Protein AF-A0A838N064-F1 (afdb_monomer_lite)

Sequence (521 aa):
MKDGLSLWMDATRQFQAWAAHDRTLIAQEPFDVFY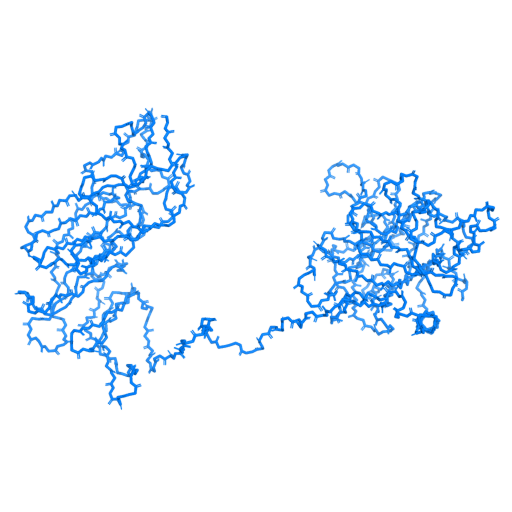DASGNHRDLTQPVKEFQPQIIGSEKIAAVRLDGEDDFLRWSGDDVSLKEATVFIVASTRSNKGGFRAFIAASENGKSDYTSGFTIDLGPPASDGGFGLMQLNVEGKGFGGAGNLLKGLFPLEEINRFTASIASGKGNVRAYANGEPTGQRDRAGGGAFKINNFTIGARLVSTDDAPPHVRGFLHADVAEIIVYDRVLTDDERKAVDSYLAKKYEAGADALNRSVARGTPLVPVKNPPAVQMFMPGFVTRTLPVDLTNINNLRYRPDGKLMALAYDGNVYLLSDTDGDGLEDKVETFWKNEEQIVAPIGMALTPPGYSRGDGLFIACKGKLSLIVDTDNDDVADKEIVVAEGWPPSISPVDALGVAVAEDQSVYFGLVCANFLSAYLPDKDGNAQYSLTSERGTIVKVSPDFSKREIVCTGIRVPVGLAFNKQGDLFCTDQEGATWLPNGNPYDELLHITPGRHYGFPPRHPKLLPDVVDEPSTFDY

Radius of gyration: 35.71 Å; chains: 1; bounding box: 76×45×93 Å

pLDDT: mean 92.66, std 9.21, range [45.16, 98.88]

Structure (mmCIF, N/CA/C/O backbone):
data_AF-A0A838N064-F1
#
_entry.id   AF-A0A838N064-F1
#
loop_
_atom_site.group_PDB
_atom_site.id
_atom_site.type_symbol
_atom_site.label_atom_id
_atom_site.label_alt_id
_atom_site.label_comp_id
_atom_site.label_asym_id
_atom_site.label_entity_id
_atom_site.label_seq_id
_atom_site.pdbx_PDB_ins_code
_atom_site.Cartn_x
_atom_site.Cartn_y
_atom_site.Cartn_z
_atom_site.occupancy
_atom_site.B_iso_or_equiv
_atom_site.auth_seq_id
_atom_site.auth_comp_id
_atom_site.auth_asym_id
_atom_site.auth_atom_id
_atom_site.pdbx_PDB_model_num
ATOM 1 N N . MET A 1 1 ? 15.354 4.456 -45.655 1.00 79.50 1 MET A N 1
ATOM 2 C CA . MET A 1 1 ? 15.749 5.875 -45.796 1.00 79.50 1 MET A CA 1
ATOM 3 C C . MET A 1 1 ? 17.000 6.087 -44.948 1.00 79.50 1 MET A C 1
ATOM 5 O O . MET A 1 1 ? 17.006 5.609 -43.821 1.00 79.50 1 MET A O 1
ATOM 9 N N . LYS A 1 2 ? 18.076 6.647 -45.525 1.00 88.62 2 LYS A N 1
ATOM 10 C CA . LYS A 1 2 ? 19.414 6.725 -44.891 1.00 88.62 2 LYS A CA 1
ATOM 11 C C . LYS A 1 2 ? 19.795 8.122 -44.390 1.00 88.62 2 LYS A C 1
ATOM 13 O O . LYS A 1 2 ? 20.730 8.245 -43.613 1.00 88.62 2 LYS A O 1
ATOM 18 N N . ASP A 1 3 ? 19.110 9.152 -44.873 1.00 94.56 3 ASP A N 1
ATOM 19 C CA . ASP A 1 3 ? 19.387 10.529 -44.481 1.00 94.56 3 ASP A CA 1
ATOM 20 C C . ASP A 1 3 ? 19.148 10.724 -42.976 1.00 94.56 3 ASP A C 1
ATOM 22 O O . ASP A 1 3 ? 18.108 10.317 -42.459 1.00 94.56 3 ASP A O 1
ATOM 26 N N . GLY A 1 4 ? 20.137 11.289 -42.285 1.00 94.94 4 GLY A N 1
ATOM 27 C CA . GLY A 1 4 ? 20.144 11.458 -40.832 1.00 94.94 4 GLY A CA 1
ATOM 28 C C . GLY A 1 4 ? 20.249 10.167 -40.010 1.00 94.94 4 GLY A C 1
ATOM 29 O O . GLY A 1 4 ? 20.037 10.200 -38.802 1.00 94.94 4 GLY A O 1
ATOM 30 N N . LEU A 1 5 ? 20.525 9.004 -40.616 1.00 97.31 5 LEU A N 1
ATOM 31 C CA . LEU A 1 5 ? 20.634 7.745 -39.872 1.00 97.31 5 LEU A CA 1
ATOM 32 C C . LEU A 1 5 ? 21.907 7.732 -39.010 1.00 97.31 5 LEU A C 1
ATOM 34 O O . LEU A 1 5 ? 23.025 7.755 -39.521 1.00 97.31 5 LEU A O 1
ATOM 38 N N . SER A 1 6 ? 21.720 7.652 -37.696 1.00 95.81 6 SER A N 1
ATOM 39 C CA . SER A 1 6 ? 22.784 7.705 -36.696 1.00 95.81 6 SER A CA 1
ATOM 40 C C . SER A 1 6 ? 23.122 6.315 -36.146 1.00 95.81 6 SER A C 1
ATOM 42 O O . SER A 1 6 ? 24.283 5.923 -36.120 1.00 95.81 6 SER A O 1
ATOM 44 N N . LEU A 1 7 ? 22.134 5.518 -35.753 1.00 97.56 7 LEU A N 1
ATOM 45 C CA . LEU A 1 7 ? 22.368 4.175 -35.212 1.00 97.56 7 LEU A CA 1
ATOM 46 C C . LEU A 1 7 ? 21.371 3.203 -35.822 1.00 97.56 7 LEU A C 1
ATOM 48 O O . LEU A 1 7 ? 20.193 3.545 -35.941 1.00 97.56 7 LEU A O 1
ATOM 52 N N . TRP A 1 8 ? 21.815 2.000 -36.179 1.00 98.44 8 TRP A N 1
ATOM 53 C CA . TRP A 1 8 ? 20.905 0.951 -36.621 1.00 98.44 8 TRP A CA 1
ATOM 54 C C . TRP A 1 8 ? 21.338 -0.414 -36.097 1.00 98.44 8 TRP A C 1
ATOM 56 O O . TRP A 1 8 ? 22.222 -1.066 -36.645 1.00 98.44 8 TRP A O 1
ATOM 66 N N . MET A 1 9 ? 20.663 -0.850 -35.041 1.00 98.56 9 MET A N 1
ATOM 67 C CA . MET A 1 9 ? 20.838 -2.156 -34.421 1.00 98.56 9 MET A CA 1
ATOM 68 C C . MET A 1 9 ? 19.727 -3.079 -34.892 1.00 98.56 9 MET A C 1
ATOM 70 O O . MET A 1 9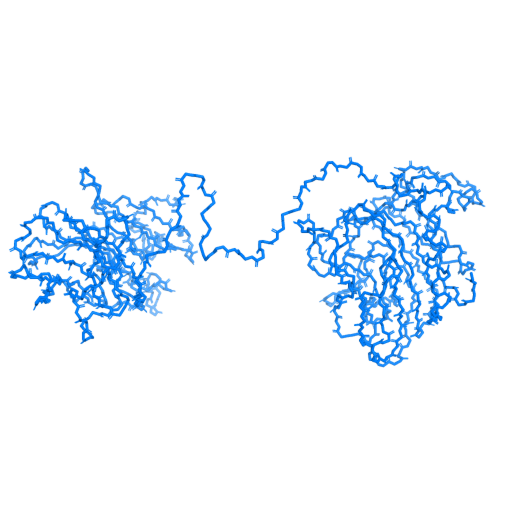 ? 18.576 -2.890 -34.521 1.00 98.56 9 MET A O 1
ATOM 74 N N . ASP A 1 10 ? 20.060 -4.062 -35.720 1.00 97.62 10 ASP A N 1
ATOM 75 C CA . ASP A 1 10 ? 19.111 -5.028 -36.278 1.00 97.62 10 ASP A CA 1
ATOM 76 C C . ASP A 1 10 ? 19.606 -6.444 -35.982 1.00 97.62 10 ASP A C 1
ATOM 78 O O . ASP A 1 10 ? 20.621 -6.883 -36.537 1.00 97.62 10 ASP A O 1
ATOM 82 N N . ALA A 1 11 ? 18.893 -7.158 -35.109 1.00 96.62 11 ALA A N 1
ATOM 83 C CA . ALA A 1 11 ? 19.284 -8.496 -34.675 1.00 96.62 11 ALA A CA 1
ATOM 84 C C . ALA A 1 11 ? 19.321 -9.499 -35.843 1.00 96.62 11 ALA A C 1
ATOM 86 O O . ALA A 1 11 ? 20.178 -10.378 -35.880 1.00 96.62 11 ALA A O 1
ATOM 87 N N . THR A 1 12 ? 18.457 -9.339 -36.854 1.00 95.06 12 THR A N 1
ATOM 88 C CA . THR A 1 12 ? 18.422 -10.250 -38.018 1.00 95.06 12 THR A CA 1
ATOM 89 C C . THR A 1 12 ? 19.673 -10.140 -38.888 1.00 95.06 12 THR A C 1
ATOM 91 O O . THR A 1 12 ? 20.084 -11.116 -39.514 1.00 95.06 12 THR A O 1
ATOM 94 N N . ARG A 1 13 ? 20.337 -8.977 -38.880 1.00 96.06 13 ARG A N 1
ATOM 95 C CA . ARG A 1 13 ? 21.576 -8.739 -39.635 1.00 96.06 13 ARG A CA 1
ATOM 96 C C . ARG A 1 13 ? 22.820 -9.295 -38.952 1.00 96.06 13 ARG A C 1
ATOM 98 O O . ARG A 1 13 ? 23.853 -9.406 -39.608 1.00 96.06 13 ARG A O 1
ATOM 105 N N . GLN A 1 14 ? 22.740 -9.647 -37.669 1.00 97.25 14 GLN A N 1
ATOM 106 C CA . GLN A 1 14 ? 23.924 -10.026 -36.900 1.00 97.25 14 GLN A CA 1
ATOM 107 C C . GLN A 1 14 ? 24.548 -11.334 -37.370 1.00 97.25 14 GLN A C 1
ATOM 109 O O . GLN A 1 14 ? 25.766 -11.436 -37.378 1.00 97.25 14 GLN A O 1
ATOM 114 N N . PHE A 1 15 ? 23.754 -12.287 -37.860 1.00 95.31 15 PHE A N 1
ATOM 115 C CA . PHE A 1 15 ? 24.279 -13.533 -38.426 1.00 95.31 15 PHE A CA 1
ATOM 116 C C . PHE A 1 15 ? 25.230 -13.273 -39.605 1.00 95.31 15 PHE A C 1
ATOM 118 O O . PHE A 1 15 ? 26.350 -13.783 -39.625 1.00 95.31 15 PHE A O 1
ATOM 125 N N . GLN A 1 16 ? 24.829 -12.406 -40.542 1.00 96.06 16 GLN A N 1
ATOM 126 C CA . GLN A 1 16 ? 25.678 -12.010 -41.669 1.00 96.06 16 GLN A CA 1
ATOM 127 C C . GLN A 1 16 ? 26.842 -11.113 -41.230 1.00 96.06 16 GLN A C 1
ATOM 129 O O . GLN A 1 16 ? 27.949 -11.264 -41.742 1.00 96.06 16 GLN A O 1
ATOM 134 N N . ALA A 1 17 ? 26.617 -10.197 -40.282 1.00 97.06 17 ALA A N 1
ATOM 135 C CA . ALA A 1 17 ? 27.664 -9.308 -39.778 1.00 97.06 17 ALA A CA 1
ATOM 136 C C . ALA A 1 17 ? 28.779 -10.080 -39.054 1.00 97.06 17 ALA A C 1
ATOM 138 O O . ALA A 1 17 ? 29.953 -9.809 -39.287 1.00 97.06 17 ALA A O 1
ATOM 139 N N . TRP A 1 18 ? 28.431 -11.076 -38.238 1.00 97.50 18 TRP A N 1
ATOM 140 C CA . TRP A 1 18 ? 29.392 -11.961 -37.581 1.00 97.50 18 TRP A CA 1
ATOM 141 C C . TRP A 1 18 ? 30.155 -12.814 -38.593 1.00 97.50 18 TRP A C 1
ATOM 143 O O . TRP A 1 18 ? 31.382 -12.872 -38.525 1.00 97.50 18 TRP A O 1
ATOM 153 N N . ALA A 1 19 ? 29.459 -13.391 -39.579 1.00 96.81 19 ALA A N 1
ATOM 154 C CA . ALA A 1 19 ? 30.102 -14.156 -40.647 1.00 96.81 19 ALA A CA 1
ATOM 155 C C . ALA A 1 19 ? 31.105 -13.307 -41.448 1.00 96.81 19 ALA A C 1
ATOM 157 O O . ALA A 1 19 ? 32.183 -13.787 -41.785 1.00 96.81 19 ALA A O 1
ATOM 158 N N . ALA A 1 20 ? 30.794 -12.030 -41.699 1.00 97.06 20 ALA A N 1
ATOM 159 C CA . ALA A 1 20 ? 31.700 -11.091 -42.365 1.00 97.06 20 ALA A CA 1
ATOM 160 C C . ALA A 1 20 ? 32.957 -10.740 -41.542 1.00 97.06 20 ALA A C 1
ATOM 162 O O . ALA A 1 20 ? 33.904 -10.190 -42.098 1.00 97.06 20 ALA A O 1
ATOM 163 N N . HIS A 1 21 ? 32.969 -11.062 -40.247 1.00 96.69 21 HIS A N 1
ATOM 164 C CA . HIS A 1 21 ? 34.118 -10.924 -39.348 1.00 96.69 21 HIS A CA 1
ATOM 165 C C . HIS A 1 21 ? 34.755 -12.280 -39.002 1.00 96.69 21 HIS A C 1
ATOM 167 O O . HIS A 1 21 ? 35.447 -12.385 -37.991 1.00 96.69 21 HIS A O 1
ATOM 173 N N . ASP A 1 22 ? 34.501 -13.322 -39.802 1.00 97.00 22 ASP A N 1
ATOM 174 C CA . ASP A 1 22 ? 34.992 -14.689 -39.582 1.00 97.00 22 ASP A CA 1
ATOM 175 C C . ASP A 1 22 ? 34.541 -15.296 -38.236 1.00 97.00 22 ASP A C 1
ATOM 177 O O . ASP A 1 22 ? 35.213 -16.147 -37.647 1.00 97.00 22 ASP A O 1
ATOM 181 N N . ARG A 1 23 ? 33.372 -14.871 -37.735 1.00 95.75 23 ARG A N 1
ATOM 182 C CA . ARG A 1 23 ? 32.749 -15.374 -36.501 1.00 95.75 23 ARG A CA 1
ATOM 183 C C . ARG A 1 23 ? 31.441 -16.095 -36.812 1.00 95.75 23 ARG A C 1
ATOM 185 O O . ARG A 1 23 ? 30.746 -15.780 -37.771 1.00 95.75 23 ARG A O 1
ATOM 192 N N . THR A 1 24 ? 31.073 -17.051 -35.963 1.00 93.88 24 THR A N 1
ATOM 193 C CA . THR A 1 24 ? 29.759 -17.708 -36.020 1.00 93.88 24 THR A CA 1
ATOM 194 C C . THR A 1 24 ? 28.910 -17.229 -34.858 1.00 93.88 24 THR A C 1
ATOM 196 O O . THR A 1 24 ? 29.363 -17.258 -33.717 1.00 93.88 24 THR A O 1
ATOM 199 N N . LEU A 1 25 ? 27.689 -16.796 -35.156 1.00 93.38 25 LEU A N 1
ATOM 200 C CA . LEU A 1 25 ? 26.717 -16.382 -34.157 1.00 93.38 25 LEU A CA 1
ATOM 201 C C . LEU A 1 25 ? 25.717 -17.516 -33.917 1.00 93.38 25 LEU A C 1
ATOM 203 O O . LEU A 1 25 ? 25.042 -17.955 -34.851 1.00 93.38 25 LEU A O 1
ATOM 207 N N . ILE A 1 26 ? 25.645 -18.003 -32.680 1.00 90.44 26 ILE A N 1
ATOM 208 C CA . ILE A 1 26 ? 24.834 -19.163 -32.303 1.00 90.44 26 ILE A CA 1
ATOM 209 C C . ILE A 1 26 ? 23.643 -18.681 -31.471 1.00 90.44 26 ILE A C 1
ATOM 211 O O . ILE A 1 26 ? 23.799 -17.954 -30.494 1.00 90.44 26 ILE A O 1
ATOM 215 N N . ALA A 1 27 ? 22.432 -19.068 -31.874 1.00 88.75 27 ALA A N 1
ATOM 216 C CA . ALA A 1 27 ? 21.225 -18.707 -31.141 1.00 88.75 27 ALA A CA 1
ATOM 217 C C . ALA A 1 27 ? 21.210 -19.344 -29.740 1.00 88.75 27 ALA A C 1
ATOM 219 O O . ALA A 1 27 ? 21.551 -20.513 -29.584 1.00 88.75 27 ALA A O 1
ATOM 220 N N . GLN A 1 28 ? 20.723 -18.587 -28.757 1.00 87.88 28 GLN A N 1
ATOM 221 C CA . GLN A 1 28 ? 20.689 -18.888 -27.321 1.00 87.88 28 GLN A CA 1
ATOM 222 C C . GLN A 1 28 ? 22.062 -18.936 -26.638 1.00 87.88 28 GLN A C 1
ATOM 224 O O . GLN A 1 28 ? 22.138 -19.280 -25.461 1.00 87.88 28 GLN A O 1
ATOM 229 N N . GLU A 1 29 ? 23.133 -18.553 -27.335 1.00 90.88 29 GLU A N 1
ATOM 230 C CA . GLU A 1 29 ? 24.442 -18.347 -26.723 1.00 90.88 29 GLU A CA 1
ATOM 231 C C . GLU A 1 29 ? 24.710 -16.849 -26.488 1.00 90.88 29 GLU A C 1
ATOM 233 O O . GLU A 1 29 ? 24.183 -16.006 -27.229 1.00 90.88 29 GLU A O 1
ATOM 238 N N . PRO A 1 30 ? 25.502 -16.500 -25.454 1.00 94.75 30 PRO A N 1
ATOM 239 C CA . PRO A 1 30 ? 25.946 -15.129 -25.233 1.00 94.75 30 PRO A CA 1
ATOM 240 C C . PRO A 1 30 ? 26.762 -14.599 -26.413 1.00 94.75 30 PRO A C 1
ATOM 242 O O . PRO A 1 30 ? 27.526 -15.344 -27.035 1.00 94.75 30 PRO A O 1
ATOM 245 N N . PHE A 1 31 ? 26.638 -13.305 -26.699 1.00 97.25 31 PHE A N 1
ATOM 246 C CA . PHE A 1 31 ? 27.439 -12.640 -27.723 1.00 97.25 31 PHE A CA 1
ATOM 247 C C . PHE A 1 31 ? 27.950 -11.279 -27.237 1.00 97.25 31 PHE A C 1
ATOM 249 O O . PHE A 1 31 ? 27.314 -10.589 -26.445 1.00 97.25 31 PHE A O 1
ATOM 256 N N . ASP A 1 32 ? 29.129 -10.890 -27.713 1.00 97.31 32 ASP A N 1
ATOM 257 C CA . ASP A 1 32 ? 29.908 -9.769 -27.175 1.00 97.31 32 ASP A CA 1
ATOM 258 C C . ASP A 1 32 ? 29.882 -8.506 -28.047 1.00 97.31 32 ASP A C 1
ATOM 260 O O . ASP A 1 32 ? 30.360 -7.465 -27.601 1.00 97.31 32 ASP A O 1
ATOM 264 N N . VAL A 1 33 ? 29.362 -8.583 -29.280 1.00 98.31 33 VAL A N 1
ATOM 265 C CA . VAL A 1 33 ? 29.336 -7.472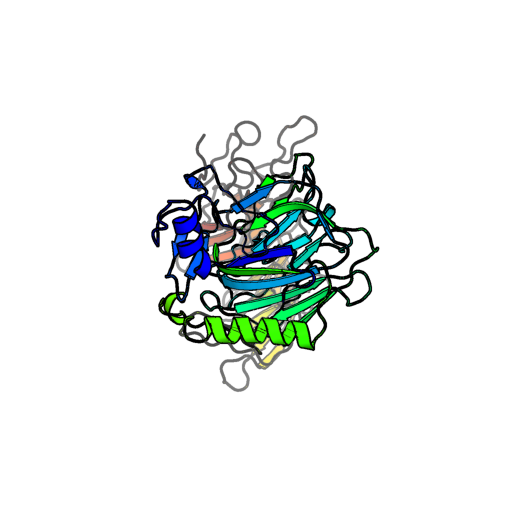 -30.245 1.00 98.31 33 VAL A CA 1
ATOM 266 C C . VAL A 1 33 ? 28.029 -7.439 -31.038 1.00 98.31 33 VAL A C 1
ATOM 268 O O . VAL A 1 33 ? 27.702 -8.380 -31.766 1.00 98.31 33 VAL A O 1
ATOM 271 N N . PHE A 1 34 ? 27.322 -6.312 -30.955 1.00 98.31 34 PHE A N 1
ATOM 272 C CA . PHE A 1 34 ? 26.180 -5.957 -31.796 1.00 98.31 34 PHE A CA 1
ATOM 273 C C . PHE A 1 34 ? 26.632 -4.929 -32.838 1.00 98.31 34 PHE A C 1
ATOM 275 O O . PHE A 1 34 ? 26.813 -3.749 -32.532 1.00 98.31 34 PHE A O 1
ATOM 282 N N . TYR A 1 35 ? 26.832 -5.394 -34.070 1.00 98.50 35 TYR A N 1
ATOM 283 C CA . TYR A 1 35 ? 27.343 -4.583 -35.170 1.00 98.50 35 TYR A CA 1
ATOM 284 C C . TYR A 1 35 ? 26.309 -3.585 -35.697 1.00 98.50 35 TYR A C 1
ATOM 286 O O . TYR A 1 35 ? 25.148 -3.940 -35.942 1.00 98.50 35 TYR A O 1
ATOM 294 N N . ASP A 1 36 ? 26.765 -2.359 -35.944 1.00 98.00 36 ASP A N 1
ATOM 295 C CA . ASP A 1 36 ? 25.982 -1.238 -36.450 1.00 98.00 36 ASP A CA 1
ATOM 296 C C . ASP A 1 36 ? 25.741 -1.318 -37.958 1.00 98.00 36 ASP A C 1
ATOM 298 O O . ASP A 1 36 ? 26.658 -1.245 -38.778 1.00 98.00 36 ASP A O 1
ATOM 302 N N . ALA A 1 37 ? 24.471 -1.371 -38.349 1.00 97.44 37 ALA A N 1
ATOM 303 C CA . ALA A 1 37 ? 24.055 -1.366 -39.746 1.00 97.44 37 ALA A CA 1
ATOM 304 C C . ALA A 1 37 ? 23.927 0.050 -40.342 1.00 97.44 37 ALA A C 1
ATOM 306 O O . ALA A 1 37 ? 23.613 0.180 -41.532 1.00 97.44 37 ALA A O 1
ATOM 307 N N . SER A 1 38 ? 24.142 1.114 -39.556 1.00 96.31 38 SER A N 1
ATOM 308 C CA . SER A 1 38 ? 23.992 2.497 -40.030 1.00 96.31 38 SER A CA 1
ATOM 309 C C . SER A 1 38 ? 25.108 2.932 -40.983 1.00 96.31 38 SER A C 1
ATOM 311 O O . SER A 1 38 ? 24.888 3.797 -41.832 1.00 96.31 38 SER A O 1
ATOM 313 N N . GLY A 1 39 ? 26.285 2.306 -40.873 1.00 93.62 39 GLY A N 1
ATOM 314 C CA . GLY A 1 39 ? 27.515 2.719 -41.552 1.00 93.62 39 GLY A CA 1
ATOM 315 C C . GLY A 1 39 ? 28.366 3.713 -40.754 1.00 93.62 39 GLY A C 1
ATOM 316 O O . GLY A 1 39 ? 29.418 4.115 -41.237 1.00 93.62 39 GLY A O 1
ATOM 317 N N . ASN A 1 40 ? 27.950 4.090 -39.539 1.00 94.56 40 ASN A N 1
ATOM 318 C CA . ASN A 1 40 ? 28.730 4.952 -38.645 1.00 94.56 40 ASN A CA 1
ATOM 319 C C . ASN A 1 40 ? 29.694 4.174 -37.731 1.00 94.56 40 ASN A C 1
ATOM 321 O O . ASN A 1 40 ? 30.361 4.793 -36.905 1.00 94.56 40 ASN A O 1
ATOM 325 N N . HIS A 1 41 ? 29.767 2.844 -37.872 1.00 93.81 41 HIS A N 1
ATOM 326 C CA . HIS A 1 41 ? 30.658 1.962 -37.107 1.00 93.81 41 HIS A CA 1
ATOM 327 C C . HIS A 1 41 ? 30.513 2.116 -35.585 1.00 93.81 41 HIS A C 1
ATOM 329 O O . HIS A 1 41 ? 31.492 2.092 -34.837 1.00 93.81 41 HIS A O 1
ATOM 335 N N . ARG A 1 42 ? 29.274 2.300 -35.114 1.00 95.88 42 ARG A N 1
ATOM 336 C CA . ARG A 1 42 ? 28.959 2.386 -33.685 1.00 95.88 42 ARG A CA 1
ATOM 337 C C . ARG A 1 42 ? 28.612 1.013 -33.128 1.00 95.88 42 ARG A C 1
ATOM 339 O O . ARG A 1 42 ? 27.505 0.817 -32.643 1.00 95.88 42 ARG A O 1
ATOM 346 N N . ASP A 1 43 ? 29.534 0.065 -33.252 1.00 97.88 43 ASP A N 1
ATOM 347 C CA . ASP A 1 43 ? 29.331 -1.312 -32.794 1.00 97.88 43 ASP A CA 1
ATOM 348 C C . ASP A 1 43 ? 29.269 -1.344 -31.259 1.00 97.88 43 ASP A C 1
ATOM 350 O O . ASP A 1 43 ? 30.185 -0.870 -30.579 1.00 97.88 43 ASP A O 1
ATOM 354 N N . LEU A 1 44 ? 28.179 -1.866 -30.693 1.00 98.50 44 LEU A N 1
ATOM 355 C CA . LEU A 1 44 ? 28.034 -1.973 -29.241 1.00 98.50 44 LEU A CA 1
ATOM 356 C C . LEU A 1 44 ? 28.705 -3.262 -28.763 1.00 98.50 44 LEU A C 1
ATOM 358 O O . LEU A 1 44 ? 28.489 -4.317 -29.355 1.00 98.50 44 LEU A O 1
ATOM 362 N N . THR A 1 45 ? 29.467 -3.199 -27.673 1.00 98.44 45 THR A N 1
ATOM 363 C CA . THR A 1 45 ? 30.183 -4.356 -27.125 1.00 98.44 45 THR A CA 1
ATOM 364 C C . THR A 1 45 ? 29.845 -4.638 -25.662 1.00 98.44 45 THR A C 1
ATOM 366 O O . THR A 1 45 ? 29.345 -3.769 -24.941 1.00 98.44 45 THR A O 1
ATOM 369 N N . GLN A 1 46 ? 30.115 -5.871 -25.233 1.00 98.00 46 GLN A N 1
ATOM 370 C CA . GLN A 1 46 ? 30.074 -6.309 -23.841 1.00 98.00 46 GLN A CA 1
ATOM 371 C C . GLN A 1 46 ? 31.207 -7.315 -23.577 1.00 98.00 46 GLN A C 1
ATOM 373 O O . GLN A 1 46 ? 31.079 -8.502 -23.888 1.00 98.00 46 GLN A O 1
ATOM 378 N N . PRO A 1 47 ? 32.348 -6.865 -23.031 1.00 97.06 47 PRO A N 1
ATOM 379 C CA . PRO A 1 47 ? 33.505 -7.734 -22.833 1.00 97.06 47 PRO A CA 1
ATOM 380 C C . PRO A 1 47 ? 33.359 -8.690 -21.640 1.00 97.06 47 PRO A C 1
ATOM 382 O O . PRO A 1 47 ? 34.113 -9.658 -21.553 1.00 97.06 47 PRO A O 1
ATOM 385 N N . VAL A 1 48 ? 32.433 -8.427 -20.711 1.00 97.81 48 VAL A N 1
ATOM 386 C CA . VAL A 1 48 ? 32.212 -9.267 -19.527 1.00 97.81 48 VAL A CA 1
ATOM 387 C C . VAL A 1 48 ? 31.190 -10.341 -19.870 1.00 97.81 48 VAL A C 1
ATOM 389 O O . VAL A 1 48 ? 30.036 -10.021 -20.132 1.00 97.81 48 VAL A O 1
ATOM 392 N N . LYS A 1 49 ? 31.616 -11.608 -19.877 1.00 96.44 49 LYS A N 1
ATOM 393 C CA . LYS A 1 49 ? 30.796 -12.743 -20.325 1.00 96.44 49 LYS A CA 1
ATOM 394 C C . LYS A 1 49 ? 29.495 -12.879 -19.537 1.00 96.44 49 LYS A C 1
ATOM 396 O O . LYS A 1 49 ? 28.482 -13.255 -20.111 1.00 96.44 49 LYS A O 1
ATOM 401 N N . GLU A 1 50 ? 29.541 -12.593 -18.244 1.00 96.44 50 GLU A N 1
ATOM 402 C CA . GLU A 1 50 ? 28.398 -12.673 -17.339 1.00 96.44 50 GLU A CA 1
ATOM 403 C C . GLU A 1 50 ? 27.303 -11.664 -17.698 1.00 96.44 50 GLU A C 1
ATOM 405 O O . GLU A 1 50 ? 26.151 -11.958 -17.445 1.00 96.44 50 GLU A O 1
ATOM 410 N N . PHE A 1 51 ? 27.656 -10.538 -18.331 1.00 98.12 51 PHE A N 1
ATOM 411 C CA . PHE A 1 51 ? 26.730 -9.451 -18.689 1.00 98.12 51 PHE A CA 1
ATOM 412 C C . PHE A 1 51 ? 26.325 -9.483 -20.173 1.00 98.12 51 PHE A C 1
ATOM 414 O O . PHE A 1 51 ? 25.753 -8.515 -20.693 1.00 98.12 51 PHE A O 1
ATOM 421 N N . GLN A 1 52 ? 26.765 -10.514 -20.908 1.00 98.44 52 GLN A N 1
ATOM 422 C CA . GLN A 1 52 ? 26.521 -10.638 -22.340 1.00 98.44 52 GLN A CA 1
ATOM 423 C C . GLN A 1 52 ? 25.102 -11.139 -22.592 1.00 98.44 52 GLN A C 1
ATOM 425 O O . GLN A 1 52 ? 24.799 -12.287 -22.250 1.00 98.44 52 GLN A O 1
ATOM 430 N N . PRO A 1 53 ? 24.285 -10.368 -23.329 1.00 98.12 53 PRO A N 1
ATOM 431 C CA . PRO A 1 53 ? 22.979 -10.850 -23.720 1.00 98.12 53 PRO A CA 1
ATOM 432 C C . PRO A 1 53 ? 23.097 -12.011 -24.703 1.00 98.12 53 PRO A C 1
ATOM 434 O O . PRO A 1 53 ? 24.127 -12.244 -25.344 1.00 98.12 53 PRO A O 1
ATOM 437 N N . GLN A 1 54 ? 21.984 -12.708 -24.889 1.00 96.19 54 GLN A N 1
ATOM 438 C CA . GLN A 1 54 ? 21.879 -13.789 -25.863 1.00 96.19 54 GLN A CA 1
ATOM 439 C C . GLN A 1 54 ? 21.205 -13.300 -27.134 1.00 96.19 54 GLN A C 1
ATOM 441 O O . GLN A 1 54 ? 20.272 -12.498 -27.086 1.00 96.19 54 GLN A O 1
ATOM 446 N N . ILE A 1 55 ? 21.594 -13.838 -28.287 1.00 94.19 55 ILE A N 1
ATOM 447 C CA . ILE A 1 55 ? 20.769 -13.687 -29.486 1.00 94.19 55 ILE A CA 1
ATOM 448 C C . ILE A 1 55 ? 19.784 -14.846 -29.594 1.00 94.19 55 ILE A C 1
ATOM 450 O O . ILE A 1 55 ? 20.138 -15.999 -29.383 1.00 94.19 55 ILE A O 1
ATOM 454 N N . ILE A 1 56 ? 18.535 -14.569 -29.944 1.00 91.62 56 ILE A N 1
ATOM 455 C CA . ILE A 1 56 ? 17.505 -15.586 -30.184 1.00 91.62 56 ILE A CA 1
ATOM 456 C C . ILE A 1 56 ? 16.963 -15.470 -31.606 1.00 91.62 56 ILE A C 1
ATOM 458 O O . ILE A 1 56 ? 17.032 -14.409 -32.223 1.00 91.62 56 ILE A O 1
ATOM 462 N N . GLY A 1 57 ? 16.373 -16.553 -32.111 1.00 88.88 57 GLY A N 1
ATOM 463 C CA . GLY A 1 57 ? 15.780 -16.589 -33.447 1.00 88.88 57 GLY A CA 1
ATOM 464 C C . GLY A 1 57 ? 16.780 -16.972 -34.542 1.00 88.88 57 GLY A C 1
ATOM 465 O O . GLY A 1 57 ? 17.597 -17.869 -34.359 1.00 88.88 57 GLY A O 1
ATOM 466 N N . SER A 1 58 ? 16.655 -16.350 -35.715 1.00 88.25 58 SER A N 1
ATOM 467 C CA . SER A 1 58 ? 17.382 -16.681 -36.949 1.00 88.25 58 SER A CA 1
ATOM 468 C C . SER A 1 58 ? 17.556 -15.456 -37.856 1.00 88.25 58 SER A C 1
ATOM 470 O O . SER A 1 58 ? 17.000 -14.393 -37.592 1.00 88.25 58 SER A O 1
ATOM 472 N N . GLU A 1 59 ? 18.231 -15.622 -38.996 1.00 88.62 59 GLU A N 1
ATOM 473 C CA . GLU A 1 59 ? 18.417 -14.564 -40.008 1.00 88.62 59 GLU A CA 1
ATOM 474 C C . GLU A 1 59 ? 17.108 -13.944 -40.533 1.00 88.62 59 GLU A C 1
ATOM 476 O O . GLU A 1 59 ? 17.121 -12.855 -41.100 1.00 88.62 59 GLU A O 1
ATOM 481 N N . LYS A 1 60 ? 15.967 -14.627 -40.371 1.00 87.38 60 LYS A N 1
ATOM 482 C CA . LYS A 1 60 ? 14.653 -14.105 -40.780 1.00 87.38 60 LYS A CA 1
ATOM 483 C C . LYS A 1 60 ? 14.023 -13.219 -39.711 1.00 87.38 60 LYS A C 1
ATOM 485 O O . LYS A 1 60 ? 13.466 -12.177 -40.037 1.00 87.38 60 LYS A O 1
ATOM 490 N N . ILE A 1 61 ? 14.073 -13.668 -38.458 1.00 89.88 61 ILE A N 1
ATOM 491 C CA . ILE A 1 61 ? 13.486 -13.020 -37.281 1.00 89.88 61 ILE A CA 1
ATOM 492 C C . ILE A 1 61 ? 14.382 -13.349 -36.097 1.00 89.88 61 ILE A C 1
ATOM 494 O O . ILE A 1 61 ? 14.551 -14.524 -35.770 1.00 89.88 61 ILE A O 1
ATOM 498 N N . ALA A 1 62 ? 14.926 -12.319 -35.460 1.00 92.88 62 ALA A N 1
ATOM 499 C CA . ALA A 1 62 ? 15.814 -12.441 -34.319 1.00 92.88 62 ALA A CA 1
ATOM 500 C C . ALA A 1 62 ? 15.630 -11.274 -33.355 1.00 92.88 62 ALA A C 1
ATOM 502 O O . ALA A 1 62 ? 15.090 -10.228 -33.727 1.00 92.88 62 ALA A O 1
ATOM 503 N N . ALA A 1 63 ? 16.106 -11.471 -32.130 1.00 94.88 63 ALA A N 1
ATOM 504 C CA . ALA A 1 63 ? 16.166 -10.448 -31.101 1.00 94.88 63 ALA A CA 1
ATOM 505 C C . ALA A 1 63 ? 17.357 -10.673 -30.168 1.00 94.88 63 ALA A C 1
ATOM 507 O O . ALA A 1 63 ? 17.859 -11.789 -30.039 1.00 94.88 63 ALA A O 1
ATOM 508 N N . VAL A 1 64 ? 17.784 -9.604 -29.509 1.00 96.88 64 VAL A N 1
ATOM 509 C CA . VAL A 1 64 ? 18.713 -9.629 -28.383 1.00 96.88 64 VAL A CA 1
ATOM 510 C C . VAL A 1 64 ? 17.896 -9.816 -27.113 1.00 96.88 64 VAL A C 1
ATOM 512 O O . VAL A 1 64 ? 17.085 -8.956 -26.769 1.00 96.88 64 VAL A O 1
ATOM 515 N N . ARG A 1 65 ? 18.073 -10.952 -26.447 1.00 96.25 65 ARG A N 1
ATOM 516 C CA . ARG A 1 65 ? 17.453 -11.268 -25.165 1.00 96.25 65 ARG A CA 1
ATOM 517 C C . ARG A 1 65 ? 18.312 -10.718 -24.038 1.00 96.25 65 ARG A C 1
ATOM 519 O O . ARG A 1 65 ? 19.471 -11.098 -23.922 1.00 96.25 65 ARG A O 1
ATOM 526 N N . LEU A 1 66 ? 17.690 -9.862 -23.239 1.00 97.75 66 LEU A N 1
ATOM 527 C CA . LEU A 1 66 ? 18.231 -9.269 -22.024 1.00 97.75 66 LEU A CA 1
ATOM 528 C C . LEU A 1 66 ? 17.464 -9.848 -20.828 1.00 97.75 66 LEU A C 1
ATOM 530 O O . LEU A 1 66 ? 16.226 -9.888 -20.854 1.00 97.75 66 LEU A O 1
ATOM 534 N N . ASP A 1 67 ? 18.174 -10.296 -19.802 1.00 95.00 67 ASP A N 1
ATOM 535 C CA . ASP A 1 67 ? 17.613 -10.980 -18.631 1.00 95.00 67 ASP A CA 1
ATOM 536 C C . ASP A 1 67 ? 16.998 -10.047 -17.568 1.00 95.00 67 ASP A C 1
ATOM 538 O O . ASP A 1 67 ? 16.152 -10.454 -16.766 1.00 95.00 67 ASP A O 1
ATOM 542 N N . GLY A 1 68 ? 17.355 -8.764 -17.608 1.00 95.81 68 GLY A N 1
ATOM 543 C CA . GLY A 1 68 ? 16.919 -7.751 -16.657 1.00 95.81 68 GLY A CA 1
ATOM 544 C C . GLY A 1 68 ? 17.630 -7.780 -15.307 1.00 95.81 68 GLY A C 1
ATOM 545 O O . GLY A 1 68 ? 17.098 -7.177 -14.358 1.00 95.81 68 GLY A O 1
ATOM 546 N N . GLU A 1 69 ? 18.779 -8.440 -15.217 1.00 96.19 69 GLU A N 1
ATOM 547 C CA . GLU A 1 69 ? 19.642 -8.477 -14.038 1.00 96.19 69 GLU A CA 1
ATOM 548 C C . GLU A 1 69 ? 20.939 -7.717 -14.282 1.00 96.19 69 GLU A C 1
ATOM 550 O O . GLU A 1 69 ? 21.222 -6.793 -13.516 1.00 96.19 69 GLU A O 1
ATOM 555 N N . ASP A 1 70 ? 21.666 -8.035 -15.352 1.00 97.25 70 ASP A N 1
ATOM 556 C CA . ASP A 1 70 ? 22.948 -7.400 -15.672 1.00 97.25 70 ASP A CA 1
ATOM 557 C C . ASP A 1 70 ? 23.272 -7.313 -17.176 1.00 97.25 70 ASP A C 1
ATOM 559 O O . ASP A 1 70 ? 24.261 -6.672 -17.539 1.00 97.25 70 ASP A O 1
ATOM 563 N N . ASP A 1 71 ? 22.413 -7.845 -18.053 1.00 98.44 71 ASP A N 1
ATOM 564 C CA . ASP A 1 71 ? 22.619 -7.812 -19.500 1.00 98.44 71 ASP A CA 1
ATOM 565 C C . ASP A 1 71 ? 22.559 -6.391 -20.093 1.00 98.44 71 ASP A C 1
ATOM 567 O O . ASP A 1 71 ? 21.560 -5.670 -19.969 1.00 98.44 71 ASP A O 1
ATOM 571 N N . PHE A 1 72 ? 23.604 -5.994 -20.826 1.00 98.62 72 PHE A N 1
ATOM 572 C CA . PHE A 1 72 ? 23.605 -4.787 -21.665 1.00 98.62 72 PHE A CA 1
ATOM 573 C C . PHE A 1 72 ? 24.707 -4.822 -22.726 1.00 98.62 72 PHE A C 1
ATOM 575 O O . PHE A 1 72 ? 25.702 -5.532 -22.604 1.00 98.62 72 PHE A O 1
ATOM 582 N N . LEU A 1 73 ? 24.569 -3.974 -23.746 1.00 98.69 73 LEU A N 1
ATOM 583 C CA . LEU A 1 73 ? 25.590 -3.729 -24.769 1.00 98.69 73 LEU A CA 1
ATOM 584 C C . LEU A 1 73 ? 25.858 -2.228 -24.863 1.00 98.69 73 LEU A C 1
ATOM 586 O O . LEU A 1 73 ? 24.917 -1.427 -24.823 1.00 98.69 73 LEU A O 1
ATOM 590 N N . ARG A 1 74 ? 27.126 -1.827 -25.004 1.00 97.75 74 ARG A N 1
ATOM 591 C CA . ARG A 1 74 ? 27.505 -0.410 -25.045 1.00 97.75 74 ARG A CA 1
ATOM 592 C C . ARG A 1 74 ? 28.546 -0.107 -26.111 1.00 97.75 74 ARG A C 1
ATOM 594 O O . ARG A 1 74 ? 29.584 -0.748 -26.195 1.00 97.75 74 ARG A O 1
ATOM 601 N N . TRP A 1 75 ? 28.300 0.946 -26.875 1.00 97.56 75 TRP A N 1
ATOM 602 C CA . TRP A 1 75 ? 29.312 1.605 -27.691 1.00 97.56 75 TRP A CA 1
ATOM 603 C C . TRP A 1 75 ? 29.874 2.791 -26.915 1.00 97.56 75 TRP A C 1
ATOM 605 O O . TRP A 1 75 ? 29.122 3.476 -26.218 1.00 97.56 75 TRP A O 1
ATOM 615 N N . SER A 1 76 ? 31.179 3.026 -27.034 1.00 95.25 76 SER A N 1
ATOM 616 C CA . SER A 1 76 ? 31.845 4.232 -26.535 1.00 95.25 76 SER A CA 1
ATOM 617 C C . SER A 1 76 ? 32.789 4.767 -27.613 1.00 95.25 76 SER A C 1
ATOM 619 O O . SER A 1 76 ? 33.586 3.997 -28.147 1.00 95.25 76 SER A O 1
ATOM 621 N N . GLY A 1 77 ? 32.730 6.060 -27.930 1.00 92.56 77 GLY A N 1
ATOM 622 C CA . GLY A 1 77 ? 33.579 6.649 -28.969 1.00 92.56 77 GLY A CA 1
ATOM 623 C C . GLY A 1 77 ? 33.521 8.175 -29.048 1.00 92.56 77 GLY A C 1
ATOM 624 O O . GLY A 1 77 ? 33.274 8.855 -28.046 1.00 92.56 77 GLY A O 1
ATOM 625 N N . ASP A 1 78 ? 33.788 8.696 -30.248 1.00 87.19 78 ASP A N 1
ATOM 626 C CA . ASP A 1 78 ? 33.900 10.132 -30.530 1.00 87.19 78 ASP A CA 1
ATOM 627 C C . ASP A 1 78 ? 32.615 10.921 -30.221 1.00 87.19 78 ASP A C 1
ATOM 629 O O . ASP A 1 78 ? 31.511 10.373 -30.182 1.00 87.19 78 ASP A O 1
ATOM 633 N N . ASP A 1 79 ? 32.766 12.235 -30.024 1.00 86.56 79 ASP A N 1
ATOM 634 C CA . ASP A 1 79 ? 31.676 13.160 -29.699 1.00 86.56 79 ASP A CA 1
ATOM 635 C C . ASP A 1 79 ? 30.621 13.222 -30.821 1.00 86.56 79 ASP A C 1
ATOM 637 O O . ASP A 1 79 ? 30.807 13.867 -31.856 1.00 86.56 79 ASP A O 1
ATOM 641 N N . VAL A 1 80 ? 29.455 12.622 -30.576 1.00 91.12 80 VAL A N 1
ATOM 642 C CA . VAL A 1 80 ? 28.240 12.803 -31.378 1.00 91.12 80 VAL A CA 1
ATOM 643 C C . VAL A 1 80 ? 27.385 13.898 -30.744 1.00 91.12 80 VAL A C 1
ATOM 645 O O . VAL A 1 80 ? 27.143 13.910 -29.536 1.00 91.12 80 VAL A O 1
ATOM 648 N N . SER A 1 81 ? 26.902 14.832 -31.562 1.00 92.44 81 SER A N 1
ATOM 649 C CA . SER A 1 81 ? 26.079 15.955 -31.109 1.00 92.44 81 SER A CA 1
ATOM 650 C C . SER A 1 81 ? 24.734 15.944 -31.820 1.00 92.44 81 SER A C 1
ATOM 652 O O . SER A 1 81 ? 24.666 16.203 -33.020 1.00 92.44 81 SER A O 1
ATOM 654 N N . LEU A 1 82 ? 23.661 15.653 -31.081 1.00 93.62 82 LEU A N 1
ATOM 655 C CA . LEU A 1 82 ? 22.299 15.588 -31.617 1.00 93.62 82 LEU A CA 1
ATOM 656 C C . LEU A 1 82 ? 21.456 16.718 -31.029 1.00 93.62 82 LEU A C 1
ATOM 658 O O . LEU A 1 82 ? 21.275 16.802 -29.816 1.00 93.62 82 LEU A O 1
ATOM 662 N N . LYS A 1 83 ? 20.910 17.606 -31.860 1.00 93.62 83 LYS A N 1
ATOM 663 C CA . LYS A 1 83 ? 19.925 18.596 -31.376 1.00 93.62 83 LYS A CA 1
ATOM 664 C C . LYS A 1 83 ? 18.543 17.972 -31.222 1.00 93.62 83 LYS A C 1
ATOM 666 O O . LYS A 1 83 ? 17.806 18.305 -30.289 1.00 93.62 83 LYS A O 1
ATOM 671 N N . GLU A 1 84 ? 18.241 17.053 -32.123 1.00 96.06 84 GLU A N 1
ATOM 672 C CA . GLU A 1 84 ? 16.972 16.366 -32.264 1.00 96.06 84 GLU A CA 1
ATOM 673 C C . GLU A 1 84 ? 17.230 14.887 -32.540 1.00 96.06 84 GLU A C 1
ATOM 675 O O . GLU A 1 84 ? 18.349 14.505 -32.884 1.00 96.06 84 GLU A O 1
ATOM 680 N N . ALA A 1 85 ? 16.210 14.052 -32.368 1.00 97.69 85 ALA A N 1
ATOM 681 C CA . ALA A 1 85 ? 16.294 12.651 -32.744 1.00 97.69 85 ALA A CA 1
ATOM 682 C C . ALA A 1 85 ? 14.924 12.061 -33.081 1.00 97.69 85 ALA A C 1
ATOM 684 O O . ALA A 1 85 ? 13.898 12.514 -32.570 1.00 97.69 85 ALA A O 1
ATOM 685 N N . THR A 1 86 ? 14.918 10.999 -33.881 1.00 98.75 86 THR A N 1
ATOM 686 C CA . THR A 1 86 ? 13.784 10.069 -33.966 1.00 98.75 86 THR A CA 1
ATOM 687 C C . THR A 1 86 ? 14.285 8.667 -33.677 1.00 98.75 86 THR A C 1
ATOM 689 O O . THR A 1 86 ? 15.168 8.179 -34.378 1.00 98.75 86 THR A O 1
ATOM 692 N N . VAL A 1 87 ? 13.734 8.024 -32.653 1.00 98.88 87 VAL A N 1
ATOM 693 C CA . VAL A 1 87 ? 14.145 6.689 -32.211 1.00 98.88 87 VAL A CA 1
ATOM 694 C C . VAL A 1 87 ? 13.002 5.711 -32.429 1.00 98.88 87 VAL A C 1
ATOM 696 O O . VAL A 1 87 ? 11.896 5.968 -31.960 1.00 98.88 87 VAL A O 1
ATOM 699 N N . PHE A 1 88 ? 13.269 4.599 -33.106 1.00 98.88 88 PHE A N 1
ATOM 700 C CA . PHE A 1 88 ? 12.365 3.460 -33.250 1.00 98.88 88 PHE A CA 1
ATOM 701 C C . PHE A 1 88 ? 12.908 2.285 -32.451 1.00 98.88 88 PHE A C 1
ATOM 703 O O . PHE A 1 88 ? 14.108 2.025 -32.496 1.00 98.88 88 PHE A O 1
ATOM 710 N N . ILE A 1 89 ? 12.028 1.580 -31.748 1.00 98.75 89 ILE A N 1
ATOM 711 C CA . ILE A 1 89 ? 12.340 0.392 -30.954 1.00 98.75 89 ILE A CA 1
ATOM 712 C C . ILE A 1 89 ? 11.303 -0.674 -31.293 1.00 98.75 89 ILE A C 1
ATOM 714 O O . ILE A 1 89 ? 10.104 -0.417 -31.205 1.00 98.75 89 ILE A O 1
ATOM 718 N N . VAL A 1 90 ? 11.757 -1.872 -31.644 1.00 97.25 90 VAL A N 1
ATOM 719 C CA . VAL A 1 90 ? 10.927 -3.074 -31.749 1.00 97.25 90 VAL A CA 1
ATOM 720 C C . VAL A 1 90 ? 11.356 -4.025 -30.647 1.00 97.25 90 VAL A C 1
ATOM 722 O O . VAL A 1 90 ? 12.495 -4.494 -30.652 1.00 97.25 90 VAL A O 1
ATOM 725 N N . ALA A 1 91 ? 10.470 -4.295 -29.693 1.00 95.00 91 ALA A N 1
ATOM 726 C CA . ALA A 1 91 ? 10.797 -5.142 -28.555 1.00 95.00 91 ALA A CA 1
ATOM 727 C C . ALA A 1 91 ? 9.579 -5.892 -28.013 1.00 95.00 91 ALA A C 1
ATOM 729 O O . ALA A 1 91 ? 8.453 -5.398 -28.066 1.00 95.00 91 ALA A O 1
ATOM 730 N N . SER A 1 92 ? 9.833 -7.067 -27.445 1.00 91.94 92 SER A N 1
ATOM 731 C CA . SER A 1 92 ? 8.895 -7.804 -26.601 1.00 91.94 92 SER A CA 1
ATOM 732 C C . SER A 1 92 ? 9.383 -7.721 -25.159 1.00 91.94 92 SER A C 1
ATOM 734 O O . SER A 1 92 ? 10.366 -8.365 -24.784 1.00 91.94 92 SER A O 1
ATOM 736 N N . THR A 1 93 ? 8.757 -6.866 -24.347 1.00 91.94 93 THR A N 1
ATOM 737 C CA . THR A 1 93 ? 9.139 -6.737 -22.936 1.00 91.94 93 THR A CA 1
ATOM 738 C C . THR A 1 93 ? 8.608 -7.914 -22.144 1.00 91.94 93 THR A C 1
ATOM 740 O O . THR A 1 93 ? 7.418 -8.205 -22.188 1.00 91.94 93 THR A O 1
ATOM 743 N N . ARG A 1 94 ? 9.483 -8.570 -21.386 1.00 88.62 94 ARG A N 1
ATOM 744 C CA . ARG A 1 94 ? 9.152 -9.751 -20.584 1.00 88.62 94 ARG A CA 1
ATOM 745 C C . ARG A 1 94 ? 8.721 -9.369 -19.184 1.00 88.62 94 ARG A C 1
ATOM 747 O O . ARG A 1 94 ? 7.808 -9.976 -18.636 1.00 88.62 94 ARG A O 1
ATOM 754 N N . SER A 1 95 ? 9.378 -8.359 -18.620 1.00 90.31 95 SER A N 1
ATOM 755 C CA . SER A 1 95 ? 9.039 -7.841 -17.307 1.00 90.31 95 SER A CA 1
ATOM 756 C C . SER A 1 95 ? 9.561 -6.406 -17.108 1.00 90.31 95 SER A C 1
ATOM 758 O O . SER A 1 95 ? 10.522 -5.960 -17.735 1.00 90.31 95 SER A O 1
ATOM 760 N N . ASN A 1 96 ? 8.899 -5.659 -16.237 1.00 91.81 96 ASN A N 1
ATOM 761 C CA . ASN A 1 96 ? 9.282 -4.386 -15.678 1.00 91.81 96 ASN A CA 1
ATOM 762 C C . ASN A 1 96 ? 9.093 -4.374 -14.144 1.00 91.81 96 ASN A C 1
ATOM 764 O O . ASN A 1 96 ? 8.013 -4.062 -13.633 1.00 91.81 96 ASN A O 1
ATOM 768 N N . LYS A 1 97 ? 10.179 -4.605 -13.394 1.00 91.31 97 LYS A N 1
ATOM 769 C CA . LYS A 1 97 ? 10.216 -4.449 -11.922 1.00 91.31 97 LYS A CA 1
ATOM 770 C C . LYS A 1 97 ? 10.333 -2.982 -11.469 1.00 91.31 97 LYS A C 1
ATOM 772 O O . LYS A 1 97 ? 10.594 -2.725 -10.298 1.00 91.31 97 LYS A O 1
ATOM 777 N N . GLY A 1 98 ? 10.169 -2.022 -12.381 1.00 92.25 98 GLY A N 1
ATOM 778 C CA . GLY A 1 98 ? 10.383 -0.601 -12.127 1.00 92.25 98 GLY A CA 1
ATOM 779 C C . GLY A 1 98 ? 11.866 -0.239 -12.122 1.00 92.25 98 GLY A C 1
ATOM 780 O O . GLY A 1 98 ? 12.717 -1.021 -12.551 1.00 92.25 98 GLY A O 1
ATOM 781 N N . GLY A 1 99 ? 12.183 0.959 -11.631 1.00 93.75 99 GLY A N 1
ATOM 782 C CA . GLY A 1 99 ? 13.562 1.434 -11.516 1.00 93.75 99 GLY A CA 1
ATOM 783 C C . GLY A 1 99 ? 14.199 1.878 -12.838 1.00 93.75 99 GLY A C 1
ATOM 784 O O . GLY A 1 99 ? 15.422 1.828 -12.951 1.00 93.75 99 GLY A O 1
ATOM 785 N N . PHE A 1 100 ? 13.395 2.346 -13.801 1.00 96.31 100 PHE A N 1
ATOM 786 C CA . PHE A 1 100 ? 13.839 2.923 -15.079 1.00 96.31 100 PHE A CA 1
ATOM 787 C C . PHE A 1 100 ? 14.542 1.931 -16.015 1.00 96.31 100 PHE A C 1
ATOM 789 O O . PHE A 1 100 ? 15.609 2.215 -16.557 1.00 96.31 100 PHE A O 1
ATOM 796 N N . ARG A 1 101 ? 13.938 0.756 -16.224 1.00 97.00 101 ARG A N 1
ATOM 797 C CA . ARG A 1 101 ? 14.474 -0.279 -17.123 1.00 97.00 101 ARG A CA 1
ATOM 798 C C . ARG A 1 101 ? 14.489 0.192 -18.576 1.00 97.00 101 ARG A C 1
ATOM 800 O O . ARG A 1 101 ? 13.425 0.510 -19.100 1.00 97.00 101 ARG A O 1
ATOM 807 N N . ALA A 1 102 ? 15.656 0.269 -19.215 1.00 98.19 102 ALA A N 1
ATOM 808 C CA . ALA A 1 102 ? 15.809 1.041 -20.453 1.00 98.19 102 ALA A CA 1
ATOM 809 C C . ALA A 1 102 ? 16.019 0.210 -21.718 1.00 98.19 102 ALA A C 1
ATOM 811 O O . ALA A 1 102 ? 16.846 -0.694 -21.758 1.00 98.19 102 ALA A O 1
ATOM 812 N N . PHE A 1 103 ? 15.328 0.597 -22.793 1.00 98.69 103 PHE A N 1
ATOM 813 C CA . PHE A 1 103 ? 15.613 0.087 -24.136 1.00 98.69 103 PHE A CA 1
ATOM 814 C C . PHE A 1 103 ? 16.917 0.661 -24.668 1.00 98.69 103 PHE A C 1
ATOM 816 O O . PHE A 1 103 ? 17.758 -0.078 -25.175 1.00 98.69 103 PHE A O 1
ATOM 823 N N . ILE A 1 104 ? 17.077 1.979 -24.546 1.00 98.69 104 ILE A N 1
ATOM 824 C CA . ILE A 1 104 ? 18.255 2.700 -25.009 1.00 98.69 104 ILE A CA 1
ATOM 825 C C . ILE A 1 104 ? 18.521 3.920 -24.132 1.00 98.69 104 ILE A C 1
ATOM 827 O O . ILE A 1 104 ? 17.603 4.670 -23.792 1.00 98.69 104 ILE A O 1
ATOM 831 N N . ALA A 1 105 ? 19.795 4.145 -23.837 1.00 98.44 105 ALA A N 1
ATOM 832 C CA . ALA A 1 105 ? 20.312 5.359 -23.231 1.00 98.44 105 ALA A CA 1
ATOM 833 C C . ALA A 1 105 ? 21.491 5.898 -24.049 1.00 98.44 105 ALA A C 1
ATOM 835 O O . ALA A 1 105 ? 22.311 5.137 -24.569 1.00 98.44 105 ALA A O 1
ATOM 836 N N . ALA A 1 106 ? 21.581 7.220 -24.152 1.00 97.81 106 ALA A N 1
ATOM 837 C CA . ALA A 1 106 ? 22.672 7.926 -24.802 1.00 97.81 106 ALA A CA 1
ATOM 838 C C . ALA A 1 106 ? 23.235 9.006 -23.873 1.00 97.81 106 ALA A C 1
ATOM 840 O O . ALA A 1 106 ? 22.468 9.776 -23.292 1.00 97.81 106 ALA A O 1
ATOM 841 N N . SER A 1 107 ? 24.558 9.080 -23.727 1.00 96.56 107 SER A N 1
ATOM 842 C CA . SER A 1 107 ? 25.191 9.973 -22.743 1.00 96.56 107 SER A CA 1
ATOM 843 C C . SER A 1 107 ? 26.597 10.437 -23.123 1.00 96.56 107 SER A C 1
ATOM 845 O O . SER A 1 107 ? 27.320 9.775 -23.872 1.00 96.56 107 SER A O 1
ATOM 847 N N . GLU A 1 108 ? 27.001 11.577 -22.566 1.00 96.12 108 GLU A N 1
ATOM 848 C CA . GLU A 1 108 ? 28.380 12.080 -22.578 1.00 96.12 108 GLU A CA 1
ATOM 849 C C . GLU A 1 108 ? 29.222 11.306 -21.554 1.00 96.12 108 GLU A C 1
ATOM 851 O O . GLU A 1 108 ? 28.719 10.872 -20.513 1.00 96.12 108 GLU A O 1
ATOM 856 N N . ASN A 1 109 ? 30.518 11.146 -21.820 1.00 93.50 109 ASN A N 1
ATOM 857 C CA . ASN A 1 109 ? 31.422 10.495 -20.872 1.00 93.50 109 ASN A CA 1
ATOM 858 C C . ASN A 1 109 ? 31.380 11.167 -19.489 1.00 93.50 109 ASN A C 1
ATOM 860 O O . ASN A 1 109 ? 31.476 12.387 -19.361 1.00 93.50 109 ASN A O 1
ATOM 864 N N . GLY A 1 110 ? 31.229 10.349 -18.444 1.00 92.50 110 GLY A N 1
ATOM 865 C CA . GLY A 1 110 ? 31.172 10.810 -17.055 1.00 92.50 110 GLY A CA 1
ATOM 866 C C . GLY A 1 110 ? 29.881 11.536 -16.658 1.00 92.50 110 GLY A C 1
ATOM 867 O O . GLY A 1 110 ? 29.828 12.073 -15.553 1.00 92.50 110 GLY A O 1
ATOM 868 N N . LYS A 1 111 ? 28.842 11.568 -17.506 1.00 94.81 111 LYS A N 1
ATOM 869 C CA . LYS A 1 111 ? 27.558 12.218 -17.191 1.00 94.81 111 LYS A CA 1
ATOM 870 C C . LYS A 1 111 ? 26.374 11.276 -17.362 1.00 94.81 111 LYS A C 1
ATOM 872 O O . LYS A 1 111 ? 26.382 10.389 -18.210 1.00 94.81 111 LYS A O 1
ATOM 877 N N . SER A 1 112 ? 25.345 11.494 -16.544 1.00 95.81 112 SER A N 1
ATOM 878 C CA . SER A 1 112 ? 24.094 10.750 -16.646 1.00 95.81 112 SER A CA 1
ATOM 879 C C . SER A 1 112 ? 23.441 10.987 -18.009 1.00 95.81 112 SER A C 1
ATOM 881 O O . SER A 1 112 ? 23.476 12.098 -18.558 1.00 95.81 112 SER A O 1
ATOM 883 N N . ASP A 1 113 ? 22.813 9.949 -18.544 1.00 96.44 113 ASP A N 1
ATOM 884 C CA . ASP A 1 113 ? 22.020 10.007 -19.775 1.00 96.44 113 ASP A CA 1
ATOM 885 C C . ASP A 1 113 ? 20.984 11.144 -19.747 1.00 96.44 113 ASP A C 1
ATOM 887 O O . ASP A 1 113 ? 20.947 11.968 -20.658 1.00 96.44 113 ASP A O 1
ATOM 891 N N . TYR A 1 114 ? 20.238 11.296 -18.655 1.00 94.19 114 TYR A N 1
ATOM 892 C CA . TYR A 1 114 ? 19.164 12.278 -18.533 1.00 94.19 114 TYR A CA 1
ATOM 893 C C . TYR A 1 114 ? 19.654 13.730 -18.398 1.00 94.19 114 TYR A C 1
ATOM 895 O O . TYR A 1 114 ? 18.858 14.657 -18.514 1.00 94.19 114 TYR A O 1
ATOM 903 N N . THR A 1 115 ? 20.951 13.968 -18.177 1.00 93.88 115 THR A N 1
ATOM 904 C CA . THR A 1 115 ? 21.515 15.328 -18.066 1.00 93.88 115 THR A CA 1
ATOM 905 C C . THR A 1 115 ? 22.354 15.733 -19.275 1.00 93.88 115 THR A C 1
ATOM 907 O O . THR A 1 115 ? 22.481 16.927 -19.562 1.00 93.88 115 THR A O 1
ATOM 910 N N . SER A 1 116 ? 22.909 14.767 -20.009 1.00 94.75 116 SER A N 1
ATOM 911 C CA . SER A 1 116 ? 23.824 15.007 -21.134 1.00 94.75 116 SER A CA 1
ATOM 912 C C . SER A 1 116 ? 23.260 14.592 -22.493 1.00 94.75 116 SER A C 1
ATOM 914 O O . SER A 1 116 ? 23.470 15.316 -23.473 1.00 94.75 116 SER A O 1
ATOM 916 N N . GLY A 1 117 ? 22.494 13.500 -22.533 1.00 96.00 117 GLY A N 1
ATOM 917 C CA . GLY A 1 117 ? 21.875 12.929 -23.722 1.00 96.00 117 GLY A CA 1
ATOM 918 C C . GLY A 1 117 ? 20.388 12.638 -23.511 1.00 96.00 117 GLY A C 1
ATOM 919 O O . GLY A 1 117 ? 19.642 13.549 -23.135 1.00 96.00 117 GLY A O 1
ATOM 920 N N . PHE A 1 118 ? 19.950 11.411 -23.799 1.00 97.06 118 PHE A N 1
ATOM 921 C CA . PHE A 1 118 ? 18.548 10.988 -23.690 1.00 97.06 118 PHE A CA 1
ATOM 922 C C . PHE A 1 118 ? 18.407 9.512 -23.298 1.00 97.06 118 PHE A C 1
ATOM 924 O O . PHE A 1 118 ? 19.346 8.730 -23.418 1.00 97.06 118 PHE A O 1
ATOM 931 N N . THR A 1 119 ? 17.210 9.126 -22.866 1.00 98.31 119 THR A N 1
ATOM 932 C CA . THR A 1 119 ? 16.826 7.749 -22.526 1.00 98.31 119 THR A CA 1
ATOM 933 C C . THR A 1 119 ? 15.392 7.467 -22.964 1.00 98.31 119 THR A C 1
ATOM 935 O O . THR A 1 119 ? 14.541 8.366 -22.956 1.00 98.31 119 THR A O 1
ATOM 938 N N . ILE A 1 120 ? 15.129 6.212 -23.324 1.00 98.69 120 ILE A N 1
ATOM 939 C CA . ILE A 1 120 ? 13.782 5.666 -23.489 1.00 98.69 120 ILE A CA 1
ATOM 940 C C . ILE A 1 120 ? 13.678 4.403 -22.632 1.00 98.69 120 ILE A C 1
ATOM 942 O O . ILE A 1 120 ? 14.325 3.390 -22.913 1.00 98.69 120 ILE A O 1
ATOM 946 N N . ASP A 1 121 ? 12.869 4.476 -21.578 1.00 98.31 121 ASP A N 1
ATOM 947 C CA . ASP A 1 121 ? 12.783 3.447 -20.541 1.00 98.31 121 ASP A CA 1
ATOM 948 C C . ASP A 1 121 ? 11.354 3.220 -20.034 1.00 98.31 121 ASP A C 1
ATOM 950 O O . ASP A 1 121 ? 10.405 3.875 -20.461 1.00 98.31 121 ASP A O 1
ATOM 954 N N . LEU A 1 122 ? 11.192 2.242 -19.148 1.00 96.81 122 LEU A N 1
ATOM 955 C CA . LEU A 1 122 ? 9.901 1.789 -18.630 1.00 96.81 122 LEU A CA 1
ATOM 956 C C . LEU A 1 122 ? 9.476 2.490 -17.327 1.00 96.81 122 LEU A C 1
ATOM 958 O O . LEU A 1 122 ? 8.534 2.049 -16.668 1.00 96.81 122 LEU A O 1
ATOM 962 N N . GLY A 1 123 ? 10.152 3.583 -16.964 1.00 95.06 123 GLY A N 1
ATOM 963 C CA . GLY A 1 123 ? 9.796 4.456 -15.853 1.00 95.06 123 GLY A CA 1
ATOM 964 C C . GLY A 1 123 ? 10.044 3.884 -14.448 1.00 95.06 123 GLY A C 1
ATOM 965 O O . GLY A 1 123 ? 10.592 2.789 -14.283 1.00 95.06 123 GLY A O 1
ATOM 966 N N . PRO A 1 124 ? 9.695 4.656 -13.400 1.00 93.19 124 PRO A N 1
ATOM 967 C CA . PRO A 1 124 ? 9.978 4.287 -12.016 1.00 93.19 124 PRO A CA 1
ATOM 968 C C . PRO A 1 124 ? 9.149 3.117 -11.451 1.00 93.19 124 PRO A C 1
ATOM 970 O O . PRO A 1 124 ? 9.754 2.265 -10.797 1.00 93.19 124 PRO A O 1
ATOM 973 N N . PRO A 1 125 ? 7.812 3.040 -11.622 1.00 90.56 125 PRO A N 1
ATOM 974 C CA . PRO A 1 125 ? 7.014 2.001 -10.984 1.00 90.56 125 PRO A CA 1
ATOM 975 C C . PRO A 1 125 ? 7.126 0.659 -11.707 1.00 90.56 125 PRO A C 1
ATOM 977 O O . PRO A 1 125 ? 7.248 0.587 -12.930 1.00 90.56 125 PRO A O 1
ATOM 980 N N . ALA A 1 126 ? 7.022 -0.417 -10.929 1.00 89.25 126 ALA A N 1
ATOM 981 C CA . ALA A 1 126 ? 6.886 -1.763 -11.461 1.00 89.25 126 ALA A CA 1
ATOM 982 C C . ALA A 1 126 ? 5.544 -1.960 -12.184 1.00 89.25 126 ALA A C 1
ATOM 984 O O . ALA A 1 126 ? 4.532 -1.362 -11.820 1.00 89.25 126 ALA A O 1
ATOM 985 N N . SER A 1 127 ? 5.539 -2.848 -13.178 1.00 83.25 127 SER A N 1
ATOM 986 C CA . SER A 1 127 ? 4.334 -3.362 -13.856 1.00 83.25 127 SER A CA 1
ATOM 987 C C . SER A 1 127 ? 4.286 -4.900 -13.939 1.00 83.25 127 SER A C 1
ATOM 989 O O . SER A 1 127 ? 3.352 -5.451 -14.507 1.00 83.25 127 SER A O 1
ATOM 991 N N . ASP A 1 128 ? 5.209 -5.610 -13.276 1.00 69.06 128 ASP A N 1
ATOM 992 C CA . ASP A 1 128 ? 5.306 -7.087 -13.283 1.00 69.06 128 ASP A CA 1
ATOM 993 C C . ASP A 1 128 ? 4.174 -7.862 -12.603 1.00 69.06 128 ASP A C 1
ATOM 995 O O . ASP A 1 128 ? 4.094 -9.081 -12.728 1.00 69.06 128 ASP A O 1
ATOM 999 N N . GLY A 1 129 ? 3.269 -7.163 -11.921 1.00 58.53 129 GLY A N 1
ATOM 1000 C CA . GLY A 1 129 ? 2.043 -7.730 -11.352 1.00 58.53 129 GLY A CA 1
ATOM 1001 C C . GLY A 1 129 ? 0.767 -7.056 -11.855 1.00 58.53 129 GLY A C 1
ATOM 1002 O O . GLY A 1 129 ? -0.312 -7.348 -11.347 1.00 58.53 129 GLY A O 1
ATOM 1003 N N . GLY A 1 130 ? 0.871 -6.132 -12.815 1.00 52.38 130 GLY A N 1
ATOM 1004 C CA . GLY A 1 130 ? -0.248 -5.315 -13.268 1.00 52.38 130 GLY A CA 1
ATOM 1005 C C . GLY A 1 130 ? -0.322 -5.285 -14.779 1.00 52.38 130 GLY A C 1
ATOM 1006 O O . GLY A 1 130 ? 0.516 -4.655 -15.394 1.00 52.38 130 GLY A O 1
ATOM 1007 N N . PHE A 1 131 ? -1.360 -5.907 -15.343 1.00 57.88 131 PHE A N 1
ATOM 1008 C CA . PHE A 1 131 ? -1.972 -5.626 -16.649 1.00 57.88 131 PHE A CA 1
ATOM 1009 C C . PHE A 1 131 ? -1.102 -5.685 -17.941 1.00 57.88 131 PHE A C 1
ATOM 1011 O O . PHE A 1 131 ? -1.662 -5.949 -19.001 1.00 57.88 131 PHE A O 1
ATOM 1018 N N . GLY A 1 132 ? 0.212 -5.437 -17.918 1.00 76.44 132 GLY A N 1
ATOM 1019 C CA . GLY A 1 132 ? 1.062 -5.141 -19.079 1.00 76.44 132 GLY A CA 1
ATOM 1020 C C . GLY A 1 132 ? 1.946 -3.896 -18.867 1.00 76.44 132 GLY A C 1
ATOM 1021 O O . GLY A 1 132 ? 1.904 -3.244 -17.828 1.00 76.44 132 GLY A O 1
ATOM 1022 N N . LEU A 1 133 ? 2.730 -3.522 -19.877 1.00 86.88 133 LEU A N 1
ATOM 1023 C CA . LEU A 1 133 ? 3.431 -2.242 -19.949 1.00 86.88 133 LEU A CA 1
ATOM 1024 C C . LEU A 1 133 ? 2.443 -1.073 -19.853 1.00 86.88 133 LEU A C 1
ATOM 1026 O O . LEU A 1 133 ? 1.550 -0.915 -20.689 1.00 86.88 133 LEU A O 1
ATOM 1030 N N . MET A 1 134 ? 2.649 -0.221 -18.851 1.00 87.81 134 MET A N 1
ATOM 1031 C CA . MET A 1 134 ? 1.855 0.994 -18.628 1.00 87.81 134 MET A CA 1
ATOM 1032 C C . MET A 1 134 ? 2.664 2.279 -18.808 1.00 87.81 134 MET A C 1
ATOM 1034 O O . MET A 1 134 ? 2.099 3.371 -18.722 1.00 87.81 134 MET A O 1
ATOM 1038 N N . GLN A 1 135 ? 3.981 2.165 -19.022 1.00 92.00 135 GLN A N 1
ATOM 1039 C CA . GLN A 1 135 ? 4.865 3.315 -19.128 1.00 92.00 135 GLN A CA 1
ATOM 1040 C C . GLN A 1 135 ? 5.856 3.221 -20.283 1.00 92.00 135 GLN A C 1
ATOM 1042 O O . GLN A 1 135 ? 6.458 2.180 -20.526 1.00 92.00 135 GLN A O 1
ATOM 1047 N N . LEU A 1 136 ? 6.044 4.363 -20.939 1.00 96.94 136 LEU A N 1
ATOM 1048 C CA . LEU A 1 136 ? 7.158 4.647 -21.834 1.00 96.94 136 LEU A CA 1
ATOM 1049 C C . LEU A 1 136 ? 7.679 6.034 -21.458 1.00 96.94 136 LEU A C 1
ATOM 1051 O O . LEU A 1 136 ? 7.100 7.055 -21.835 1.00 96.94 136 LEU A O 1
ATOM 1055 N N . ASN A 1 137 ? 8.729 6.068 -20.650 1.00 98.19 137 ASN A N 1
ATOM 1056 C CA . ASN A 1 137 ? 9.412 7.292 -20.272 1.00 98.19 137 ASN A CA 1
ATOM 1057 C C . ASN A 1 137 ? 10.333 7.730 -21.409 1.00 98.19 137 ASN A C 1
ATOM 1059 O O . ASN A 1 137 ? 11.154 6.949 -21.887 1.00 98.19 137 ASN A O 1
ATOM 1063 N N . VAL A 1 138 ? 10.216 8.994 -21.808 1.00 98.00 138 VAL A N 1
ATOM 1064 C CA . VAL A 1 138 ? 11.190 9.655 -22.682 1.00 98.00 138 VAL A CA 1
ATOM 1065 C C . VAL A 1 138 ? 11.746 10.845 -21.919 1.00 98.00 138 VAL A C 1
ATOM 1067 O O . VAL A 1 138 ? 11.003 11.762 -21.542 1.00 98.00 138 VAL A O 1
ATOM 1070 N N . GLU A 1 139 ? 13.049 10.815 -21.672 1.00 95.62 139 GLU A N 1
ATOM 1071 C CA . GLU A 1 139 ? 13.750 11.774 -20.823 1.00 95.62 139 GLU A CA 1
ATOM 1072 C C . GLU A 1 139 ? 15.133 12.102 -21.400 1.00 95.62 139 GLU A C 1
ATOM 1074 O O . GLU A 1 139 ? 15.627 11.433 -22.308 1.00 95.62 139 GLU A O 1
ATOM 1079 N N . GLY A 1 140 ? 15.756 13.171 -20.916 1.00 95.25 140 GLY A N 1
ATOM 1080 C CA . GLY A 1 140 ? 17.030 13.645 -21.427 1.00 95.25 140 GLY A CA 1
ATOM 1081 C C . GLY A 1 140 ? 17.371 15.050 -20.961 1.00 95.25 140 GLY A C 1
ATOM 1082 O O . GLY A 1 140 ? 16.648 15.691 -20.191 1.00 95.25 140 GLY A O 1
ATOM 1083 N N . LYS A 1 141 ? 18.452 15.582 -21.524 1.00 95.44 141 LYS A N 1
ATOM 1084 C CA . LYS A 1 141 ? 18.856 16.971 -21.325 1.00 95.44 141 LYS A CA 1
ATOM 1085 C C . LYS A 1 141 ? 17.754 17.937 -21.776 1.00 95.44 141 LYS A C 1
ATOM 1087 O O . LYS A 1 141 ? 17.346 17.944 -22.944 1.00 95.44 141 LYS A O 1
ATOM 1092 N N . GLY A 1 142 ? 17.320 18.791 -20.851 1.00 94.25 142 GLY A N 1
ATOM 1093 C CA . GLY A 1 142 ? 16.254 19.776 -21.068 1.00 94.25 142 GLY A CA 1
ATOM 1094 C C . GLY A 1 142 ? 14.846 19.275 -20.726 1.00 94.25 142 GLY A C 1
ATOM 1095 O O . GLY A 1 142 ? 13.877 19.989 -20.969 1.00 94.25 142 GLY A O 1
ATOM 1096 N N . PHE A 1 143 ? 14.700 18.071 -20.174 1.00 94.44 143 PHE A N 1
ATOM 1097 C CA . PHE A 1 143 ? 13.414 17.535 -19.725 1.00 94.44 143 PHE A CA 1
ATOM 1098 C C . PHE A 1 143 ? 13.178 17.858 -18.240 1.00 94.44 143 PHE A C 1
ATOM 1100 O O . PHE A 1 143 ? 14.119 18.068 -17.480 1.00 94.44 143 PHE A O 1
ATOM 1107 N N . GLY A 1 144 ? 11.910 17.897 -17.822 1.00 90.19 144 GLY A N 1
ATOM 1108 C CA . GLY A 1 144 ? 11.501 18.170 -16.437 1.00 90.19 144 GLY A CA 1
ATOM 1109 C C . GLY A 1 144 ? 11.279 16.908 -15.599 1.00 90.19 144 GLY A C 1
ATOM 1110 O O . GLY A 1 144 ? 10.200 16.761 -15.036 1.00 90.19 144 GLY A O 1
ATOM 1111 N N . GLY A 1 145 ? 12.241 15.980 -15.573 1.00 92.00 145 GLY A N 1
ATOM 1112 C CA . GLY A 1 145 ? 12.130 14.697 -14.860 1.00 92.00 145 GLY A CA 1
ATOM 1113 C C . GLY A 1 145 ? 11.399 13.598 -15.645 1.00 92.00 145 GLY A C 1
ATOM 1114 O O . GLY A 1 145 ? 11.051 13.777 -16.818 1.00 92.00 145 GLY A O 1
ATOM 1115 N N . ALA A 1 146 ? 11.128 12.464 -14.995 1.00 93.88 146 ALA A N 1
ATOM 1116 C CA . ALA A 1 146 ? 10.433 11.329 -15.600 1.00 93.88 146 ALA A CA 1
ATOM 1117 C C . ALA A 1 146 ? 9.031 11.718 -16.105 1.00 93.88 146 ALA A C 1
ATOM 1119 O O . ALA A 1 146 ? 8.302 12.465 -15.452 1.00 93.88 146 ALA A O 1
ATOM 1120 N N . GLY A 1 147 ? 8.634 11.218 -17.273 1.00 95.56 147 GLY A N 1
ATOM 1121 C CA . GLY A 1 147 ? 7.342 11.523 -17.882 1.00 95.56 147 GLY A CA 1
ATOM 1122 C C . GLY A 1 147 ? 6.849 10.382 -18.754 1.00 95.56 147 GLY A C 1
ATOM 1123 O O . GLY A 1 147 ? 7.423 10.107 -19.806 1.00 95.56 147 GLY A O 1
ATOM 1124 N N . ASN A 1 148 ? 5.756 9.752 -18.322 1.00 96.38 148 ASN A N 1
ATOM 1125 C CA . ASN A 1 148 ? 5.119 8.673 -19.061 1.00 96.38 148 ASN A CA 1
ATOM 1126 C C . ASN A 1 148 ? 4.414 9.208 -20.316 1.00 96.38 148 ASN A C 1
ATOM 1128 O O . ASN A 1 148 ? 3.481 10.007 -20.215 1.00 96.38 148 ASN A O 1
ATOM 1132 N N . LEU A 1 149 ? 4.835 8.734 -21.486 1.00 97.75 149 LEU A N 1
ATOM 1133 C CA . LEU A 1 149 ? 4.209 9.047 -22.766 1.00 97.75 149 LEU A CA 1
ATOM 1134 C C . LEU A 1 149 ? 3.354 7.902 -23.321 1.00 97.75 149 LEU A C 1
ATOM 1136 O O . LEU A 1 149 ? 2.823 8.049 -24.415 1.00 97.75 149 LEU A O 1
ATOM 1140 N N . LEU A 1 150 ? 3.186 6.798 -22.592 1.00 95.31 150 LEU A N 1
ATOM 1141 C CA . LEU A 1 150 ? 2.327 5.684 -22.981 1.00 95.31 150 LEU A CA 1
ATOM 1142 C C . LEU A 1 150 ? 0.912 5.865 -22.416 1.00 95.31 150 LEU A C 1
ATOM 1144 O O . LEU A 1 150 ? 0.705 5.971 -21.208 1.00 95.31 150 LEU A O 1
ATOM 1148 N N . LYS A 1 151 ? -0.075 5.875 -23.306 1.00 92.25 151 LYS A N 1
ATOM 1149 C CA . LYS A 1 151 ? -1.504 5.760 -23.018 1.00 92.25 151 LYS A CA 1
ATOM 1150 C C . LYS A 1 151 ? -1.992 4.374 -23.389 1.00 92.25 151 LYS A C 1
ATOM 1152 O O . LYS A 1 151 ? -1.769 3.910 -24.504 1.00 92.25 151 LYS A O 1
ATOM 1157 N N . GLY A 1 152 ? -2.756 3.785 -22.481 1.00 84.56 152 GLY A N 1
ATOM 1158 C CA . GLY A 1 152 ? -3.264 2.435 -22.639 1.00 84.56 152 GLY A CA 1
ATOM 1159 C C . GLY A 1 152 ? -2.294 1.397 -22.098 1.00 84.56 152 GLY A C 1
ATOM 1160 O O . GLY A 1 152 ? -1.274 1.714 -21.487 1.00 84.56 152 GLY A O 1
ATOM 1161 N N . LEU A 1 153 ? -2.685 0.149 -22.292 1.00 86.38 153 LEU A N 1
ATOM 1162 C CA . LEU A 1 153 ? -2.039 -1.011 -21.722 1.00 86.38 153 LEU A CA 1
ATOM 1163 C C . LEU A 1 153 ? -1.484 -1.872 -22.845 1.00 86.38 153 LEU A C 1
ATOM 1165 O O . LEU A 1 153 ? -2.242 -2.278 -23.725 1.00 86.38 153 LEU A O 1
ATOM 1169 N N . PHE A 1 154 ? -0.187 -2.150 -22.800 1.00 87.44 154 PHE A N 1
ATOM 1170 C CA . PHE A 1 154 ? 0.485 -2.948 -23.818 1.00 87.44 154 PHE A CA 1
ATOM 1171 C C . PHE A 1 154 ? 0.913 -4.282 -23.209 1.00 87.44 154 PHE A C 1
ATOM 1173 O O . PHE A 1 154 ? 1.614 -4.274 -22.201 1.00 87.44 154 PHE A O 1
ATOM 1180 N N . PRO A 1 155 ? 0.489 -5.431 -23.753 1.00 81.94 155 PRO A N 1
ATOM 1181 C CA . PRO A 1 155 ? 0.818 -6.719 -23.157 1.00 81.94 155 PRO A CA 1
ATOM 1182 C C . PRO A 1 155 ? 2.330 -6.949 -23.056 1.00 81.94 155 PRO A C 1
ATOM 1184 O O . PRO A 1 155 ? 3.088 -6.612 -23.968 1.00 81.94 155 PRO A O 1
ATOM 1187 N N . LEU A 1 156 ? 2.757 -7.543 -21.938 1.00 85.56 156 LEU A N 1
ATOM 1188 C CA . LEU A 1 156 ? 4.078 -8.163 -21.849 1.00 85.56 156 LEU A CA 1
ATOM 1189 C C . LEU A 1 156 ? 4.130 -9.376 -22.785 1.00 85.56 156 LEU A C 1
ATOM 1191 O O . LEU A 1 156 ? 3.105 -9.976 -23.106 1.00 85.56 156 LEU A O 1
ATOM 1195 N N . GLU A 1 157 ? 5.339 -9.732 -23.197 1.00 83.38 157 GLU A N 1
ATOM 1196 C CA . GLU A 1 157 ? 5.654 -10.849 -24.088 1.00 83.38 157 GLU A CA 1
ATOM 1197 C C . GLU A 1 157 ? 5.028 -10.766 -25.491 1.00 83.38 157 GLU A C 1
ATOM 1199 O O . GLU A 1 157 ? 5.092 -11.738 -26.242 1.00 83.38 157 GLU A O 1
ATOM 1204 N N . GLU A 1 158 ? 4.496 -9.604 -25.880 1.00 86.62 158 GLU A N 1
ATOM 1205 C CA . GLU A 1 158 ? 4.085 -9.292 -27.250 1.00 86.62 158 GLU A CA 1
ATOM 1206 C C . GLU A 1 158 ? 5.049 -8.274 -27.874 1.00 86.62 158 GLU A C 1
ATOM 1208 O O . GLU A 1 158 ? 5.512 -7.335 -27.216 1.00 86.62 158 GLU A O 1
ATOM 1213 N N . ILE A 1 159 ? 5.357 -8.451 -29.163 1.00 89.00 159 ILE A N 1
ATOM 1214 C CA . ILE A 1 159 ? 6.163 -7.478 -29.905 1.00 89.00 159 ILE A CA 1
ATOM 1215 C C . ILE A 1 159 ? 5.394 -6.167 -30.026 1.00 89.00 159 ILE A C 1
ATOM 1217 O O . ILE A 1 159 ? 4.335 -6.100 -30.649 1.00 89.00 159 ILE A O 1
ATOM 1221 N N . ASN A 1 160 ? 5.999 -5.105 -29.510 1.00 92.06 160 ASN A N 1
ATOM 1222 C CA . ASN A 1 160 ? 5.520 -3.744 -29.642 1.00 92.06 160 ASN A CA 1
ATOM 1223 C C . ASN A 1 160 ? 6.550 -2.884 -30.374 1.00 92.06 160 ASN A C 1
ATOM 1225 O O . ASN A 1 160 ? 7.765 -3.067 -30.241 1.00 92.06 160 ASN A O 1
ATOM 1229 N N . ARG A 1 161 ? 6.049 -1.927 -31.156 1.00 95.69 161 ARG A N 1
ATOM 1230 C CA . ARG A 1 161 ? 6.852 -0.904 -31.828 1.00 95.69 161 ARG A CA 1
ATOM 1231 C C . ARG A 1 161 ? 6.671 0.415 -31.097 1.00 95.69 161 ARG A C 1
ATOM 1233 O O . ARG A 1 161 ? 5.572 0.964 -31.084 1.00 95.69 161 ARG A O 1
ATOM 1240 N N . PHE A 1 162 ? 7.738 0.943 -30.520 1.00 98.31 162 PHE A N 1
ATOM 1241 C CA . PHE A 1 162 ? 7.746 2.263 -29.903 1.00 98.31 162 PHE A CA 1
ATOM 1242 C C . PHE A 1 162 ? 8.519 3.239 -30.776 1.00 98.31 162 PHE A C 1
ATOM 1244 O O . PHE A 1 162 ? 9.542 2.902 -31.372 1.00 98.31 162 PHE A O 1
ATOM 1251 N N . THR A 1 163 ? 8.032 4.470 -30.868 1.00 98.75 163 THR A N 1
ATOM 1252 C CA . THR A 1 163 ? 8.735 5.555 -31.554 1.00 98.75 163 THR A CA 1
ATOM 1253 C C . THR A 1 163 ? 8.743 6.791 -30.680 1.00 98.75 163 THR A C 1
ATOM 1255 O O . THR A 1 163 ? 7.699 7.154 -30.147 1.00 98.75 163 THR A O 1
ATOM 1258 N N . ALA A 1 164 ? 9.882 7.471 -30.578 1.00 98.69 164 ALA A N 1
ATOM 1259 C CA . ALA A 1 164 ? 9.995 8.775 -29.938 1.00 98.69 164 ALA A CA 1
ATOM 1260 C C . ALA A 1 164 ? 10.614 9.788 -30.907 1.00 98.69 164 ALA A C 1
ATOM 1262 O O . ALA A 1 164 ? 11.759 9.633 -31.327 1.00 98.69 164 ALA A O 1
ATOM 1263 N N . SER A 1 165 ? 9.870 10.841 -31.239 1.00 98.50 165 SER A N 1
ATOM 1264 C CA . SER A 1 165 ? 10.408 12.054 -31.860 1.00 98.50 165 SER A CA 1
ATOM 1265 C C . SER A 1 165 ? 10.798 13.022 -30.750 1.00 98.50 165 SER A C 1
ATOM 1267 O O . SER A 1 165 ? 9.979 13.314 -29.880 1.00 98.50 165 SER A O 1
ATOM 1269 N N . ILE A 1 166 ? 12.037 13.505 -30.758 1.00 97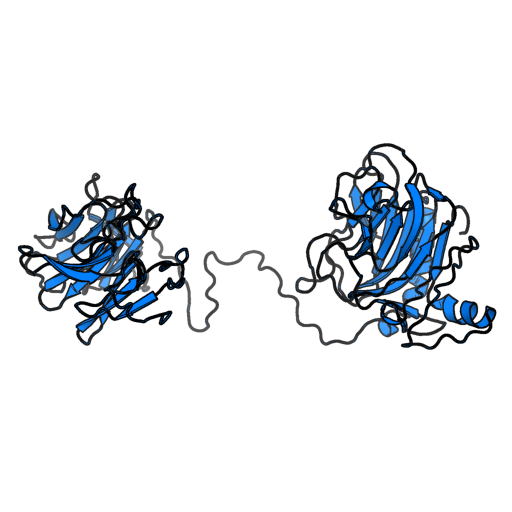.88 166 ILE A N 1
ATOM 1270 C CA . ILE A 1 166 ? 12.622 14.308 -29.685 1.00 97.88 166 ILE A CA 1
ATOM 1271 C C . ILE A 1 166 ? 13.153 15.612 -30.276 1.00 97.88 166 ILE A C 1
ATOM 1273 O O . ILE A 1 166 ? 14.208 15.631 -30.905 1.00 97.88 166 ILE A O 1
ATOM 1277 N N . ALA A 1 167 ? 12.458 16.715 -30.015 1.00 96.75 167 ALA A N 1
ATOM 1278 C CA . ALA A 1 167 ? 12.924 18.066 -30.313 1.00 96.75 167 ALA A CA 1
ATOM 1279 C C . ALA A 1 167 ? 12.606 19.023 -29.159 1.00 96.75 167 ALA A C 1
ATOM 1281 O O . ALA A 1 167 ? 11.745 18.755 -28.319 1.00 96.75 167 ALA A O 1
ATOM 1282 N N . SER A 1 168 ? 13.335 20.137 -29.086 1.00 96.00 168 SER A N 1
ATOM 1283 C CA . SER A 1 168 ? 13.070 21.180 -28.092 1.00 96.00 168 SER A CA 1
ATOM 1284 C C . SER A 1 168 ? 11.780 21.936 -28.414 1.00 96.00 168 SER A C 1
ATOM 1286 O O . SER A 1 168 ? 11.382 22.069 -29.571 1.00 96.00 168 SER A O 1
ATOM 1288 N N . GLY A 1 169 ? 11.137 22.472 -27.381 1.00 95.25 169 GLY A N 1
ATOM 1289 C CA . GLY A 1 169 ? 9.884 23.212 -27.488 1.00 95.25 169 GLY A CA 1
ATOM 1290 C C . GLY A 1 169 ? 8.699 22.487 -26.857 1.00 95.25 169 GLY A C 1
ATOM 1291 O O . GLY A 1 169 ? 8.809 21.372 -26.339 1.00 95.25 169 GLY A O 1
ATOM 1292 N N . LYS A 1 170 ? 7.555 23.172 -26.875 1.00 95.50 170 LYS A N 1
ATOM 1293 C CA . LYS A 1 170 ? 6.309 22.706 -26.267 1.00 95.50 170 LYS A CA 1
ATOM 1294 C C . LYS A 1 170 ? 5.671 21.611 -27.127 1.00 95.50 170 LYS A C 1
ATOM 1296 O O . LYS A 1 170 ? 5.417 21.845 -28.304 1.00 95.50 170 LYS A O 1
ATOM 1301 N N . GLY A 1 171 ? 5.414 20.435 -26.556 1.00 95.31 171 GLY A N 1
ATOM 1302 C CA . GLY A 1 171 ? 4.799 19.291 -27.248 1.00 95.31 171 GLY A CA 1
ATOM 1303 C C . GLY A 1 171 ? 5.624 18.697 -28.400 1.00 95.31 171 GLY A C 1
ATOM 1304 O O . GLY A 1 171 ? 5.070 18.015 -29.268 1.00 95.31 171 GLY A O 1
ATOM 1305 N N . ASN A 1 172 ? 6.930 18.970 -28.437 1.00 96.00 172 ASN A N 1
ATOM 1306 C CA . ASN A 1 172 ? 7.833 18.517 -29.500 1.00 96.00 172 ASN A CA 1
ATOM 1307 C C . ASN A 1 172 ? 8.559 17.208 -29.168 1.00 96.00 172 ASN A C 1
ATOM 1309 O O . ASN A 1 172 ? 9.213 16.636 -30.039 1.00 96.00 172 ASN A O 1
ATOM 1313 N N . VAL A 1 173 ? 8.404 16.699 -27.944 1.00 98.06 173 VAL A N 1
ATOM 1314 C CA . VAL A 1 173 ? 8.690 15.298 -27.642 1.00 98.06 173 VAL A CA 1
ATOM 1315 C C . VAL A 1 173 ? 7.393 14.523 -27.810 1.00 98.06 173 VAL A C 1
ATOM 1317 O O . VAL A 1 173 ? 6.443 14.780 -27.073 1.00 98.06 173 VAL A O 1
ATOM 1320 N N . ARG A 1 174 ? 7.333 13.603 -28.772 1.00 98.44 174 ARG A N 1
ATOM 1321 C CA . ARG A 1 174 ? 6.123 12.841 -29.122 1.00 98.44 174 ARG A CA 1
ATOM 1322 C C . ARG A 1 174 ? 6.434 11.358 -29.179 1.00 98.44 174 ARG A C 1
ATOM 1324 O O . ARG A 1 174 ? 7.409 10.968 -29.815 1.00 98.44 174 ARG A O 1
ATOM 1331 N N . ALA A 1 175 ? 5.588 10.551 -28.554 1.00 98.62 175 ALA A N 1
ATOM 1332 C CA . ALA A 1 175 ? 5.686 9.104 -28.573 1.00 98.62 175 ALA A CA 1
ATOM 1333 C C . ALA A 1 175 ? 4.546 8.476 -29.376 1.00 98.62 175 ALA A C 1
ATOM 1335 O O . ALA A 1 175 ? 3.401 8.941 -29.338 1.00 98.62 175 ALA A O 1
ATOM 1336 N N . TYR A 1 176 ? 4.871 7.380 -30.049 1.00 98.44 176 TYR A N 1
ATOM 1337 C CA . TYR A 1 176 ? 3.939 6.535 -30.780 1.00 98.44 176 TYR A CA 1
ATOM 1338 C C . TYR A 1 176 ? 4.128 5.085 -30.343 1.00 98.44 176 TYR A C 1
ATOM 1340 O O . TYR A 1 176 ? 5.252 4.664 -30.059 1.00 98.44 176 TYR A O 1
ATOM 1348 N N . ALA A 1 177 ? 3.035 4.333 -30.308 1.00 97.31 177 ALA A N 1
ATOM 1349 C CA . ALA A 1 177 ? 3.030 2.912 -30.004 1.00 97.31 177 ALA A CA 1
ATOM 1350 C C . ALA A 1 177 ? 2.243 2.177 -31.093 1.00 97.31 177 ALA A C 1
ATOM 1352 O O . ALA A 1 177 ? 1.101 2.528 -31.385 1.00 97.31 177 ALA A O 1
ATOM 1353 N N . ASN A 1 178 ? 2.877 1.194 -31.731 1.00 95.31 178 ASN A N 1
ATOM 1354 C CA . ASN A 1 178 ? 2.345 0.443 -32.871 1.00 95.31 178 ASN A CA 1
ATOM 1355 C C . ASN A 1 178 ? 1.830 1.348 -34.010 1.00 95.31 178 ASN A C 1
ATOM 1357 O O . ASN A 1 178 ? 0.830 1.042 -34.651 1.00 95.31 178 ASN A O 1
ATOM 1361 N N . GLY A 1 179 ? 2.532 2.462 -34.252 1.00 95.56 179 GLY A N 1
ATOM 1362 C CA . GLY A 1 179 ? 2.209 3.465 -35.275 1.00 95.56 179 GLY A CA 1
ATOM 1363 C C . GLY A 1 179 ? 1.301 4.606 -34.797 1.00 95.56 179 GLY A C 1
ATOM 1364 O O . GLY A 1 179 ? 1.347 5.702 -35.370 1.00 95.56 179 GLY A O 1
ATOM 1365 N N . GLU A 1 180 ? 0.559 4.397 -33.706 1.00 97.12 180 GLU A N 1
ATOM 1366 C CA . GLU A 1 180 ? -0.453 5.328 -33.198 1.00 97.12 180 GLU A CA 1
ATOM 1367 C C . GLU A 1 180 ? 0.115 6.337 -32.186 1.00 97.12 180 GLU A C 1
ATOM 1369 O O . GLU A 1 180 ? 0.933 5.965 -31.340 1.00 97.12 180 GLU A O 1
ATOM 1374 N N . PRO A 1 181 ? -0.304 7.619 -32.214 1.00 97.81 181 PRO A N 1
ATOM 1375 C CA . PRO A 1 181 ? 0.131 8.613 -31.233 1.00 97.81 181 PRO A CA 1
ATOM 1376 C C . PRO A 1 181 ? -0.328 8.244 -29.820 1.00 97.81 181 PRO A C 1
ATOM 1378 O O . PRO A 1 181 ? -1.508 7.977 -29.595 1.00 97.81 181 PRO A O 1
ATOM 1381 N N . THR A 1 182 ? 0.579 8.295 -28.844 1.00 97.62 182 THR A N 1
ATOM 1382 C CA . THR A 1 182 ? 0.270 7.876 -27.468 1.00 97.62 182 THR A CA 1
ATOM 1383 C C . THR A 1 182 ? 0.466 9.000 -26.444 1.00 97.62 182 THR A C 1
ATOM 1385 O O . THR A 1 182 ? -0.424 9.264 -25.635 1.00 97.62 182 THR A O 1
ATOM 1388 N N . GLY A 1 183 ? 1.517 9.812 -26.558 1.00 97.75 183 GLY A N 1
ATOM 1389 C CA . GLY A 1 183 ? 1.771 10.890 -25.603 1.00 97.75 183 GLY A CA 1
ATOM 1390 C C . GLY A 1 183 ? 2.764 11.918 -26.112 1.00 97.75 183 GLY A C 1
ATOM 1391 O O . GLY A 1 183 ? 3.472 11.696 -27.091 1.00 97.75 183 GLY A O 1
ATOM 1392 N N . GLN A 1 184 ? 2.802 13.070 -25.448 1.00 97.88 184 GLN A N 1
ATOM 1393 C CA . GLN A 1 184 ? 3.755 14.129 -25.753 1.00 97.88 184 GLN A CA 1
ATOM 1394 C C . GLN A 1 184 ? 4.140 14.908 -24.498 1.00 97.88 184 GLN A C 1
ATOM 1396 O O . GLN A 1 184 ? 3.367 14.962 -23.540 1.00 97.88 184 GLN A O 1
ATOM 1401 N N . ARG A 1 185 ? 5.310 15.544 -24.524 1.00 97.50 185 ARG A N 1
ATOM 1402 C CA . ARG A 1 185 ? 5.782 16.436 -23.461 1.00 97.50 185 ARG A CA 1
ATOM 1403 C C . ARG A 1 185 ? 6.668 17.553 -23.999 1.00 97.50 185 ARG A C 1
ATOM 1405 O O . ARG A 1 185 ? 7.081 17.555 -25.160 1.00 97.50 185 ARG A O 1
ATOM 1412 N N . ASP A 1 186 ? 6.955 18.495 -23.115 1.00 96.75 186 ASP A N 1
ATOM 1413 C CA . ASP A 1 186 ? 7.825 19.629 -23.389 1.00 96.75 186 ASP A CA 1
ATOM 1414 C C . ASP A 1 186 ? 9.289 19.267 -23.122 1.00 96.75 186 ASP A C 1
ATOM 1416 O O . ASP A 1 186 ? 9.599 18.487 -22.215 1.00 96.75 186 ASP A O 1
ATOM 1420 N N . ARG A 1 187 ? 10.189 19.896 -23.880 1.00 95.44 187 ARG A N 1
ATOM 1421 C CA . ARG A 1 187 ? 11.634 19.901 -23.623 1.00 95.44 187 ARG A CA 1
ATOM 1422 C C . ARG A 1 187 ? 12.148 21.337 -23.691 1.00 95.44 187 ARG A C 1
ATOM 1424 O O . ARG A 1 187 ? 12.092 21.978 -24.742 1.00 95.44 187 ARG A O 1
ATOM 1431 N N . ALA A 1 188 ? 12.640 21.851 -22.573 1.00 90.88 188 ALA A N 1
ATOM 1432 C CA . ALA A 1 188 ? 13.201 23.191 -22.457 1.00 90.88 188 ALA A CA 1
ATOM 1433 C C . ALA A 1 188 ? 14.587 23.282 -23.120 1.00 90.88 188 ALA A C 1
ATOM 1435 O O . ALA A 1 188 ? 15.396 22.374 -22.969 1.00 90.88 188 ALA A O 1
ATOM 1436 N N . GLY A 1 189 ? 14.873 24.405 -23.797 1.00 72.75 189 GLY A N 1
ATOM 1437 C CA . GLY A 1 189 ? 16.211 24.789 -24.281 1.00 72.75 189 GLY A CA 1
ATOM 1438 C C . GLY A 1 189 ? 16.839 23.880 -25.360 1.00 72.75 189 GLY A C 1
ATOM 1439 O O . GLY A 1 189 ? 16.982 22.676 -25.195 1.00 72.75 189 GLY A O 1
ATOM 1440 N N . GLY A 1 190 ? 17.277 24.467 -26.480 1.00 60.97 190 GLY A N 1
ATOM 1441 C CA . GLY A 1 190 ? 17.858 23.788 -27.660 1.00 60.97 190 GLY A CA 1
ATOM 1442 C C . GLY A 1 190 ? 19.310 23.310 -27.531 1.00 60.97 190 GLY A C 1
ATOM 1443 O O . GLY A 1 190 ? 20.059 23.351 -28.508 1.00 60.97 190 GLY A O 1
ATOM 1444 N N . GLY A 1 191 ? 19.749 22.918 -26.333 1.00 80.00 191 GLY A N 1
ATOM 1445 C CA . GLY A 1 191 ? 21.098 22.392 -26.140 1.00 80.00 191 GLY A CA 1
ATOM 1446 C C . GLY A 1 191 ? 21.235 21.012 -26.779 1.00 80.00 191 GLY A C 1
ATOM 1447 O O . GLY A 1 191 ? 20.423 20.132 -26.506 1.00 80.00 191 GLY A O 1
ATOM 1448 N N . ALA A 1 192 ? 22.272 20.805 -27.590 1.00 92.31 192 ALA A N 1
ATOM 1449 C CA . ALA A 1 192 ? 22.537 19.488 -28.153 1.00 92.31 192 ALA A CA 1
ATOM 1450 C C . ALA A 1 192 ? 22.780 18.449 -27.044 1.00 92.31 192 ALA A C 1
ATOM 1452 O O . ALA A 1 192 ? 23.391 18.751 -26.003 1.00 92.31 192 ALA A O 1
ATOM 1453 N N . PHE A 1 193 ? 22.281 17.243 -27.292 1.00 95.25 193 PHE A N 1
ATOM 1454 C CA . PHE A 1 193 ? 22.697 16.020 -26.637 1.00 95.25 193 PHE A CA 1
ATOM 1455 C C . PHE A 1 193 ? 24.144 15.755 -27.023 1.00 95.25 193 PHE A C 1
ATOM 1457 O O . PHE A 1 193 ? 24.449 15.640 -28.209 1.00 95.25 193 PHE A O 1
ATOM 1464 N N . LYS A 1 194 ? 25.025 15.695 -26.028 1.00 95.50 194 LYS A N 1
ATOM 1465 C CA . LYS A 1 194 ? 26.398 15.239 -26.224 1.00 95.50 194 LYS A CA 1
ATOM 1466 C C . LYS A 1 194 ? 26.426 13.752 -25.934 1.00 95.50 194 LYS A C 1
ATOM 1468 O O . LYS A 1 194 ? 25.957 13.335 -24.878 1.00 95.50 194 LYS A O 1
ATOM 1473 N N . ILE A 1 195 ? 26.912 12.970 -26.883 1.00 96.31 195 ILE A N 1
ATOM 1474 C CA . ILE A 1 195 ? 26.825 11.518 -26.847 1.00 96.31 195 ILE A CA 1
ATOM 1475 C C . ILE A 1 195 ? 28.195 10.955 -27.198 1.00 96.31 195 ILE A C 1
ATOM 1477 O O . ILE A 1 195 ? 28.664 11.100 -28.320 1.00 96.31 195 ILE A O 1
ATOM 1481 N N . ASN A 1 196 ? 28.800 10.282 -26.230 1.00 96.19 196 ASN A N 1
ATOM 1482 C CA . ASN A 1 196 ? 29.933 9.386 -26.438 1.00 96.19 196 ASN A CA 1
ATOM 1483 C C . ASN A 1 196 ? 29.519 7.931 -26.289 1.00 96.19 196 ASN A C 1
ATOM 1485 O O . ASN A 1 196 ? 30.289 7.052 -26.645 1.00 96.19 196 ASN A O 1
ATOM 1489 N N . ASN A 1 197 ? 28.338 7.684 -25.719 1.00 96.56 197 ASN A N 1
ATOM 1490 C CA . ASN A 1 197 ? 27.886 6.363 -25.335 1.00 96.56 197 ASN A CA 1
ATOM 1491 C C . ASN A 1 197 ? 26.491 6.107 -25.873 1.00 96.56 197 ASN A C 1
ATOM 1493 O O . ASN A 1 197 ? 25.595 6.909 -25.628 1.00 96.56 197 ASN A O 1
ATOM 1497 N N . PHE A 1 198 ? 26.306 4.961 -26.519 1.00 97.69 198 PHE A N 1
ATOM 1498 C CA . PHE A 1 198 ? 24.995 4.349 -26.717 1.00 97.69 198 PHE A CA 1
ATOM 1499 C C . PHE A 1 198 ? 24.964 3.058 -25.912 1.00 97.69 198 PHE A C 1
ATOM 1501 O O . PHE A 1 198 ? 25.855 2.229 -26.062 1.00 97.69 198 PHE A O 1
ATOM 1508 N N . THR A 1 199 ? 23.961 2.902 -25.055 1.00 98.38 199 THR A N 1
ATOM 1509 C CA . THR A 1 199 ? 23.742 1.703 -24.238 1.00 98.38 199 THR A CA 1
ATOM 1510 C C . THR A 1 199 ? 22.375 1.134 -24.578 1.00 98.38 199 THR A C 1
ATOM 1512 O O . THR A 1 199 ? 21.393 1.874 -24.550 1.00 98.38 199 THR A O 1
ATOM 1515 N N . ILE A 1 200 ? 22.307 -0.154 -24.906 1.00 98.44 200 ILE A N 1
ATOM 1516 C CA . ILE A 1 200 ? 21.053 -0.896 -25.075 1.00 98.44 200 ILE A CA 1
ATOM 1517 C C . ILE A 1 200 ? 20.878 -1.829 -23.885 1.00 98.44 200 ILE A C 1
ATOM 1519 O O . ILE A 1 200 ? 21.835 -2.468 -23.451 1.00 98.44 200 ILE A O 1
ATOM 1523 N N . GLY A 1 201 ? 19.647 -1.903 -23.383 1.00 98.25 201 GLY A N 1
ATOM 1524 C CA . GLY A 1 201 ? 19.271 -2.788 -22.283 1.00 98.25 201 GLY A CA 1
ATOM 1525 C C . GLY A 1 201 ? 19.490 -2.214 -20.886 1.00 98.25 201 GLY A C 1
ATOM 1526 O O . GLY A 1 201 ? 19.113 -2.858 -19.917 1.00 98.25 201 GLY A O 1
ATOM 1527 N N . ALA A 1 202 ? 20.047 -1.008 -20.754 1.00 98.31 202 ALA A N 1
ATOM 1528 C CA . ALA A 1 202 ? 20.245 -0.357 -19.463 1.00 98.31 202 ALA A CA 1
ATOM 1529 C C . ALA A 1 202 ? 20.395 1.170 -19.584 1.00 98.31 202 ALA A C 1
ATOM 1531 O O . ALA A 1 202 ? 20.570 1.723 -20.673 1.00 98.31 202 ALA A O 1
ATOM 1532 N N . ARG A 1 203 ? 20.323 1.852 -18.437 1.00 97.50 203 ARG A N 1
ATOM 1533 C CA . ARG A 1 203 ? 20.630 3.279 -18.252 1.00 97.50 203 ARG A CA 1
ATOM 1534 C C . ARG A 1 203 ? 22.105 3.466 -17.911 1.00 97.50 203 ARG A C 1
ATOM 1536 O O . ARG A 1 203 ? 22.705 2.581 -17.305 1.00 97.50 203 ARG A O 1
ATOM 1543 N N . LEU A 1 204 ? 22.648 4.653 -18.184 1.00 95.50 204 LEU A N 1
ATOM 1544 C CA . LEU A 1 204 ? 23.908 5.118 -17.594 1.00 95.50 204 LEU A CA 1
ATOM 1545 C C . LEU A 1 204 ? 23.615 6.337 -16.726 1.00 95.50 204 LEU A C 1
ATOM 1547 O O . LEU A 1 204 ? 23.453 7.452 -17.229 1.00 95.50 204 LEU A O 1
ATOM 1551 N N . VAL A 1 205 ? 23.521 6.128 -15.416 1.00 94.81 205 VAL A N 1
ATOM 1552 C CA . VAL A 1 205 ? 22.959 7.134 -14.516 1.00 94.81 205 VAL A CA 1
ATOM 1553 C C . VAL A 1 205 ? 23.608 7.100 -13.136 1.00 94.81 205 VAL A C 1
ATOM 1555 O O . VAL A 1 205 ? 23.972 6.042 -12.631 1.00 94.81 205 VAL A O 1
ATOM 1558 N N . SER A 1 206 ? 23.742 8.274 -12.526 1.00 91.25 206 SER A N 1
ATOM 1559 C CA . SER A 1 206 ? 23.987 8.435 -11.093 1.00 91.25 206 SER A CA 1
ATOM 1560 C C . SER A 1 206 ? 22.879 9.280 -10.465 1.00 91.25 206 SER A C 1
ATOM 1562 O O . SER A 1 206 ? 22.368 10.206 -11.102 1.00 91.25 206 SER A O 1
ATOM 1564 N N . THR A 1 207 ? 22.498 8.927 -9.238 1.00 81.19 207 THR A N 1
ATOM 1565 C CA . THR A 1 207 ? 21.527 9.652 -8.399 1.00 81.19 207 THR A CA 1
ATOM 1566 C C . THR A 1 207 ? 22.168 10.226 -7.132 1.00 81.19 207 THR A C 1
ATOM 1568 O O . THR A 1 207 ? 21.462 10.779 -6.294 1.00 81.19 207 THR A O 1
ATOM 1571 N N . ASP A 1 208 ? 23.483 10.083 -6.992 1.00 84.06 208 ASP A N 1
ATOM 1572 C CA . ASP A 1 208 ? 24.303 10.561 -5.882 1.00 84.06 208 ASP A CA 1
ATOM 1573 C C . ASP A 1 208 ? 25.594 11.208 -6.428 1.00 84.06 208 ASP A C 1
ATOM 1575 O O . ASP A 1 208 ? 25.710 11.476 -7.627 1.00 84.06 208 ASP A O 1
ATOM 1579 N N . ASP A 1 209 ? 26.563 11.486 -5.554 1.00 84.31 209 ASP A N 1
ATOM 1580 C CA . ASP A 1 209 ? 27.839 12.105 -5.937 1.00 84.31 209 ASP A CA 1
ATOM 1581 C C . ASP A 1 209 ? 28.800 11.138 -6.664 1.00 84.31 209 ASP A C 1
ATOM 1583 O O . ASP A 1 209 ? 29.907 11.534 -7.046 1.00 84.31 209 ASP A O 1
ATOM 1587 N N . ALA A 1 210 ? 28.421 9.870 -6.875 1.00 89.00 210 ALA A N 1
ATOM 1588 C CA . ALA A 1 210 ? 29.246 8.913 -7.599 1.00 89.00 210 ALA A CA 1
ATOM 1589 C C . ALA A 1 210 ? 29.177 9.132 -9.123 1.00 89.00 210 ALA A C 1
ATOM 1591 O O . ALA A 1 210 ? 28.181 9.637 -9.655 1.00 89.00 210 ALA A O 1
ATOM 1592 N N . PRO A 1 211 ? 30.209 8.705 -9.875 1.00 91.81 211 PRO A N 1
ATOM 1593 C CA . PRO A 1 211 ? 30.142 8.669 -11.328 1.00 91.81 211 PRO A CA 1
ATOM 1594 C C . PRO A 1 211 ? 28.959 7.820 -11.842 1.00 91.81 211 PRO A C 1
ATOM 1596 O O . PRO A 1 211 ? 28.644 6.779 -11.255 1.00 91.81 211 PRO A O 1
ATOM 1599 N N . PRO A 1 212 ? 28.326 8.212 -12.966 1.00 94.31 212 PRO A N 1
ATOM 1600 C CA . PRO A 1 212 ? 27.273 7.427 -13.605 1.00 94.31 212 PRO A CA 1
ATOM 1601 C C . PRO A 1 212 ? 27.718 5.997 -13.904 1.00 94.31 212 PRO A C 1
ATOM 1603 O O . PRO A 1 212 ? 28.769 5.777 -14.509 1.00 94.31 212 PRO A O 1
ATOM 1606 N N . HIS A 1 213 ? 26.886 5.036 -13.517 1.00 94.50 213 HIS A N 1
ATOM 1607 C CA . HIS A 1 213 ? 27.115 3.610 -13.724 1.00 94.50 213 HIS A CA 1
ATOM 1608 C C . HIS A 1 213 ? 25.892 2.963 -14.376 1.00 94.50 213 HIS A C 1
ATOM 1610 O O . HIS A 1 213 ? 24.823 3.571 -14.489 1.00 94.50 213 HIS A O 1
ATOM 1616 N N . VAL A 1 214 ? 26.082 1.745 -14.879 1.00 95.69 214 VAL A N 1
ATOM 1617 C CA . VAL A 1 214 ? 25.028 1.011 -15.577 1.00 95.69 214 VAL A CA 1
ATOM 1618 C C . VAL A 1 214 ? 24.031 0.463 -14.558 1.00 95.69 214 VAL A C 1
ATOM 1620 O O . VAL A 1 214 ? 24.432 -0.150 -13.572 1.00 95.69 214 VAL A O 1
ATOM 1623 N N . ARG A 1 215 ? 22.740 0.723 -14.770 1.00 95.50 215 ARG A N 1
ATOM 1624 C CA . ARG A 1 215 ? 21.631 0.210 -13.945 1.00 95.50 215 ARG A CA 1
ATOM 1625 C C . ARG A 1 215 ? 20.322 0.263 -14.722 1.00 95.50 215 ARG A C 1
ATOM 1627 O O . ARG A 1 215 ? 20.272 0.805 -15.820 1.00 95.50 215 ARG A O 1
ATOM 1634 N N . GLY A 1 216 ? 19.239 -0.256 -14.143 1.00 96.00 216 GLY A N 1
ATOM 1635 C CA . GLY A 1 216 ? 17.949 -0.306 -14.838 1.00 96.00 216 GLY A CA 1
ATOM 1636 C C . GLY A 1 216 ? 17.997 -1.294 -16.003 1.00 96.00 216 GLY A C 1
ATOM 1637 O O . GLY A 1 216 ? 17.663 -0.941 -17.132 1.00 96.00 216 GLY A O 1
ATOM 1638 N N . PHE A 1 217 ? 18.450 -2.516 -15.721 1.00 98.31 217 PHE A N 1
ATOM 1639 C CA . PHE A 1 217 ? 18.580 -3.587 -16.703 1.00 98.31 217 PHE A CA 1
ATOM 1640 C C . PHE A 1 217 ? 17.207 -4.011 -17.225 1.00 98.31 217 PHE A C 1
ATOM 1642 O O . PHE A 1 217 ? 16.260 -4.227 -16.464 1.00 98.31 217 PHE A O 1
ATOM 1649 N N . LEU A 1 218 ? 17.057 -4.082 -18.536 1.00 98.25 218 LEU A N 1
ATOM 1650 C CA . LEU A 1 218 ? 15.805 -4.385 -19.206 1.00 98.25 218 LEU A CA 1
ATOM 1651 C C . LEU A 1 218 ? 15.608 -5.895 -19.299 1.00 98.25 218 LEU A C 1
ATOM 1653 O O . LEU A 1 218 ? 16.493 -6.595 -19.757 1.00 98.25 218 LEU A O 1
ATOM 1657 N N . HIS A 1 219 ? 14.424 -6.388 -18.934 1.00 95.44 219 HIS A N 1
ATOM 1658 C CA . HIS A 1 219 ? 14.041 -7.773 -19.201 1.00 95.44 219 HIS A CA 1
ATOM 1659 C C . HIS A 1 219 ? 13.173 -7.810 -20.465 1.00 95.44 219 HIS A C 1
ATOM 1661 O O . HIS A 1 219 ? 11.958 -7.579 -20.407 1.00 95.44 219 HIS A O 1
ATOM 1667 N N . ALA A 1 220 ? 13.787 -8.016 -21.630 1.00 94.69 220 ALA A N 1
ATOM 1668 C CA . ALA A 1 220 ? 13.099 -7.959 -22.921 1.00 94.69 220 ALA A CA 1
ATOM 1669 C C . ALA A 1 220 ? 13.860 -8.688 -24.033 1.00 94.69 220 ALA A C 1
ATOM 1671 O O . ALA A 1 220 ? 15.073 -8.856 -23.969 1.00 94.69 220 ALA A O 1
ATOM 1672 N N . ASP A 1 221 ? 13.137 -9.018 -25.101 1.00 94.75 221 ASP A N 1
ATOM 1673 C CA . ASP A 1 221 ? 13.715 -9.393 -26.389 1.00 94.75 221 ASP A CA 1
ATOM 1674 C C . ASP A 1 221 ? 13.663 -8.163 -27.320 1.00 94.75 221 ASP A C 1
ATOM 1676 O O . ASP A 1 221 ? 12.588 -7.770 -27.782 1.00 94.75 221 ASP A O 1
ATOM 1680 N N . VAL A 1 222 ? 14.806 -7.522 -27.580 1.00 97.25 222 VAL A N 1
ATOM 1681 C CA . VAL A 1 222 ? 14.932 -6.324 -28.433 1.00 97.25 222 VAL A CA 1
ATOM 1682 C C . VAL A 1 222 ? 15.322 -6.732 -29.852 1.00 97.25 222 VAL A C 1
ATOM 1684 O O . VAL A 1 222 ? 16.422 -7.224 -30.091 1.00 97.25 222 VAL A O 1
ATOM 1687 N N . ALA A 1 223 ? 14.423 -6.530 -30.811 1.00 96.19 223 ALA A N 1
ATOM 1688 C CA . ALA A 1 223 ? 14.602 -6.982 -32.188 1.00 96.19 223 ALA A CA 1
ATOM 1689 C C . ALA A 1 223 ? 15.315 -5.956 -33.080 1.00 96.19 223 ALA A C 1
ATOM 1691 O O . ALA A 1 223 ? 16.185 -6.325 -33.874 1.00 96.19 223 ALA A O 1
ATOM 1692 N N . GLU A 1 224 ? 14.955 -4.675 -32.959 1.00 97.75 224 GLU A N 1
ATOM 1693 C CA . GLU A 1 224 ? 15.527 -3.613 -33.793 1.00 97.75 224 GLU A CA 1
ATOM 1694 C C . GLU A 1 224 ? 15.461 -2.248 -33.096 1.00 97.75 224 GLU A C 1
ATOM 1696 O O . GLU A 1 224 ? 14.429 -1.890 -32.526 1.00 97.75 224 GLU A O 1
ATOM 1701 N N . ILE A 1 225 ? 16.549 -1.474 -33.157 1.00 98.81 225 ILE A N 1
ATOM 1702 C CA . ILE A 1 225 ? 16.598 -0.067 -32.739 1.00 98.81 225 ILE A CA 1
ATOM 1703 C C . ILE A 1 225 ? 17.181 0.783 -33.869 1.00 98.81 225 ILE A C 1
ATOM 1705 O O . ILE A 1 225 ? 18.259 0.491 -34.388 1.00 98.81 225 ILE A O 1
ATOM 1709 N N . ILE A 1 226 ? 16.483 1.860 -34.232 1.00 98.75 226 ILE A N 1
ATOM 1710 C CA . ILE A 1 226 ? 16.896 2.803 -35.279 1.00 98.75 226 ILE A CA 1
ATOM 1711 C C . ILE A 1 226 ? 16.890 4.214 -34.699 1.00 98.75 226 ILE A C 1
ATOM 1713 O O . ILE A 1 226 ? 15.867 4.655 -34.183 1.00 98.75 226 ILE A O 1
ATOM 1717 N N . VAL A 1 227 ? 18.003 4.936 -34.803 1.00 98.56 227 VAL A N 1
ATOM 1718 C CA . VAL A 1 227 ? 18.132 6.326 -34.344 1.00 98.56 227 VAL A CA 1
ATOM 1719 C C . VAL A 1 227 ? 18.458 7.219 -35.530 1.00 98.56 227 VAL A C 1
ATOM 1721 O O . VAL A 1 227 ? 19.476 7.024 -36.190 1.00 98.56 227 VAL A O 1
ATOM 1724 N N . TYR A 1 228 ? 17.629 8.232 -35.754 1.00 98.56 228 TYR A N 1
ATOM 1725 C CA . TYR A 1 228 ? 17.898 9.349 -36.655 1.00 98.56 228 TYR A CA 1
ATOM 1726 C C . TYR A 1 228 ? 18.331 10.583 -35.856 1.00 98.56 228 TYR A C 1
ATOM 1728 O O . TYR A 1 228 ? 17.802 10.810 -34.770 1.00 98.56 228 TYR A O 1
ATOM 1736 N N . ASP A 1 229 ? 19.246 11.392 -36.389 1.00 96.81 229 ASP A N 1
ATOM 1737 C CA . ASP A 1 229 ? 19.764 12.645 -35.802 1.00 96.81 229 ASP A CA 1
ATOM 1738 C C . ASP A 1 229 ? 18.875 13.881 -36.042 1.00 96.81 229 ASP A C 1
ATOM 1740 O O . ASP A 1 229 ? 19.252 15.019 -35.743 1.00 96.81 229 ASP A O 1
ATOM 1744 N N . ARG A 1 230 ? 17.673 13.644 -36.569 1.00 97.06 230 ARG A N 1
ATOM 1745 C CA . ARG A 1 230 ? 16.657 14.646 -36.883 1.00 97.06 230 ARG A CA 1
ATOM 1746 C C . ARG A 1 230 ? 15.262 14.153 -36.529 1.00 97.06 230 ARG A C 1
ATOM 1748 O O . ARG A 1 230 ? 15.017 12.946 -36.406 1.00 97.06 230 ARG A O 1
ATOM 1755 N N . VAL A 1 231 ? 14.313 15.079 -36.424 1.00 97.75 231 VAL A N 1
ATOM 1756 C CA . VAL A 1 231 ? 12.893 14.715 -36.446 1.00 97.75 231 VAL A CA 1
ATOM 1757 C C . VAL A 1 231 ? 12.505 14.302 -37.867 1.00 97.75 231 VAL A C 1
ATOM 1759 O O . VAL A 1 231 ? 12.667 15.066 -38.819 1.00 97.75 231 VAL A O 1
ATOM 1762 N N . LEU A 1 232 ? 12.008 13.076 -38.020 1.00 98.44 232 LEU A N 1
ATOM 1763 C CA . LEU A 1 232 ? 11.422 12.624 -39.278 1.00 98.44 232 LEU A CA 1
ATOM 1764 C C . LEU A 1 232 ? 10.081 13.318 -39.524 1.00 98.44 232 LEU A C 1
ATOM 1766 O O . LEU A 1 232 ? 9.311 13.552 -38.589 1.00 98.44 232 LEU A O 1
ATOM 1770 N N . THR A 1 233 ? 9.772 13.591 -40.791 1.00 97.62 233 THR A N 1
ATOM 1771 C CA . THR A 1 233 ? 8.409 13.980 -41.182 1.00 97.62 233 THR A CA 1
ATOM 1772 C C . THR A 1 233 ? 7.424 12.842 -40.893 1.00 97.62 233 THR A C 1
ATOM 1774 O O . THR A 1 233 ? 7.818 11.685 -40.737 1.00 97.62 233 THR A O 1
ATOM 1777 N N . ASP A 1 234 ? 6.124 13.139 -40.835 1.00 97.25 234 ASP A N 1
ATOM 1778 C CA . ASP A 1 234 ? 5.118 12.102 -40.575 1.00 97.25 234 ASP A CA 1
ATOM 1779 C C . ASP A 1 234 ? 5.116 10.990 -41.633 1.00 97.25 234 ASP A C 1
ATOM 1781 O O . ASP A 1 234 ? 4.960 9.822 -41.277 1.00 97.25 234 ASP A O 1
ATOM 1785 N N . ASP A 1 235 ? 5.337 11.326 -42.905 1.00 97.81 235 ASP A N 1
ATOM 1786 C CA . ASP A 1 235 ? 5.400 10.343 -43.992 1.00 97.81 235 ASP A CA 1
ATOM 1787 C C . ASP A 1 235 ? 6.639 9.452 -43.868 1.00 97.81 235 ASP A C 1
ATOM 1789 O O . ASP A 1 235 ? 6.551 8.230 -43.990 1.00 97.81 235 ASP A O 1
ATOM 1793 N N . GLU A 1 236 ? 7.789 10.043 -43.545 1.00 98.31 236 GLU A N 1
ATOM 1794 C CA . GLU A 1 236 ? 9.021 9.304 -43.273 1.00 98.31 236 GLU A CA 1
ATOM 1795 C C . GLU A 1 236 ? 8.878 8.379 -42.062 1.00 98.31 236 GLU A C 1
ATOM 1797 O O . GLU A 1 236 ? 9.242 7.204 -42.136 1.00 98.31 236 GLU A O 1
ATOM 1802 N N . ARG A 1 237 ? 8.309 8.881 -40.958 1.00 98.06 237 ARG A N 1
ATOM 1803 C CA . ARG A 1 237 ? 8.068 8.097 -39.743 1.00 98.06 237 ARG A CA 1
ATOM 1804 C C . ARG A 1 237 ? 7.134 6.924 -40.023 1.00 98.06 237 ARG A C 1
ATOM 1806 O O . ARG A 1 237 ? 7.441 5.802 -39.627 1.00 98.06 237 ARG A O 1
ATOM 1813 N N . LYS A 1 238 ? 6.021 7.165 -40.722 1.00 97.94 238 LYS A N 1
ATOM 1814 C CA . LYS A 1 238 ? 5.069 6.116 -41.119 1.00 97.94 238 LYS A CA 1
ATOM 1815 C C . LYS A 1 238 ? 5.701 5.095 -42.058 1.00 97.94 238 LYS A C 1
ATOM 1817 O O . LYS A 1 238 ? 5.394 3.912 -41.943 1.00 97.94 238 LYS A O 1
ATOM 1822 N N . ALA A 1 239 ? 6.590 5.516 -42.958 1.00 98.06 239 ALA A N 1
ATOM 1823 C CA . ALA A 1 239 ? 7.305 4.600 -43.842 1.00 98.06 239 ALA A CA 1
ATOM 1824 C C . ALA A 1 239 ? 8.247 3.666 -43.063 1.00 98.06 239 ALA A C 1
ATOM 1826 O O . ALA A 1 239 ? 8.288 2.469 -43.353 1.00 98.06 239 ALA A O 1
ATOM 1827 N N . VAL A 1 240 ? 8.966 4.181 -42.056 1.00 98.19 240 VAL A N 1
ATOM 1828 C CA . VAL A 1 240 ? 9.810 3.354 -41.175 1.00 98.19 240 VAL A CA 1
ATOM 1829 C C . VAL A 1 240 ? 8.954 2.424 -40.311 1.00 98.19 240 VAL A C 1
ATOM 1831 O O . VAL A 1 240 ? 9.238 1.230 -40.269 1.00 98.19 240 VAL A O 1
ATOM 1834 N N . ASP A 1 241 ? 7.873 2.917 -39.695 1.00 96.94 241 ASP A N 1
ATOM 1835 C CA . ASP A 1 241 ? 6.964 2.062 -38.912 1.00 96.94 241 ASP A CA 1
ATOM 1836 C C . ASP A 1 241 ? 6.322 0.969 -39.777 1.00 96.94 241 ASP A C 1
ATOM 1838 O O . ASP A 1 241 ? 6.283 -0.181 -39.363 1.00 96.94 241 ASP A O 1
ATOM 1842 N N . SER A 1 242 ? 5.920 1.278 -41.015 1.00 96.25 242 SER A N 1
ATOM 1843 C CA . SER A 1 242 ? 5.371 0.287 -41.956 1.00 96.25 242 SER A CA 1
ATOM 1844 C C . SER A 1 242 ? 6.400 -0.775 -42.347 1.00 96.25 242 SER A C 1
ATOM 1846 O O . SER A 1 242 ? 6.057 -1.949 -42.490 1.00 96.25 242 SER A O 1
ATOM 1848 N N . TYR A 1 243 ? 7.668 -0.385 -42.514 1.00 95.50 243 TYR A N 1
ATOM 1849 C CA . TYR A 1 243 ? 8.766 -1.327 -42.734 1.00 95.50 243 TYR A CA 1
ATOM 1850 C C . TYR A 1 243 ? 8.933 -2.268 -41.533 1.00 95.50 243 TYR A C 1
ATOM 1852 O O . TYR A 1 243 ? 8.959 -3.485 -41.724 1.00 95.50 243 TYR A O 1
ATOM 1860 N N . LEU A 1 244 ? 8.981 -1.725 -40.312 1.00 95.94 244 LEU A N 1
ATOM 1861 C CA . LEU A 1 244 ? 9.118 -2.513 -39.084 1.00 95.94 244 LEU A CA 1
ATOM 1862 C C . LEU A 1 244 ? 7.895 -3.410 -38.859 1.00 95.94 244 LEU A C 1
ATOM 1864 O O . LEU A 1 244 ? 8.044 -4.588 -38.546 1.00 95.94 244 LEU A O 1
ATOM 1868 N N . ALA A 1 245 ? 6.688 -2.889 -39.080 1.00 94.31 245 ALA A N 1
ATOM 1869 C CA . ALA A 1 245 ? 5.447 -3.646 -39.005 1.00 94.31 245 ALA A CA 1
ATOM 1870 C C . ALA A 1 245 ? 5.504 -4.855 -39.937 1.00 94.31 245 ALA A C 1
ATOM 1872 O O . ALA A 1 245 ? 5.426 -5.982 -39.464 1.00 94.31 245 ALA A O 1
ATOM 1873 N N . LYS A 1 246 ? 5.761 -4.634 -41.231 1.00 93.25 246 LYS A N 1
ATOM 1874 C CA . LYS A 1 246 ? 5.845 -5.704 -42.233 1.00 93.25 246 LYS A CA 1
ATOM 1875 C C . LYS A 1 246 ? 6.947 -6.719 -41.929 1.00 93.25 246 LYS A C 1
ATOM 1877 O O . LYS A 1 246 ? 6.766 -7.909 -42.173 1.00 93.25 246 LYS A O 1
ATOM 1882 N N . LYS A 1 247 ? 8.101 -6.265 -41.430 1.00 92.38 247 LYS A N 1
ATOM 1883 C CA . LYS A 1 247 ? 9.229 -7.146 -41.104 1.00 92.38 247 LYS A CA 1
ATOM 1884 C C . LYS A 1 247 ? 8.886 -8.107 -39.964 1.00 92.38 247 LYS A C 1
ATOM 1886 O O . LYS A 1 247 ? 9.252 -9.275 -40.044 1.00 92.38 247 LYS A O 1
ATOM 1891 N N . TYR A 1 248 ? 8.166 -7.639 -38.945 1.00 90.25 248 TYR A N 1
ATOM 1892 C CA . TYR A 1 248 ? 7.878 -8.424 -37.739 1.00 90.25 248 TYR A CA 1
ATOM 1893 C C . TYR A 1 248 ? 6.450 -9.003 -37.672 1.00 90.25 248 TYR A C 1
ATOM 1895 O O . TYR A 1 248 ? 6.168 -9.796 -36.778 1.00 90.25 248 TYR A O 1
ATOM 1903 N N . GLU A 1 249 ? 5.578 -8.696 -38.641 1.00 81.19 249 GLU A N 1
ATOM 1904 C CA . GLU A 1 249 ? 4.189 -9.188 -38.747 1.00 81.19 249 GLU A CA 1
ATOM 1905 C C . GLU A 1 249 ? 4.088 -10.724 -38.783 1.00 81.19 249 GLU A C 1
ATOM 1907 O O . GLU A 1 249 ? 3.271 -11.302 -38.076 1.00 81.19 249 GLU A O 1
ATOM 1912 N N . ALA A 1 250 ? 4.947 -11.399 -39.555 1.00 64.12 250 ALA A N 1
ATOM 1913 C CA . ALA A 1 250 ? 4.918 -12.860 -39.733 1.00 64.12 250 ALA A CA 1
ATOM 1914 C C . ALA A 1 250 ? 5.814 -13.637 -38.744 1.00 64.12 250 ALA A C 1
ATOM 1916 O O . ALA A 1 250 ? 5.924 -14.859 -38.835 1.00 64.12 250 ALA A O 1
ATOM 1917 N N . GLY A 1 251 ? 6.507 -12.929 -37.847 1.00 60.97 251 GLY A N 1
ATOM 1918 C CA . GLY A 1 251 ? 7.562 -13.475 -36.990 1.00 60.97 251 GLY A CA 1
ATOM 1919 C C . GLY A 1 251 ? 7.324 -13.339 -35.494 1.00 60.97 251 GLY A C 1
ATOM 1920 O O . GLY A 1 251 ? 8.102 -13.888 -34.715 1.00 60.97 251 GLY A O 1
ATOM 1921 N N . ALA A 1 252 ? 6.275 -12.617 -35.092 1.00 63.53 252 ALA A N 1
ATOM 1922 C CA . ALA A 1 252 ? 5.985 -12.340 -33.690 1.00 63.53 252 ALA A CA 1
ATOM 1923 C C . ALA A 1 252 ? 5.862 -13.624 -32.861 1.00 63.53 252 ALA A C 1
ATOM 1925 O O . ALA A 1 252 ? 6.469 -13.722 -31.800 1.00 63.53 252 ALA A O 1
ATOM 1926 N N . ASP A 1 253 ? 5.208 -14.654 -33.399 1.00 65.25 253 ASP A N 1
ATOM 1927 C CA . ASP A 1 253 ? 5.024 -15.940 -32.716 1.00 65.25 253 ASP A CA 1
ATOM 1928 C C . ASP A 1 253 ? 6.338 -16.666 -32.398 1.00 65.25 253 ASP A C 1
ATOM 1930 O O . ASP A 1 253 ? 6.405 -17.407 -31.422 1.00 65.25 253 ASP A O 1
ATOM 1934 N N . ALA A 1 254 ? 7.401 -16.440 -33.180 1.00 64.00 254 ALA A N 1
ATOM 1935 C CA . ALA A 1 254 ? 8.712 -17.045 -32.936 1.00 64.00 254 ALA A CA 1
ATOM 1936 C C . ALA A 1 254 ? 9.474 -16.385 -31.771 1.00 64.00 254 ALA A C 1
ATOM 1938 O O . ALA A 1 254 ? 10.409 -16.981 -31.235 1.00 64.00 254 ALA A O 1
ATOM 1939 N N . LEU A 1 255 ? 9.095 -15.159 -31.395 1.00 68.44 255 LEU A N 1
ATOM 1940 C CA . LEU A 1 255 ? 9.681 -14.402 -30.283 1.00 68.44 255 LEU A CA 1
ATOM 1941 C C . LEU A 1 255 ? 8.743 -14.340 -29.060 1.00 68.44 255 LEU A C 1
ATOM 1943 O O . LEU A 1 255 ? 9.206 -14.144 -27.935 1.00 68.44 255 LEU A O 1
ATOM 1947 N N . ASN A 1 256 ? 7.443 -14.565 -29.256 1.00 65.44 256 ASN A N 1
ATOM 1948 C CA . ASN A 1 256 ? 6.446 -14.633 -28.192 1.00 65.44 256 ASN A CA 1
ATOM 1949 C C . ASN A 1 256 ? 6.617 -15.927 -27.372 1.00 65.44 256 ASN A C 1
ATOM 1951 O O . ASN A 1 256 ? 6.766 -17.022 -27.916 1.00 65.44 256 ASN A O 1
ATOM 1955 N N . ARG A 1 257 ? 6.556 -15.838 -26.037 1.00 62.66 257 ARG A N 1
ATOM 1956 C CA . ARG A 1 257 ? 6.445 -17.033 -25.188 1.00 62.66 257 ARG A CA 1
ATOM 1957 C C . ARG A 1 257 ? 4.980 -17.476 -25.121 1.00 62.66 257 ARG A C 1
ATOM 1959 O O . ARG A 1 257 ? 4.089 -16.693 -24.820 1.00 62.66 257 ARG A O 1
ATOM 1966 N N . SER A 1 258 ? 4.738 -18.767 -25.331 1.00 51.00 258 SER A N 1
ATOM 1967 C CA . SER A 1 258 ? 3.491 -19.422 -24.927 1.00 51.00 258 SER A CA 1
ATOM 1968 C C . SER A 1 258 ? 3.584 -19.773 -23.437 1.00 51.00 258 SER A C 1
ATOM 1970 O O . SER A 1 258 ? 3.912 -20.908 -23.089 1.00 51.00 258 SER A O 1
ATOM 1972 N N . VAL A 1 259 ? 3.313 -18.823 -22.542 1.00 51.56 259 VAL A N 1
ATOM 1973 C CA . VAL A 1 259 ? 2.938 -19.168 -21.160 1.00 51.56 259 VAL A CA 1
ATOM 1974 C C . VAL A 1 259 ? 1.440 -18.940 -21.007 1.00 51.56 259 VAL A C 1
ATOM 1976 O O . VAL A 1 259 ? 0.899 -17.946 -21.491 1.00 51.56 259 VAL A O 1
ATOM 1979 N N . ALA A 1 260 ? 0.755 -19.896 -20.375 1.00 45.16 260 ALA A N 1
ATOM 1980 C CA . ALA A 1 260 ? -0.663 -19.792 -20.066 1.00 45.16 260 ALA A CA 1
ATOM 1981 C C . ALA A 1 260 ? -0.924 -18.481 -19.309 1.00 45.16 260 ALA A C 1
ATOM 1983 O O . ALA A 1 260 ? -0.444 -18.286 -18.192 1.00 45.16 260 ALA A O 1
ATOM 1984 N N . ARG A 1 261 ? -1.657 -17.568 -19.952 1.00 53.47 261 ARG A N 1
ATOM 1985 C CA . ARG A 1 261 ? -2.001 -16.267 -19.383 1.00 53.47 261 ARG A CA 1
ATOM 1986 C C . ARG A 1 261 ? -2.959 -16.495 -18.216 1.00 53.47 261 ARG A C 1
ATOM 1988 O O . ARG A 1 261 ? -4.061 -17.010 -18.410 1.00 53.47 261 ARG A O 1
ATOM 1995 N N . GLY A 1 262 ? -2.568 -16.086 -17.011 1.00 51.56 262 GLY A N 1
ATOM 1996 C CA . GLY A 1 262 ? -3.555 -15.775 -15.980 1.00 51.56 262 GLY A CA 1
ATOM 1997 C C . GLY A 1 262 ? -4.477 -14.673 -16.509 1.00 51.56 262 GLY A C 1
ATOM 1998 O O . GLY A 1 262 ? -4.026 -13.781 -17.227 1.00 51.56 262 GLY A O 1
ATOM 1999 N N . THR A 1 263 ? -5.773 -14.738 -16.206 1.00 53.16 263 THR A N 1
ATOM 2000 C CA . THR A 1 263 ? -6.679 -13.635 -16.554 1.00 53.16 263 THR A CA 1
ATOM 2001 C C . THR A 1 263 ? -6.289 -12.418 -15.708 1.00 53.16 263 THR A C 1
ATOM 2003 O O . THR A 1 263 ? -6.264 -12.545 -14.483 1.00 53.16 263 THR A O 1
ATOM 2006 N N . PRO A 1 264 ? -5.964 -11.258 -16.309 1.00 49.47 264 PRO A N 1
ATOM 2007 C CA . PRO A 1 264 ? -5.614 -10.062 -15.549 1.00 49.47 264 PRO A CA 1
ATOM 2008 C C . PRO A 1 264 ? -6.747 -9.669 -14.594 1.00 49.47 264 PRO A C 1
ATOM 2010 O O . PRO A 1 264 ? -7.910 -9.613 -14.999 1.00 49.47 264 PRO A O 1
ATOM 2013 N N . LEU A 1 265 ? -6.418 -9.378 -13.334 1.00 54.38 265 LEU A N 1
ATOM 2014 C CA . LEU A 1 265 ? -7.387 -8.905 -12.342 1.00 54.38 265 LEU A CA 1
ATOM 2015 C C . LEU A 1 265 ? -7.845 -7.488 -12.691 1.00 54.38 265 LEU A C 1
ATOM 2017 O O . LEU A 1 265 ? -7.134 -6.546 -12.391 1.00 54.38 265 LEU A O 1
ATOM 2021 N N . VAL A 1 266 ? -9.009 -7.300 -13.311 1.00 58.62 266 VAL A N 1
ATOM 2022 C CA . VAL A 1 266 ? -9.509 -5.963 -13.689 1.00 58.62 266 VAL A CA 1
ATOM 2023 C C . VAL A 1 266 ? -10.028 -5.202 -12.458 1.00 58.62 266 VAL A C 1
ATOM 2025 O O . VAL A 1 266 ? -10.779 -5.791 -11.678 1.00 58.62 266 VAL A O 1
ATOM 2028 N N . PRO A 1 267 ? -9.709 -3.900 -12.276 1.00 64.56 267 PRO A N 1
ATOM 2029 C CA . PRO A 1 267 ? -10.318 -3.105 -11.217 1.00 64.56 267 PRO A CA 1
ATOM 2030 C C . PRO A 1 267 ? -11.834 -3.067 -11.417 1.00 64.56 267 PRO A C 1
ATOM 2032 O O . PRO A 1 267 ? -12.323 -2.754 -12.508 1.00 64.56 267 PRO A O 1
ATOM 2035 N N . VAL A 1 268 ? -12.588 -3.390 -10.369 1.00 75.62 268 VAL A N 1
ATOM 2036 C CA . VAL A 1 268 ? -14.051 -3.317 -10.405 1.00 75.62 268 VAL A CA 1
ATOM 2037 C C . VAL A 1 268 ? -14.437 -1.846 -10.563 1.00 75.62 268 VAL A C 1
ATOM 2039 O O . VAL A 1 268 ? -14.091 -1.027 -9.720 1.00 75.62 268 VAL A O 1
ATOM 2042 N N . LYS A 1 269 ? -15.125 -1.492 -11.659 1.00 76.00 269 LYS A N 1
ATOM 2043 C CA . LYS A 1 269 ? -15.466 -0.089 -11.973 1.00 76.00 269 LYS A CA 1
ATOM 2044 C C . LYS A 1 269 ? -16.367 0.562 -10.921 1.00 76.00 269 LYS A C 1
ATOM 2046 O O . LYS A 1 269 ? -16.245 1.757 -10.701 1.00 76.00 269 LYS A O 1
ATOM 2051 N N . ASN A 1 270 ? -17.240 -0.227 -10.294 1.00 79.38 270 ASN A N 1
ATOM 2052 C CA . ASN A 1 270 ? -18.177 0.198 -9.256 1.00 79.38 270 ASN A CA 1
ATOM 2053 C C . ASN A 1 270 ? -18.197 -0.870 -8.150 1.00 79.38 270 ASN A C 1
ATOM 2055 O O . ASN A 1 270 ? -19.083 -1.729 -8.160 1.00 79.38 270 ASN A O 1
ATOM 2059 N N . PRO A 1 271 ? -17.188 -0.916 -7.265 1.00 79.31 271 PRO A N 1
ATOM 2060 C CA . PRO A 1 271 ? -17.214 -1.860 -6.159 1.00 79.31 271 PRO A CA 1
ATOM 2061 C C . PRO A 1 271 ? -18.338 -1.472 -5.181 1.00 79.31 271 PRO A C 1
ATOM 2063 O O . PRO A 1 271 ? -18.674 -0.287 -5.078 1.00 79.31 271 PRO A O 1
ATOM 2066 N N . PRO A 1 272 ? -18.938 -2.434 -4.460 1.00 79.69 272 PRO A N 1
ATOM 2067 C CA . PRO A 1 272 ? -19.839 -2.103 -3.362 1.00 79.69 272 PRO A CA 1
ATOM 2068 C C . PRO A 1 272 ? -19.079 -1.343 -2.264 1.00 79.69 272 PRO A C 1
ATOM 2070 O O . PRO A 1 272 ? -17.863 -1.488 -2.135 1.00 79.69 272 PRO A O 1
ATOM 2073 N N . ALA A 1 273 ? -19.796 -0.572 -1.440 1.00 81.44 273 ALA A N 1
ATOM 2074 C CA . ALA A 1 273 ? -19.198 0.156 -0.315 1.00 81.44 273 ALA A CA 1
ATOM 2075 C C . ALA A 1 273 ? -18.441 -0.774 0.656 1.00 81.44 273 ALA A C 1
ATOM 2077 O O . ALA A 1 273 ? -17.432 -0.380 1.233 1.00 81.44 273 ALA A O 1
ATOM 2078 N N . VAL A 1 274 ? -18.901 -2.025 0.786 1.00 85.06 274 VAL A N 1
ATOM 2079 C CA . VAL A 1 274 ? -18.226 -3.102 1.518 1.00 85.06 274 VAL A CA 1
ATOM 2080 C C . VAL A 1 274 ? -18.266 -4.375 0.675 1.00 85.06 274 VAL A C 1
ATOM 2082 O O . VAL A 1 274 ? -19.341 -4.824 0.276 1.00 85.06 274 VAL A O 1
ATOM 2085 N N . GLN A 1 275 ? -17.102 -4.981 0.436 1.00 86.31 275 GLN A N 1
ATOM 2086 C CA . GLN A 1 275 ? -16.965 -6.261 -0.261 1.00 86.31 275 GLN A CA 1
ATOM 2087 C C . GLN A 1 275 ? -16.478 -7.332 0.719 1.00 86.31 275 GLN A C 1
ATOM 2089 O O . GLN A 1 275 ? -15.323 -7.309 1.138 1.00 86.31 275 GLN A O 1
ATOM 2094 N N . MET A 1 276 ? -17.332 -8.304 1.047 1.00 87.75 276 MET A N 1
ATOM 2095 C CA . MET A 1 276 ? -16.896 -9.489 1.786 1.00 87.75 276 MET A CA 1
ATOM 2096 C C . MET A 1 276 ? -16.232 -10.476 0.823 1.00 87.75 276 MET A C 1
ATOM 2098 O O . MET A 1 276 ? -16.826 -10.861 -0.187 1.00 87.75 276 MET A O 1
ATOM 2102 N N . PHE A 1 277 ? -14.990 -10.862 1.114 1.00 87.69 277 PHE A N 1
ATOM 2103 C CA . PHE A 1 277 ? -14.232 -11.810 0.286 1.00 87.69 277 PHE A CA 1
ATOM 2104 C C . PHE A 1 277 ? -14.425 -13.268 0.710 1.00 87.69 277 PHE A C 1
ATOM 2106 O O . PHE A 1 277 ? -14.107 -14.175 -0.056 1.00 87.69 277 PHE A O 1
ATOM 2113 N N . MET A 1 278 ? -14.947 -13.506 1.914 1.00 89.38 278 MET A N 1
ATOM 2114 C CA . MET A 1 278 ? -15.182 -14.853 2.425 1.00 89.38 278 MET A CA 1
ATOM 2115 C C . MET A 1 278 ? -16.535 -15.389 1.929 1.00 89.38 278 MET A C 1
ATOM 2117 O O . MET A 1 278 ? -17.564 -14.760 2.192 1.00 89.38 278 MET A O 1
ATOM 2121 N N . PRO A 1 279 ? -16.572 -16.544 1.236 1.00 87.75 279 PRO A N 1
ATOM 2122 C CA . PRO A 1 279 ? -17.827 -17.179 0.843 1.00 87.75 279 PRO A CA 1
ATOM 2123 C C . PRO A 1 279 ? -18.717 -17.503 2.053 1.00 87.75 279 PRO A C 1
ATOM 2125 O O . PRO A 1 279 ? -18.214 -17.834 3.124 1.00 87.75 279 PRO A O 1
ATOM 2128 N N . GLY A 1 280 ? -20.039 -17.451 1.866 1.00 92.56 280 GLY A N 1
ATOM 2129 C CA . GLY A 1 280 ? -21.030 -17.762 2.910 1.00 92.56 280 GLY A CA 1
ATOM 2130 C C . GLY A 1 280 ? -21.528 -16.557 3.715 1.00 92.56 280 GLY A C 1
ATOM 2131 O O . GLY A 1 280 ? -22.431 -16.713 4.530 1.00 92.56 280 GLY A O 1
ATOM 2132 N N . PHE A 1 281 ? -20.998 -15.361 3.454 1.00 91.50 281 PHE A N 1
ATOM 2133 C CA . PHE A 1 281 ? -21.425 -14.114 4.084 1.00 91.50 281 PHE A CA 1
ATOM 2134 C C . PHE A 1 281 ? -22.106 -13.189 3.074 1.00 91.50 281 PHE A C 1
ATOM 2136 O O . PHE A 1 281 ? -21.738 -13.150 1.899 1.00 91.50 281 PHE A O 1
ATOM 2143 N N . VAL A 1 282 ? -23.076 -12.411 3.549 1.00 87.06 282 VAL A N 1
ATOM 2144 C CA . VAL A 1 282 ? -23.730 -11.338 2.792 1.00 87.06 282 VAL A CA 1
ATOM 2145 C C . VAL A 1 282 ? -23.632 -10.063 3.617 1.00 87.06 282 VAL A C 1
ATOM 2147 O O . VAL A 1 282 ? -23.836 -10.095 4.827 1.00 87.06 282 VAL A O 1
ATOM 2150 N N . THR A 1 283 ? -23.319 -8.946 2.967 1.00 90.00 283 THR A N 1
ATOM 2151 C CA . THR A 1 283 ? -23.320 -7.621 3.588 1.00 90.00 283 THR A CA 1
ATOM 2152 C C . THR A 1 283 ? -24.597 -6.883 3.205 1.00 90.00 283 THR A C 1
ATOM 2154 O O . THR A 1 283 ? -25.014 -6.898 2.046 1.00 90.00 283 THR A O 1
ATOM 2157 N N . ARG A 1 284 ? -25.239 -6.256 4.190 1.00 90.12 284 ARG A N 1
ATOM 2158 C CA . ARG A 1 284 ? -26.413 -5.398 4.007 1.00 90.12 284 ARG A CA 1
ATOM 2159 C C . ARG A 1 284 ? -26.214 -4.137 4.833 1.00 90.12 284 ARG A C 1
ATOM 2161 O O . ARG A 1 284 ? -25.673 -4.202 5.933 1.00 90.12 284 ARG A O 1
ATOM 2168 N N . THR A 1 285 ? -26.610 -3.002 4.279 1.00 91.00 285 THR A N 1
ATOM 2169 C CA . THR A 1 285 ? -26.619 -1.729 4.998 1.00 91.00 285 THR A CA 1
ATOM 2170 C C . THR A 1 285 ? -27.927 -1.636 5.772 1.00 91.00 285 THR A C 1
ATOM 2172 O O . THR A 1 285 ? -28.980 -1.846 5.173 1.00 91.00 285 THR A O 1
ATOM 2175 N N . LEU A 1 286 ? -27.862 -1.335 7.072 1.00 94.38 286 LEU A N 1
ATOM 2176 C CA . LEU A 1 286 ? -29.063 -1.019 7.845 1.00 94.38 286 LEU A CA 1
ATOM 2177 C C . LEU A 1 286 ? -29.706 0.257 7.275 1.00 94.38 286 LEU A C 1
ATOM 2179 O O . LEU A 1 286 ? -28.971 1.202 6.976 1.00 94.38 286 LEU A O 1
ATOM 2183 N N . PRO A 1 287 ? -31.037 0.321 7.111 1.00 95.25 287 PRO A N 1
ATOM 2184 C CA . PRO A 1 287 ? -31.733 1.474 6.538 1.00 95.25 287 PRO A CA 1
ATOM 2185 C C . PRO A 1 287 ? -31.868 2.653 7.524 1.00 95.25 287 PRO A C 1
ATOM 2187 O O . PRO A 1 287 ? -32.889 3.335 7.556 1.00 95.25 287 PRO A O 1
ATOM 2190 N N . VAL A 1 288 ? -30.826 2.922 8.313 1.00 95.44 288 VAL A N 1
ATOM 2191 C CA . VAL A 1 288 ? -30.773 3.990 9.319 1.00 95.44 288 VAL A CA 1
ATOM 2192 C C . VAL A 1 288 ? -29.568 4.896 9.080 1.00 95.44 288 VAL A C 1
ATOM 2194 O O . VAL A 1 288 ? -28.531 4.453 8.587 1.00 95.44 288 VAL A O 1
ATOM 2197 N N . ASP A 1 289 ? -29.703 6.168 9.445 1.00 93.81 289 ASP A N 1
ATOM 2198 C CA . ASP A 1 289 ? -28.626 7.157 9.383 1.00 93.81 289 ASP A CA 1
ATOM 2199 C C . ASP A 1 289 ? -28.293 7.619 10.804 1.00 93.81 289 ASP A C 1
ATOM 2201 O O . ASP A 1 289 ? -29.134 8.188 11.504 1.00 93.81 289 ASP A O 1
ATOM 2205 N N . LEU A 1 290 ? -27.081 7.305 11.252 1.00 93.69 290 LEU A N 1
ATOM 2206 C CA . LEU A 1 290 ? -26.606 7.546 12.608 1.00 93.69 290 LEU A CA 1
ATOM 2207 C C . LEU A 1 290 ? -25.289 8.317 12.574 1.00 93.69 290 LEU A C 1
ATOM 2209 O O . LEU A 1 290 ? -24.520 8.255 11.616 1.00 93.69 290 LEU A O 1
ATOM 2213 N N . THR A 1 291 ? -25.005 9.011 13.674 1.00 88.75 291 THR A N 1
ATOM 2214 C CA . THR A 1 291 ? -23.674 9.573 13.926 1.00 88.75 291 THR A CA 1
ATOM 2215 C C . THR A 1 291 ? -22.619 8.458 14.015 1.00 88.75 291 THR A C 1
ATOM 2217 O O . THR A 1 291 ? -22.931 7.270 13.966 1.00 88.75 291 THR A O 1
ATOM 2220 N N . ASN A 1 292 ? -21.348 8.823 14.166 1.00 93.06 292 ASN A N 1
ATOM 2221 C CA . ASN A 1 292 ? -20.239 7.873 14.204 1.00 93.06 292 ASN A CA 1
ATOM 2222 C C . ASN A 1 292 ? -20.375 6.873 15.380 1.00 93.06 292 ASN A C 1
ATOM 2224 O O . ASN A 1 292 ? -20.065 7.209 16.528 1.00 93.06 292 ASN A O 1
ATOM 2228 N N . ILE A 1 293 ? -20.858 5.657 15.085 1.00 96.38 293 ILE A N 1
ATOM 2229 C CA . ILE A 1 293 ? -21.092 4.573 16.050 1.00 96.38 293 ILE A CA 1
ATOM 2230 C C . ILE A 1 293 ? -19.786 3.851 16.367 1.00 96.38 293 ILE A C 1
ATOM 2232 O O . ILE A 1 293 ? -19.021 3.494 15.474 1.00 96.38 293 ILE A O 1
ATOM 2236 N N . ASN A 1 294 ? -19.566 3.599 17.655 1.00 93.94 294 ASN A N 1
ATOM 2237 C CA . ASN A 1 294 ? -18.382 2.931 18.178 1.00 93.94 294 ASN A CA 1
ATOM 2238 C C . ASN A 1 294 ? -18.682 1.512 18.708 1.00 93.94 294 ASN A C 1
ATOM 2240 O O . ASN A 1 294 ? -17.921 0.587 18.441 1.00 93.94 294 ASN A O 1
ATOM 2244 N N . ASN A 1 295 ? -19.795 1.302 19.429 1.00 96.44 295 ASN A N 1
ATOM 2245 C CA . ASN A 1 295 ? -20.172 -0.024 19.952 1.00 96.44 295 ASN A CA 1
ATOM 2246 C C . ASN A 1 295 ? -21.595 -0.427 19.571 1.00 96.44 295 ASN A C 1
ATOM 2248 O O . ASN A 1 295 ? -22.482 0.415 19.483 1.00 96.44 295 ASN A O 1
ATOM 2252 N N . LEU A 1 296 ? -21.798 -1.743 19.454 1.00 97.00 296 LEU A N 1
ATOM 2253 C CA . LEU A 1 296 ? -23.078 -2.397 19.190 1.00 97.00 296 LEU A CA 1
ATOM 2254 C C . LEU A 1 296 ? -23.243 -3.624 20.099 1.00 97.00 296 LEU A C 1
ATOM 2256 O O . LEU A 1 296 ? -22.328 -4.454 20.187 1.00 97.00 296 LEU A O 1
ATOM 2260 N N . ARG A 1 297 ? -24.392 -3.766 20.768 1.00 96.56 297 ARG A N 1
ATOM 2261 C CA . ARG A 1 297 ? -24.771 -4.977 21.523 1.00 96.56 297 ARG A CA 1
ATOM 2262 C C . ARG A 1 297 ? -26.273 -5.211 21.449 1.00 96.56 297 ARG A C 1
ATOM 2264 O O . ARG A 1 297 ? -27.047 -4.285 21.654 1.00 96.56 297 ARG A O 1
ATOM 2271 N N . TYR A 1 298 ? -26.674 -6.459 21.234 1.00 96.62 298 TYR A N 1
ATOM 2272 C CA . TYR A 1 298 ? -28.070 -6.853 21.385 1.00 96.62 298 TYR A CA 1
ATOM 2273 C C . TYR A 1 298 ? -28.439 -6.969 22.860 1.00 96.62 298 TYR A C 1
ATOM 2275 O O . TYR A 1 298 ? -27.739 -7.636 23.630 1.00 96.62 298 TYR A O 1
ATOM 2283 N N . ARG A 1 299 ? -29.556 -6.347 23.235 1.00 94.88 299 ARG A N 1
ATOM 2284 C CA . ARG A 1 299 ? -30.258 -6.631 24.485 1.00 94.88 299 ARG A CA 1
ATOM 2285 C C . ARG A 1 299 ? -30.912 -8.021 24.420 1.00 94.88 299 ARG A C 1
ATOM 2287 O O . ARG A 1 299 ? -31.132 -8.555 23.331 1.00 94.88 299 ARG A O 1
ATOM 2294 N N . PRO A 1 300 ? -31.250 -8.620 25.576 1.00 92.75 300 PRO A N 1
ATOM 2295 C CA . PRO A 1 300 ? -31.927 -9.919 25.633 1.00 92.75 300 PRO A CA 1
ATOM 2296 C C . PRO A 1 300 ? -33.278 -9.978 24.901 1.00 92.75 300 PRO A C 1
ATOM 2298 O O . PRO A 1 300 ? -33.709 -11.062 24.518 1.00 92.75 300 PRO A O 1
ATOM 2301 N N . ASP A 1 301 ? -33.941 -8.835 24.722 1.00 92.81 301 ASP A N 1
ATOM 2302 C CA . ASP A 1 301 ? -35.219 -8.693 24.015 1.00 92.81 301 ASP A CA 1
ATOM 2303 C C . ASP A 1 301 ? -35.073 -8.604 22.483 1.00 92.81 301 ASP A C 1
ATOM 2305 O O . ASP A 1 301 ? -36.076 -8.593 21.773 1.00 92.81 301 ASP A O 1
ATOM 2309 N N . GLY A 1 302 ? -33.839 -8.570 21.968 1.00 94.00 302 GLY A N 1
ATOM 2310 C CA . GLY A 1 302 ? -33.537 -8.471 20.542 1.00 94.00 302 GLY A CA 1
ATOM 2311 C C . GLY A 1 302 ? -33.327 -7.048 20.027 1.00 94.00 302 GLY A C 1
ATOM 2312 O O . GLY A 1 302 ? -32.941 -6.898 18.870 1.00 94.00 302 GLY A O 1
ATOM 2313 N N . LYS A 1 303 ? -33.501 -6.004 20.849 1.00 95.81 303 LYS A N 1
ATOM 2314 C CA . LYS A 1 303 ? -33.178 -4.631 20.432 1.00 95.81 303 LYS A CA 1
ATOM 2315 C C . LYS A 1 303 ? -31.667 -4.422 20.362 1.00 95.81 303 LYS A C 1
ATOM 2317 O O . LYS A 1 303 ? -30.919 -4.894 21.223 1.00 95.81 303 LYS A O 1
ATOM 2322 N N . LEU A 1 304 ? -31.203 -3.683 19.359 1.00 98.06 304 LEU A N 1
ATOM 2323 C CA . LEU A 1 304 ? -29.786 -3.379 19.173 1.00 98.06 304 LEU A CA 1
ATOM 2324 C C . LEU A 1 304 ? -29.440 -2.045 19.843 1.00 98.06 304 LEU A C 1
ATOM 2326 O O . LEU A 1 304 ? -29.933 -0.993 19.453 1.00 98.06 304 LEU A O 1
ATOM 2330 N N . MET A 1 305 ? -28.575 -2.073 20.852 1.00 98.06 305 MET A N 1
ATOM 2331 C CA . MET A 1 305 ? -28.070 -0.872 21.511 1.00 98.06 305 MET A CA 1
ATOM 2332 C C . MET A 1 305 ? -26.781 -0.399 20.836 1.00 98.06 305 MET A C 1
ATOM 2334 O O . MET A 1 305 ? -25.837 -1.182 20.678 1.00 98.06 305 MET A O 1
ATOM 2338 N N . ALA A 1 306 ? -26.738 0.880 20.460 1.00 98.25 306 ALA A N 1
ATOM 2339 C CA . ALA A 1 306 ? -25.628 1.503 19.748 1.00 98.25 306 ALA A CA 1
ATOM 2340 C C . ALA A 1 306 ? -25.078 2.714 20.511 1.00 98.25 306 ALA A C 1
ATOM 2342 O O . ALA A 1 306 ? -25.812 3.659 20.786 1.00 98.25 306 ALA A O 1
ATOM 2343 N N . LEU A 1 307 ? -23.779 2.710 20.816 1.00 98.25 307 LEU A N 1
ATOM 2344 C CA . LEU A 1 307 ? -23.080 3.824 21.468 1.00 98.25 307 LEU A CA 1
ATOM 2345 C C . LEU A 1 307 ? -22.233 4.581 20.448 1.00 98.25 307 LEU A C 1
ATOM 2347 O O . LEU A 1 307 ? -21.368 3.993 19.790 1.00 98.25 307 LEU A O 1
ATOM 2351 N N . ALA A 1 308 ? -22.451 5.887 20.360 1.00 97.62 308 ALA A N 1
ATOM 2352 C CA . ALA A 1 308 ? -21.727 6.801 19.492 1.00 97.62 308 ALA A CA 1
ATOM 2353 C C . ALA A 1 308 ? -20.498 7.432 20.162 1.00 97.62 308 ALA A C 1
ATOM 2355 O O . ALA A 1 308 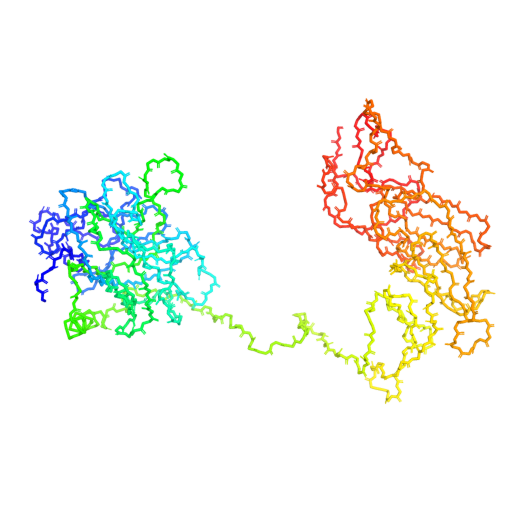? -20.431 7.573 21.383 1.00 97.62 308 ALA A O 1
ATOM 2356 N N . TYR A 1 309 ? -19.534 7.882 19.352 1.00 96.25 309 TYR A N 1
ATOM 2357 C CA . TYR A 1 309 ? -18.349 8.607 19.838 1.00 96.25 309 TYR A CA 1
ATOM 2358 C C . TYR A 1 309 ? -18.670 9.953 20.505 1.00 96.25 309 TYR A C 1
ATOM 2360 O O . TYR A 1 309 ? -17.856 10.453 21.281 1.00 96.25 309 TYR A O 1
ATOM 2368 N N . ASP A 1 310 ? -19.832 10.539 20.220 1.00 96.00 310 ASP A N 1
ATOM 2369 C CA . ASP A 1 310 ? -20.319 11.756 20.877 1.00 96.00 310 ASP A CA 1
ATOM 2370 C C . ASP A 1 310 ? -21.027 11.480 22.217 1.00 96.00 310 ASP A C 1
ATOM 2372 O O . ASP A 1 310 ? -21.511 12.413 22.854 1.00 96.00 310 ASP A O 1
ATOM 2376 N N . GLY A 1 311 ? -21.074 10.218 22.661 1.00 96.88 311 GLY A N 1
ATOM 2377 C CA . GLY A 1 311 ? -21.672 9.791 23.925 1.00 96.88 311 GLY A CA 1
ATOM 2378 C C . GLY A 1 311 ? -23.167 9.491 23.866 1.00 96.88 311 GLY A C 1
ATOM 2379 O O . GLY A 1 311 ? -23.702 9.003 24.862 1.00 96.88 311 GLY A O 1
ATOM 2380 N N . ASN A 1 312 ? -23.849 9.750 22.746 1.00 98.00 312 ASN A N 1
ATOM 2381 C CA . ASN A 1 312 ? -25.251 9.364 22.600 1.00 98.00 312 ASN A CA 1
ATOM 2382 C C . ASN A 1 312 ? -25.398 7.839 22.530 1.00 98.00 312 ASN A C 1
ATOM 2384 O O . ASN A 1 312 ? -24.548 7.138 21.968 1.00 98.00 312 ASN A O 1
ATOM 2388 N N . VAL A 1 313 ? -26.503 7.335 23.078 1.00 98.44 313 VAL A N 1
ATOM 2389 C CA . VAL A 1 313 ? -26.877 5.919 23.011 1.00 98.44 313 VAL A CA 1
ATOM 2390 C C . VAL A 1 313 ? -28.222 5.802 22.319 1.00 98.44 313 VAL A C 1
ATOM 2392 O O . VAL A 1 313 ? -29.182 6.483 22.684 1.00 98.44 313 VAL A O 1
ATOM 2395 N N . TYR A 1 314 ? -28.292 4.916 21.336 1.00 98.56 314 TYR A N 1
ATOM 2396 C CA . TYR A 1 314 ? -29.485 4.648 20.550 1.00 98.56 314 TYR A CA 1
ATOM 2397 C C . TYR A 1 314 ? -29.966 3.219 20.770 1.00 98.56 314 TYR A C 1
ATOM 2399 O O . TYR A 1 314 ? -29.168 2.308 21.005 1.00 98.56 314 TYR A O 1
ATOM 2407 N N . LEU A 1 315 ? -31.274 3.037 20.652 1.00 98.06 315 LEU A N 1
ATOM 2408 C CA . LEU A 1 315 ? -31.950 1.755 20.661 1.00 98.06 315 LEU A CA 1
ATOM 2409 C C . LEU A 1 315 ? -32.568 1.532 19.283 1.00 98.06 315 LEU A C 1
ATOM 2411 O O . LEU A 1 315 ? -33.338 2.356 18.792 1.00 98.06 315 LEU A O 1
ATOM 2415 N N . LEU A 1 316 ? -32.178 0.439 18.644 1.00 98.50 316 LEU A N 1
ATOM 2416 C CA . LEU A 1 316 ? -32.566 0.101 17.289 1.00 98.50 316 LEU A CA 1
ATOM 2417 C C . LEU A 1 316 ? -33.490 -1.118 17.297 1.00 98.50 316 LEU A C 1
ATOM 2419 O O . LEU A 1 316 ? -33.334 -2.029 18.116 1.00 98.50 316 LEU A O 1
ATOM 2423 N N . SER A 1 317 ? -34.483 -1.119 16.412 1.00 98.06 317 SER A N 1
ATOM 2424 C CA . SER A 1 317 ? -35.463 -2.203 16.274 1.00 98.06 317 SER A CA 1
ATOM 2425 C C . SER A 1 317 ? -35.776 -2.475 14.805 1.00 98.06 317 SER A C 1
ATOM 2427 O O . SER A 1 317 ? -35.831 -1.546 14.002 1.00 98.06 317 SER A O 1
ATOM 2429 N N . ASP A 1 318 ? -36.002 -3.745 14.484 1.00 97.50 318 ASP A N 1
ATOM 2430 C CA . ASP A 1 318 ? -36.567 -4.220 13.217 1.00 97.50 318 ASP A CA 1
ATOM 2431 C C . ASP A 1 318 ? -38.102 -4.171 13.325 1.00 97.50 318 ASP A C 1
ATOM 2433 O O . ASP A 1 318 ? -38.687 -4.834 14.192 1.00 97.50 318 ASP A O 1
ATOM 2437 N N . THR A 1 319 ? -38.755 -3.326 12.525 1.00 97.38 319 THR A N 1
ATOM 2438 C CA . THR A 1 319 ? -40.212 -3.127 12.584 1.00 97.38 319 THR A CA 1
ATOM 2439 C C . THR A 1 319 ? -40.971 -3.860 11.486 1.00 97.38 319 THR A C 1
ATOM 2441 O O . THR A 1 319 ? -42.190 -4.032 11.620 1.00 97.38 319 THR A O 1
ATOM 2444 N N . ASP A 1 320 ? -40.287 -4.333 10.443 1.00 96.50 320 ASP A N 1
ATOM 2445 C CA . ASP A 1 320 ? -40.892 -5.055 9.320 1.00 96.50 320 ASP A CA 1
ATOM 2446 C C . ASP A 1 320 ? -40.580 -6.566 9.292 1.00 96.50 320 ASP A C 1
ATOM 2448 O O . ASP A 1 320 ? -41.246 -7.325 8.576 1.00 96.50 320 ASP A O 1
ATOM 2452 N N . GLY A 1 321 ? -39.676 -7.024 10.159 1.00 95.31 321 GLY A N 1
ATOM 2453 C CA . GLY A 1 321 ? -39.310 -8.420 10.367 1.00 95.31 321 GLY A CA 1
ATOM 2454 C C . GLY A 1 321 ? -38.350 -8.975 9.314 1.00 95.31 321 GLY A C 1
ATOM 2455 O O . GLY A 1 321 ? -38.286 -10.203 9.156 1.00 95.31 321 GLY A O 1
ATOM 2456 N N . ASP A 1 322 ? -37.651 -8.125 8.557 1.00 94.56 322 ASP A N 1
ATOM 2457 C CA . ASP A 1 322 ? -36.701 -8.548 7.522 1.00 94.56 322 ASP A CA 1
ATOM 2458 C C . ASP A 1 322 ? -35.303 -8.924 8.066 1.00 94.56 322 ASP A C 1
ATOM 2460 O O . ASP A 1 322 ? -34.455 -9.450 7.322 1.00 94.56 322 ASP A O 1
ATOM 2464 N N . GLY A 1 323 ? -35.100 -8.737 9.373 1.00 92.38 323 GLY A N 1
ATOM 2465 C CA . GLY A 1 323 ? -33.866 -8.996 10.101 1.00 92.38 323 GLY A CA 1
ATOM 2466 C C . GLY A 1 323 ? -32.878 -7.829 10.099 1.00 92.38 323 GLY A C 1
ATOM 2467 O O . GLY A 1 323 ? -31.720 -8.049 10.464 1.00 92.38 323 GLY A O 1
ATOM 2468 N N . LEU A 1 324 ? -33.283 -6.635 9.658 1.00 95.56 324 LEU A N 1
ATOM 2469 C CA . LEU A 1 324 ? -32.497 -5.405 9.687 1.00 95.56 324 LEU A CA 1
ATOM 2470 C C . LEU A 1 324 ? -33.203 -4.363 10.549 1.00 95.56 324 LEU A C 1
ATOM 2472 O O . LEU A 1 324 ? -34.385 -4.088 10.392 1.00 95.56 324 LEU A O 1
ATOM 2476 N N . GLU A 1 325 ? -32.466 -3.722 11.446 1.00 97.94 325 GLU A N 1
ATOM 2477 C CA . GLU A 1 325 ? -33.037 -2.647 12.240 1.00 97.94 325 GLU A CA 1
ATOM 2478 C C . GLU A 1 325 ? -33.311 -1.404 11.380 1.00 97.94 325 GLU A C 1
ATOM 2480 O O . GLU A 1 325 ? -32.405 -0.861 10.741 1.00 97.94 325 GLU A O 1
ATOM 2485 N N . ASP A 1 326 ? -34.558 -0.932 11.403 1.00 97.56 326 ASP A N 1
ATOM 2486 C CA . ASP A 1 326 ? -35.058 0.183 10.586 1.00 97.56 326 ASP A CA 1
ATOM 2487 C C . ASP A 1 326 ? -35.548 1.388 11.405 1.00 97.56 326 ASP A C 1
ATOM 2489 O O . ASP A 1 326 ? -35.698 2.495 10.878 1.00 97.56 326 ASP A O 1
ATOM 2493 N N . LYS A 1 327 ? -35.741 1.203 12.714 1.00 98.12 327 LYS A N 1
ATOM 2494 C CA . LYS A 1 327 ? -36.185 2.246 13.637 1.00 98.12 327 LYS A CA 1
ATOM 2495 C C . LYS A 1 327 ? -35.077 2.580 14.622 1.00 98.12 327 LYS A C 1
ATOM 2497 O O . LYS A 1 327 ? -34.492 1.686 15.223 1.00 98.12 327 LYS A O 1
ATOM 2502 N N . VAL A 1 328 ? -34.843 3.877 14.824 1.00 98.44 328 VAL A N 1
ATOM 2503 C CA . VAL A 1 328 ? -33.900 4.419 15.811 1.00 98.44 328 VAL A CA 1
ATOM 2504 C C . VAL A 1 328 ? -34.667 5.210 16.864 1.00 98.44 328 VAL A C 1
ATOM 2506 O O . VAL A 1 328 ? -35.419 6.128 16.534 1.00 98.44 328 VAL A O 1
ATOM 2509 N N . GLU A 1 329 ? -34.424 4.901 18.130 1.00 98.19 329 GLU A N 1
ATOM 2510 C CA . GLU A 1 329 ? -34.881 5.666 19.289 1.00 98.19 329 GLU A CA 1
ATOM 2511 C C . GLU A 1 329 ? -33.674 6.089 20.132 1.00 98.19 329 GLU A C 1
ATOM 2513 O O . GLU A 1 329 ? -32.642 5.418 20.152 1.00 98.19 329 GLU A O 1
ATOM 2518 N N . THR A 1 330 ? -33.764 7.230 20.811 1.00 98.06 330 THR A N 1
ATOM 2519 C CA . THR A 1 330 ? -32.693 7.683 21.707 1.00 98.06 330 THR A CA 1
ATOM 2520 C C . THR A 1 330 ? -32.870 7.019 23.065 1.00 98.06 330 THR A C 1
ATOM 2522 O O . THR A 1 330 ? -33.861 7.285 23.735 1.00 98.06 330 THR A O 1
ATOM 2525 N N . PHE A 1 331 ? -31.893 6.215 23.484 1.00 98.50 331 PHE A N 1
ATOM 2526 C CA . PHE A 1 331 ? -31.835 5.650 24.834 1.00 98.50 331 PHE A CA 1
ATOM 2527 C C . PHE A 1 331 ? -31.210 6.643 25.820 1.00 98.50 331 PHE A C 1
ATOM 2529 O O . PHE A 1 331 ? -31.706 6.829 26.921 1.00 98.50 331 PHE A O 1
ATOM 2536 N N . TRP A 1 332 ? -30.130 7.316 25.415 1.00 98.38 332 TRP A N 1
ATOM 2537 C CA . TRP A 1 332 ? -29.467 8.346 26.214 1.00 98.38 332 TRP A CA 1
ATOM 2538 C C . TRP A 1 332 ? -28.993 9.486 25.325 1.00 98.38 332 TRP A C 1
ATOM 2540 O O . TRP A 1 332 ? -28.300 9.267 24.326 1.00 98.38 332 TRP A O 1
ATOM 2550 N N . LYS A 1 333 ? -29.335 10.712 25.718 1.00 97.62 333 LYS A N 1
ATOM 2551 C CA . LYS A 1 333 ? -28.841 11.927 25.079 1.00 97.62 333 LYS A CA 1
ATOM 2552 C C . LYS A 1 333 ? -27.696 12.500 25.904 1.00 97.62 333 LYS A C 1
ATOM 2554 O O . LYS A 1 333 ? -27.906 12.942 27.029 1.00 97.62 333 LYS A O 1
ATOM 2559 N N . ASN A 1 334 ? -26.504 12.536 25.324 1.00 97.31 334 ASN A N 1
ATOM 2560 C CA . ASN A 1 334 ? -25.342 13.110 25.982 1.00 97.31 334 ASN A CA 1
ATOM 2561 C C . ASN A 1 334 ? -25.344 14.640 25.872 1.00 97.31 334 ASN A C 1
ATOM 2563 O O . ASN A 1 334 ? -25.445 15.206 24.784 1.00 97.31 334 ASN A O 1
ATOM 2567 N N . GLU A 1 335 ? -25.174 15.302 27.008 1.00 95.44 335 GLU A N 1
ATOM 2568 C CA . GLU A 1 335 ? -24.989 16.745 27.168 1.00 95.44 335 GLU A CA 1
ATOM 2569 C C . GLU A 1 335 ? -23.602 17.004 27.779 1.00 95.44 335 GLU A C 1
ATOM 2571 O O . GLU A 1 335 ? -23.459 17.652 28.812 1.00 95.44 335 GLU A O 1
ATOM 2576 N N . GLU A 1 336 ? -22.570 16.450 27.133 1.00 92.56 336 GLU A N 1
ATOM 2577 C CA . GLU A 1 336 ? -21.145 16.569 27.495 1.00 92.56 336 GLU A CA 1
ATOM 2578 C C . GLU A 1 336 ? -20.676 15.735 28.704 1.00 92.56 336 GLU A C 1
ATOM 2580 O O . GLU A 1 336 ? -19.496 15.788 29.060 1.00 92.56 336 GLU A O 1
ATOM 2585 N N . GLN A 1 337 ? -21.532 14.905 29.312 1.00 95.38 337 GLN A N 1
ATOM 2586 C CA . GLN A 1 337 ? -21.141 14.069 30.457 1.00 95.38 337 GLN A CA 1
ATOM 2587 C C . GLN A 1 337 ? -20.222 12.907 30.060 1.00 95.38 337 GLN A C 1
ATOM 2589 O O . GLN A 1 337 ? -19.352 12.518 30.844 1.00 95.38 337 GLN A O 1
ATOM 2594 N N . ILE A 1 338 ? -20.419 12.335 28.872 1.00 96.88 338 ILE A N 1
ATOM 2595 C CA . ILE A 1 338 ? -19.664 11.199 28.338 1.00 96.88 338 ILE A CA 1
ATOM 2596 C C . ILE A 1 338 ? -18.703 11.704 27.260 1.00 96.88 338 ILE A C 1
ATOM 2598 O O . ILE A 1 338 ? -19.125 12.187 26.211 1.00 96.88 338 ILE A O 1
ATOM 2602 N N . VAL A 1 339 ? -17.398 11.586 27.513 1.00 95.88 339 VAL A N 1
ATOM 2603 C CA . VAL A 1 339 ? -16.335 12.089 26.627 1.00 95.88 339 VAL A CA 1
ATOM 2604 C C . VAL A 1 339 ? -15.428 10.944 26.201 1.00 95.88 339 VAL A C 1
ATOM 2606 O O . VAL A 1 339 ? -14.929 10.210 27.049 1.00 95.88 339 VAL A O 1
ATOM 2609 N N . ALA A 1 340 ? -15.174 10.821 24.896 1.00 95.62 340 ALA A N 1
ATOM 2610 C CA . ALA A 1 340 ? -14.370 9.745 24.308 1.00 95.62 340 ALA A CA 1
ATOM 2611 C C . ALA A 1 340 ? -14.776 8.336 24.811 1.00 95.62 340 ALA A C 1
ATOM 2613 O O . ALA A 1 340 ? -13.936 7.619 25.361 1.00 95.62 340 ALA A O 1
ATOM 2614 N N . PRO A 1 341 ? -16.060 7.945 24.675 1.00 96.44 341 PRO A N 1
ATOM 2615 C CA . PRO A 1 341 ? -16.521 6.619 25.067 1.00 96.44 341 PRO A CA 1
ATOM 2616 C C . PRO A 1 341 ? -15.929 5.548 24.150 1.00 96.44 341 PRO A C 1
ATOM 2618 O O . PRO A 1 341 ? -16.097 5.622 22.931 1.00 96.44 341 PRO A O 1
ATOM 2621 N N . ILE A 1 342 ? -15.265 4.541 24.726 1.00 95.06 342 ILE A N 1
ATOM 2622 C CA . ILE A 1 342 ? -14.652 3.452 23.951 1.00 95.06 342 ILE A CA 1
ATOM 2623 C C . ILE A 1 342 ? -15.275 2.094 24.248 1.00 95.06 342 ILE A C 1
ATOM 2625 O O . ILE A 1 342 ? -15.593 1.381 23.302 1.00 95.06 342 ILE A O 1
ATOM 2629 N N . GLY A 1 343 ? -15.453 1.727 25.517 1.00 96.06 343 GLY A N 1
ATOM 2630 C CA . GLY A 1 343 ? -16.003 0.422 25.894 1.00 96.06 343 GLY A CA 1
ATOM 2631 C C . GLY A 1 343 ? -17.475 0.488 26.286 1.00 96.06 343 GLY A C 1
ATOM 2632 O O . GLY A 1 343 ? -17.896 1.437 26.948 1.00 96.06 343 GLY A O 1
ATOM 2633 N N . MET A 1 344 ? -18.231 -0.555 25.926 1.00 97.88 344 MET A N 1
ATOM 2634 C CA . MET A 1 344 ? -19.631 -0.744 26.315 1.00 97.88 344 MET A CA 1
ATOM 2635 C C . MET A 1 344 ? -19.908 -2.177 26.786 1.00 97.88 344 MET A C 1
ATOM 2637 O O . MET A 1 344 ? -19.592 -3.138 26.079 1.00 97.88 344 MET A O 1
ATOM 2641 N N . ALA A 1 345 ? -20.585 -2.315 27.927 1.00 98.06 345 ALA A N 1
ATOM 2642 C CA . ALA A 1 345 ? -21.157 -3.578 28.392 1.00 98.06 345 ALA A CA 1
ATOM 2643 C C . ALA A 1 345 ? -22.587 -3.360 28.885 1.00 98.06 345 ALA A C 1
ATOM 2645 O O . ALA A 1 345 ? -22.827 -2.457 29.678 1.00 98.06 345 ALA A O 1
ATOM 2646 N N . LEU A 1 346 ? -23.533 -4.184 28.432 1.00 97.75 346 LEU A N 1
ATOM 2647 C CA . LEU A 1 346 ? -24.916 -4.108 28.906 1.00 97.75 346 LEU A CA 1
ATOM 2648 C C . LEU A 1 346 ? -25.014 -4.574 30.360 1.00 97.75 346 LEU A C 1
ATOM 2650 O O . LEU A 1 346 ? -24.242 -5.434 30.797 1.00 97.75 346 LEU A O 1
ATOM 2654 N N . THR A 1 347 ? -25.985 -4.042 31.097 1.00 96.75 347 THR A N 1
ATOM 2655 C CA . THR A 1 347 ? -26.371 -4.646 32.371 1.00 96.75 347 THR A CA 1
ATOM 2656 C C . THR A 1 347 ? -26.937 -6.055 32.120 1.00 96.75 347 THR A C 1
ATOM 2658 O O . THR A 1 347 ? -27.595 -6.293 31.102 1.00 96.75 347 THR A O 1
ATOM 2661 N N . PRO A 1 348 ? -26.644 -7.041 32.987 1.00 93.06 348 PRO A N 1
ATOM 2662 C CA . PRO A 1 348 ? -27.203 -8.380 32.838 1.00 93.06 348 PRO A CA 1
ATOM 2663 C C . PRO A 1 348 ? -28.723 -8.374 33.088 1.00 93.06 348 PRO A C 1
ATOM 2665 O O . PRO A 1 348 ? -29.222 -7.505 33.803 1.00 93.06 348 PRO A O 1
ATOM 2668 N N . PRO A 1 349 ? -29.476 -9.362 32.571 1.00 90.31 349 PRO A N 1
ATOM 2669 C CA . PRO A 1 349 ? -30.904 -9.480 32.856 1.00 90.31 349 PRO A CA 1
ATOM 2670 C C . PRO A 1 349 ? -31.193 -9.470 34.363 1.00 90.31 349 PRO A C 1
ATOM 2672 O O . PRO A 1 349 ? -30.592 -10.235 35.121 1.00 90.31 349 PRO A O 1
ATOM 2675 N N . GLY A 1 350 ? -32.128 -8.621 34.797 1.00 87.19 350 GLY A N 1
ATOM 2676 C CA . GLY A 1 350 ? -32.484 -8.490 36.213 1.00 87.19 350 GLY A CA 1
ATOM 2677 C C . GLY A 1 350 ? -31.417 -7.793 37.063 1.00 87.19 350 GLY A C 1
ATOM 2678 O O . GLY A 1 350 ? -31.357 -8.021 38.274 1.00 87.19 350 GLY A O 1
ATOM 2679 N N . TYR A 1 351 ? -30.559 -6.971 36.450 1.00 93.94 351 TYR A N 1
ATOM 2680 C CA . TYR A 1 351 ? -29.572 -6.182 37.175 1.00 93.94 351 TYR A CA 1
ATOM 2681 C C . TYR A 1 351 ? -30.238 -5.309 38.240 1.00 93.94 351 TYR A C 1
ATOM 2683 O O . TYR A 1 351 ? -31.247 -4.648 38.002 1.00 93.94 351 TYR A O 1
ATOM 2691 N N . SER A 1 352 ? -29.647 -5.280 39.435 1.00 88.62 352 SER A N 1
ATOM 2692 C CA . SER A 1 352 ? -30.270 -4.691 40.629 1.00 88.62 352 SER A CA 1
ATOM 2693 C C . SER A 1 352 ? -30.550 -3.185 40.537 1.00 88.62 352 SER A C 1
ATOM 2695 O O . SER A 1 352 ? -31.277 -2.647 41.373 1.00 88.62 352 SER A O 1
ATOM 2697 N N . ARG A 1 353 ? -29.961 -2.500 39.550 1.00 93.06 353 ARG A N 1
ATOM 2698 C CA . ARG A 1 353 ? -30.082 -1.052 39.350 1.00 93.06 353 ARG A CA 1
ATOM 2699 C C . ARG A 1 353 ? -30.940 -0.652 38.150 1.00 93.06 353 ARG A C 1
ATOM 2701 O O . ARG A 1 353 ? -31.150 0.544 38.002 1.00 93.06 353 ARG A O 1
ATOM 2708 N N . GLY A 1 354 ? -31.418 -1.609 37.355 1.00 93.69 354 GLY A N 1
ATOM 2709 C CA . GLY A 1 354 ? -32.175 -1.359 36.127 1.00 93.69 354 GLY A CA 1
ATOM 2710 C C . GLY A 1 354 ? -31.444 -1.787 34.854 1.00 93.69 354 GLY A C 1
ATOM 2711 O O . GLY A 1 354 ? -30.303 -2.273 34.887 1.00 93.69 354 GLY A O 1
ATOM 2712 N N . ASP A 1 355 ? -32.128 -1.602 33.732 1.00 95.44 355 ASP A N 1
ATOM 2713 C CA . ASP A 1 355 ? -31.645 -1.942 32.397 1.00 95.44 355 ASP A CA 1
ATOM 2714 C C . ASP A 1 355 ? -30.775 -0.808 31.845 1.00 95.44 355 ASP A C 1
ATOM 2716 O O . ASP A 1 355 ? -31.071 0.371 32.015 1.00 95.44 355 ASP A O 1
ATOM 2720 N N . GLY A 1 356 ? -29.665 -1.134 31.189 1.00 97.38 356 GLY A N 1
ATOM 2721 C CA . GLY A 1 356 ? -28.787 -0.107 30.644 1.00 97.38 356 GLY A CA 1
ATOM 2722 C C . GLY A 1 356 ? -27.417 -0.623 30.247 1.00 97.38 356 GLY A C 1
ATOM 2723 O O . GLY A 1 356 ? -27.260 -1.762 29.800 1.00 97.38 356 GLY A O 1
ATOM 2724 N N . LEU A 1 357 ? -26.412 0.235 30.401 1.00 98.44 357 LEU A N 1
ATOM 2725 C CA . LEU A 1 357 ? -25.052 -0.027 29.954 1.00 98.44 357 LEU A CA 1
ATOM 2726 C C . LEU A 1 357 ? -23.998 0.663 30.818 1.00 98.44 357 LEU A C 1
ATOM 2728 O O . LEU A 1 357 ? -24.132 1.813 31.236 1.00 98.44 357 LEU A O 1
ATOM 2732 N N . PHE A 1 358 ? -22.894 -0.044 31.011 1.00 98.69 358 PHE A N 1
ATOM 2733 C CA . PHE A 1 358 ? -21.633 0.511 31.457 1.00 98.69 358 PHE A CA 1
ATOM 2734 C C . PHE A 1 358 ? -20.894 1.111 30.267 1.00 98.69 358 PHE A C 1
ATOM 2736 O O . PHE A 1 358 ? -20.720 0.447 29.243 1.00 98.69 358 PHE A O 1
ATOM 2743 N N . ILE A 1 359 ? -20.429 2.344 30.431 1.00 98.56 359 ILE A N 1
ATOM 2744 C CA . ILE A 1 359 ? -19.629 3.083 29.465 1.00 98.56 359 ILE A CA 1
ATOM 2745 C C . ILE A 1 359 ? -18.299 3.422 30.117 1.00 98.56 359 ILE A C 1
ATOM 2747 O O . ILE A 1 359 ? -18.229 4.180 31.086 1.00 98.56 359 ILE A O 1
ATOM 2751 N N . ALA A 1 360 ? -17.233 2.879 29.556 1.00 98.31 360 ALA A N 1
ATOM 2752 C CA . ALA A 1 360 ? -15.884 3.286 29.891 1.00 98.31 360 ALA A CA 1
ATOM 2753 C C . ALA A 1 360 ? -15.470 4.439 28.972 1.00 98.31 360 ALA A C 1
ATOM 2755 O O . ALA A 1 360 ? -15.494 4.329 27.738 1.00 98.31 360 ALA A O 1
ATOM 2756 N N . CYS A 1 361 ? -15.154 5.572 29.591 1.00 97.25 361 CYS A N 1
ATOM 2757 C CA . CYS A 1 361 ? -14.890 6.821 28.900 1.00 97.25 361 CYS A CA 1
ATOM 2758 C C . CYS A 1 361 ? -13.780 7.620 29.592 1.00 97.25 361 CYS A C 1
ATOM 2760 O O . CYS A 1 361 ? -13.104 7.158 30.517 1.00 97.25 361 CYS A O 1
ATOM 2762 N N . LYS A 1 362 ? -13.547 8.848 29.130 1.00 96.75 362 LYS A N 1
ATOM 2763 C CA . LYS A 1 362 ? -12.510 9.710 29.691 1.00 96.75 362 LYS A CA 1
ATOM 2764 C C . LYS A 1 362 ? -12.797 10.075 31.148 1.00 96.75 362 LYS A C 1
ATOM 2766 O O . LYS A 1 362 ? -13.829 10.666 31.439 1.00 96.75 362 LYS A O 1
ATOM 2771 N N . GLY A 1 363 ? -11.867 9.749 32.047 1.00 96.50 363 GLY A N 1
ATOM 2772 C CA . GLY A 1 363 ? -11.901 10.112 33.466 1.00 96.50 363 GLY A CA 1
ATOM 2773 C C . GLY A 1 363 ? -12.830 9.290 34.362 1.00 96.50 363 GLY A C 1
ATOM 2774 O O . GLY A 1 363 ? -12.701 9.398 35.582 1.00 96.50 363 GLY A O 1
ATOM 2775 N N . LYS A 1 364 ? -13.731 8.472 33.800 1.00 97.69 364 LYS A N 1
ATOM 2776 C CA . LYS A 1 364 ? -14.696 7.689 34.580 1.00 97.69 364 LYS A CA 1
ATOM 2777 C C . LYS A 1 364 ? -15.196 6.433 33.867 1.00 97.69 364 LYS A C 1
ATOM 2779 O O . LYS A 1 364 ? -15.129 6.304 32.644 1.00 97.69 364 LYS A O 1
ATOM 2784 N N . LEU A 1 365 ? -15.720 5.522 34.675 1.00 98.62 365 LEU A N 1
ATOM 2785 C CA . LEU A 1 365 ? -16.609 4.443 34.279 1.00 98.62 365 LEU A CA 1
ATOM 2786 C C . LEU A 1 365 ? -18.018 4.839 34.726 1.00 98.62 365 LEU A C 1
ATOM 2788 O O . LEU A 1 365 ? -18.249 5.031 35.922 1.00 98.62 365 LEU A O 1
ATOM 2792 N N . SER A 1 366 ? -18.943 4.956 33.782 1.00 98.62 366 SER A N 1
ATOM 2793 C CA . SER A 1 366 ? -20.329 5.356 34.036 1.00 98.62 366 SER A CA 1
ATOM 2794 C C . SER A 1 366 ? -21.282 4.192 33.811 1.00 98.62 366 SER A C 1
ATOM 2796 O O . SER A 1 366 ? -21.081 3.393 32.905 1.00 98.62 366 SER A O 1
ATOM 2798 N N . LEU A 1 367 ? -22.342 4.113 34.607 1.00 98.75 367 LEU A N 1
ATOM 2799 C CA . LEU A 1 367 ? -23.524 3.299 34.346 1.00 98.75 367 LEU A CA 1
ATOM 2800 C C . LEU A 1 367 ? -24.651 4.242 33.921 1.00 98.75 367 LEU A C 1
ATOM 2802 O O . LEU A 1 367 ? -25.089 5.070 34.718 1.00 98.75 367 LEU A O 1
ATOM 2806 N N . ILE A 1 368 ? -25.096 4.111 32.677 1.00 98.56 368 ILE A N 1
ATOM 2807 C CA . ILE A 1 368 ? -26.279 4.784 32.141 1.00 98.56 368 ILE A CA 1
ATOM 2808 C C . ILE A 1 368 ? -27.437 3.797 32.240 1.00 98.56 368 ILE A C 1
ATOM 2810 O O . ILE A 1 368 ? -27.327 2.683 31.723 1.00 98.56 368 ILE A O 1
ATOM 2814 N N . VAL A 1 369 ? -28.496 4.165 32.955 1.00 98.12 369 VAL A N 1
ATOM 2815 C CA . VAL A 1 369 ? -29.534 3.219 33.373 1.00 98.12 369 VAL A CA 1
ATOM 2816 C C . VAL A 1 369 ? -30.934 3.811 33.260 1.00 98.12 369 VAL A C 1
ATOM 2818 O O . VAL A 1 369 ? -31.157 4.976 33.586 1.00 98.12 369 VAL A O 1
ATOM 2821 N N . ASP A 1 370 ? -31.846 2.976 32.784 1.00 97.75 370 ASP A N 1
ATOM 2822 C CA . ASP A 1 370 ? -33.293 3.142 32.803 1.00 97.75 370 ASP A CA 1
ATOM 2823 C C . ASP A 1 370 ? -33.823 2.460 34.077 1.00 97.75 370 ASP A C 1
ATOM 2825 O O . ASP A 1 370 ? -33.610 1.257 34.297 1.00 97.75 370 ASP A O 1
ATOM 2829 N N . THR A 1 371 ? -34.435 3.244 34.967 1.00 96.06 371 THR A N 1
ATOM 2830 C CA . THR A 1 371 ? -34.901 2.766 36.275 1.00 96.06 371 THR A CA 1
ATOM 2831 C C . THR A 1 371 ? -36.406 2.532 36.343 1.00 96.06 371 THR A C 1
ATOM 2833 O O . THR A 1 371 ? -36.867 1.918 37.314 1.00 96.06 371 THR A O 1
ATOM 2836 N N . ASP A 1 372 ? -37.163 2.968 35.336 1.00 95.50 372 ASP A N 1
ATOM 2837 C CA . ASP A 1 372 ? -38.617 2.806 35.259 1.00 95.50 372 ASP A CA 1
ATOM 2838 C C . ASP A 1 372 ? -39.096 1.945 34.075 1.00 95.50 372 ASP A C 1
ATOM 2840 O O . ASP A 1 372 ? -40.286 1.616 33.999 1.00 95.50 372 ASP A O 1
ATOM 2844 N N . ASN A 1 373 ? -38.153 1.433 33.281 1.00 93.69 373 ASN A N 1
ATOM 2845 C CA . ASN A 1 373 ? -38.330 0.473 32.198 1.00 93.69 373 ASN A CA 1
ATOM 2846 C C . ASN A 1 373 ? -39.185 1.037 31.046 1.00 93.69 373 ASN A C 1
ATOM 2848 O O . ASN A 1 373 ? -40.073 0.343 30.528 1.00 93.69 373 ASN A O 1
ATOM 2852 N N . ASP A 1 374 ? -38.935 2.292 30.666 1.00 96.69 374 ASP A N 1
ATOM 2853 C CA . ASP A 1 374 ? -39.577 2.977 29.537 1.00 96.69 374 ASP A CA 1
ATOM 2854 C C . ASP A 1 374 ? -38.721 3.023 28.251 1.00 96.69 374 ASP A C 1
ATOM 2856 O O . ASP A 1 374 ? -39.146 3.605 27.249 1.00 96.69 374 ASP A O 1
ATOM 2860 N N . ASP A 1 375 ? -37.572 2.334 28.249 1.00 97.12 375 ASP A N 1
ATOM 2861 C CA . ASP A 1 375 ? -36.556 2.318 27.188 1.00 97.12 375 ASP A CA 1
ATOM 2862 C C . ASP A 1 375 ? -35.807 3.653 27.002 1.00 97.12 375 ASP A C 1
ATOM 2864 O O . ASP A 1 375 ? -35.137 3.856 25.979 1.00 97.12 375 ASP A O 1
ATOM 2868 N N . VAL A 1 376 ? -35.848 4.540 27.998 1.00 98.19 376 VAL A N 1
ATOM 2869 C CA . VAL A 1 376 ? -35.058 5.770 28.064 1.00 98.19 376 VAL A CA 1
ATOM 2870 C C . VAL A 1 376 ? -34.279 5.799 29.377 1.00 98.19 376 VAL A C 1
ATOM 2872 O O . VAL A 1 376 ? -34.830 5.750 30.469 1.00 98.19 376 VAL A O 1
ATOM 2875 N N . ALA A 1 377 ? -32.954 5.916 29.298 1.00 98.12 377 ALA A N 1
ATOM 2876 C CA . ALA A 1 377 ? -32.151 6.063 30.503 1.00 98.12 377 ALA A CA 1
ATOM 2877 C C . ALA A 1 377 ? -32.422 7.407 31.186 1.00 98.12 377 ALA A C 1
ATOM 2879 O O . ALA A 1 377 ? -32.261 8.478 30.594 1.00 98.12 377 ALA A O 1
ATOM 2880 N N . ASP A 1 378 ? -32.752 7.339 32.471 1.00 97.00 378 ASP A N 1
ATOM 2881 C CA . ASP A 1 378 ? -33.084 8.488 33.311 1.00 97.00 378 ASP A CA 1
ATOM 2882 C C . ASP A 1 378 ? -31.915 8.928 34.210 1.00 97.00 378 ASP A C 1
ATOM 2884 O O . ASP A 1 378 ? -31.952 10.007 34.817 1.00 97.00 378 ASP A O 1
ATOM 2888 N N . LYS A 1 379 ? -30.853 8.112 34.291 1.00 97.25 379 LYS A N 1
ATOM 2889 C CA . LYS A 1 379 ? -29.785 8.316 35.267 1.00 97.25 379 LYS A CA 1
ATOM 2890 C C . LYS A 1 379 ? -28.410 7.877 34.786 1.00 97.25 379 LYS A C 1
ATOM 2892 O O . LYS A 1 379 ? -28.213 6.792 34.248 1.00 97.25 379 LYS A O 1
ATOM 2897 N N . GLU A 1 380 ? -27.426 8.701 35.133 1.00 98.19 380 GLU A N 1
ATOM 2898 C CA . GLU A 1 380 ? -26.017 8.325 35.167 1.00 98.19 380 GLU A CA 1
ATOM 2899 C C . GLU A 1 380 ? -25.578 8.039 36.614 1.00 98.19 380 GLU A C 1
ATOM 2901 O O . GLU A 1 380 ? -25.833 8.822 37.535 1.00 98.19 380 GLU A O 1
ATOM 2906 N N . ILE A 1 381 ? -24.878 6.925 36.820 1.00 98.19 381 ILE A N 1
ATOM 2907 C CA . ILE A 1 381 ? -24.190 6.577 38.066 1.00 98.19 381 ILE A CA 1
ATOM 2908 C C . ILE A 1 381 ? -22.696 6.455 37.762 1.00 98.19 381 ILE A C 1
ATOM 2910 O O . ILE A 1 381 ? -22.291 5.600 36.979 1.00 98.19 381 ILE A O 1
ATOM 2914 N N . VAL A 1 382 ? -21.862 7.269 38.411 1.00 98.38 382 VAL A N 1
ATOM 2915 C CA . VAL A 1 382 ? -20.403 7.118 38.328 1.00 98.38 382 VAL A CA 1
ATOM 2916 C C . VAL A 1 382 ? -19.984 5.892 39.139 1.00 98.38 382 VAL A C 1
ATOM 2918 O O . VAL A 1 382 ? -20.159 5.852 40.355 1.00 98.38 382 VAL A O 1
ATOM 2921 N N . VAL A 1 383 ? -19.455 4.883 38.452 1.00 98.50 383 VAL A N 1
ATOM 2922 C CA . VAL A 1 383 ? -19.031 3.598 39.029 1.00 98.50 383 VAL A CA 1
ATOM 2923 C C . VAL A 1 383 ? -17.613 3.695 39.585 1.00 98.50 383 VAL A C 1
ATOM 2925 O O . VAL A 1 383 ? -17.329 3.184 40.664 1.00 98.50 383 VAL A O 1
ATOM 2928 N N . ALA A 1 384 ? -16.714 4.351 38.850 1.00 98.38 384 ALA A N 1
ATOM 2929 C CA . ALA A 1 384 ? -15.338 4.590 39.271 1.00 98.38 384 ALA A CA 1
ATOM 2930 C C . ALA A 1 384 ? -14.756 5.816 38.555 1.00 98.38 384 ALA A C 1
ATOM 2932 O O . ALA A 1 384 ? -15.026 6.028 37.377 1.00 98.38 384 ALA A O 1
ATOM 2933 N N . GLU A 1 385 ? -13.924 6.586 39.256 1.00 97.81 385 GLU A N 1
ATOM 2934 C CA . GLU A 1 385 ? -13.193 7.747 38.727 1.00 97.81 385 GLU A CA 1
ATOM 2935 C C . GLU A 1 385 ? -11.950 8.060 39.587 1.00 97.81 385 GLU A C 1
ATOM 2937 O O . GLU A 1 385 ? -11.705 7.414 40.611 1.00 97.81 385 GLU A O 1
ATOM 2942 N N . GLY A 1 386 ? -11.156 9.063 39.209 1.00 96.62 386 GLY A N 1
ATOM 2943 C CA . GLY A 1 386 ? -10.084 9.592 40.068 1.00 96.62 386 GLY A CA 1
ATOM 2944 C C . GLY A 1 386 ? -8.771 8.801 40.052 1.00 96.62 386 GLY A C 1
ATOM 2945 O O . GLY A 1 386 ? -8.004 8.857 41.011 1.00 96.62 386 GLY A O 1
ATOM 2946 N N . TRP A 1 387 ? -8.503 8.053 38.984 1.00 96.25 387 TRP A N 1
ATOM 2947 C CA . TRP A 1 387 ? -7.185 7.469 38.716 1.00 96.25 387 TRP A CA 1
ATOM 2948 C C . TRP A 1 387 ? -6.190 8.530 38.192 1.00 96.25 387 TRP A C 1
ATOM 2950 O O . TRP A 1 387 ? -6.609 9.579 37.689 1.00 96.25 387 TRP A O 1
ATOM 2960 N N . PRO A 1 388 ? -4.862 8.291 38.270 1.00 95.00 388 PRO A N 1
ATOM 2961 C CA . PRO A 1 388 ? -3.848 9.215 37.745 1.00 95.00 388 PRO A CA 1
ATOM 2962 C C . PRO A 1 388 ? -4.067 9.540 36.260 1.00 95.00 388 PRO A C 1
ATOM 2964 O O . PRO A 1 388 ? -4.582 8.691 35.545 1.00 95.00 388 PRO A O 1
ATOM 2967 N N . PRO A 1 389 ? -3.665 10.707 35.731 1.00 92.06 389 PRO A N 1
ATOM 2968 C CA . PRO A 1 389 ? -3.868 11.043 34.317 1.00 92.06 389 PRO A CA 1
ATOM 2969 C C . PRO A 1 389 ? -3.010 10.193 33.358 1.00 92.06 389 PRO A C 1
ATOM 2971 O O . PRO A 1 389 ? -1.971 9.656 33.740 1.00 92.06 389 PRO A O 1
ATOM 2974 N N . SER A 1 390 ? -3.442 10.101 32.097 1.00 93.62 390 SER A N 1
ATOM 2975 C CA . SER A 1 390 ? -2.660 9.597 30.955 1.00 93.62 390 SER A CA 1
ATOM 2976 C C . SER A 1 390 ? -2.479 10.723 29.935 1.00 93.62 390 SER A C 1
ATOM 2978 O O . SER A 1 390 ? -3.297 11.642 29.872 1.00 93.62 390 SER A O 1
ATOM 2980 N N . ILE A 1 391 ? -1.425 10.659 29.118 1.00 93.69 391 ILE A N 1
ATOM 2981 C CA . ILE A 1 391 ? -1.267 11.568 27.966 1.00 93.69 391 ILE A CA 1
ATOM 2982 C C . ILE A 1 391 ? -2.220 11.231 26.809 1.00 93.69 391 ILE A C 1
ATOM 2984 O O . ILE A 1 391 ? -2.321 11.989 25.846 1.00 93.69 391 ILE A O 1
ATOM 2988 N N . SER A 1 392 ? -2.869 10.068 26.868 1.00 91.50 392 SER A N 1
ATOM 2989 C CA . SER A 1 392 ? -3.739 9.570 25.813 1.00 91.50 392 SER A CA 1
ATOM 2990 C C . SER A 1 392 ? -5.006 10.430 25.661 1.00 91.50 392 SER A C 1
ATOM 2992 O O . SER A 1 392 ? -5.561 10.928 26.649 1.00 91.50 392 SER A O 1
ATOM 2994 N N . PRO A 1 393 ? -5.512 10.624 24.426 1.00 90.50 393 PRO A N 1
ATOM 2995 C CA . PRO A 1 393 ? -6.799 11.281 24.219 1.00 90.50 393 PRO A CA 1
ATOM 2996 C C . PRO A 1 393 ? -7.972 10.452 24.774 1.00 90.50 393 PRO A C 1
ATOM 2998 O O . PRO A 1 393 ? -8.972 11.055 25.172 1.00 90.50 393 PRO A O 1
ATOM 3001 N N . VAL A 1 394 ? -7.813 9.124 24.860 1.00 92.62 394 VAL A N 1
ATOM 3002 C CA . VAL A 1 394 ? -8.734 8.140 25.466 1.00 92.62 394 VAL A CA 1
ATOM 3003 C C . VAL A 1 394 ? -8.199 7.657 26.820 1.00 92.62 394 VAL A C 1
ATOM 3005 O O . VAL A 1 394 ? -7.014 7.824 27.100 1.00 92.62 394 VAL A O 1
ATOM 3008 N N . ASP A 1 395 ? -9.047 7.068 27.667 1.00 94.31 395 ASP A N 1
ATOM 3009 C CA . ASP A 1 395 ? -8.696 6.799 29.071 1.00 94.31 395 ASP A CA 1
ATOM 3010 C C . ASP A 1 395 ? -9.099 5.395 29.561 1.00 94.31 395 ASP A C 1
ATOM 3012 O O . ASP A 1 395 ? -8.266 4.487 29.536 1.00 94.31 395 ASP A O 1
ATOM 3016 N N . ALA A 1 396 ? -10.358 5.211 29.979 1.00 97.81 396 ALA A N 1
ATOM 3017 C CA . ALA A 1 396 ? -10.948 3.909 30.258 1.00 97.81 396 ALA A CA 1
ATOM 3018 C C . ALA A 1 396 ? -11.555 3.343 28.970 1.00 97.81 396 ALA A C 1
ATOM 3020 O O . ALA A 1 396 ? -12.261 4.056 28.252 1.00 97.81 396 ALA A O 1
ATOM 3021 N N . LEU A 1 397 ? -11.247 2.083 28.662 1.00 97.19 397 LEU A N 1
ATOM 3022 C CA . LEU A 1 397 ? -11.624 1.435 27.403 1.00 97.19 397 LEU A CA 1
ATOM 3023 C C . LEU A 1 397 ? -12.422 0.151 27.665 1.00 97.19 397 LEU A C 1
ATOM 3025 O O . LEU A 1 397 ? -13.519 0.245 28.184 1.00 97.19 397 LEU A O 1
ATOM 3029 N N . GLY A 1 398 ? -11.962 -1.039 27.290 1.00 97.44 398 GLY A N 1
ATOM 3030 C CA . GLY A 1 398 ? -12.757 -2.266 27.368 1.00 97.44 398 GLY A CA 1
ATOM 3031 C C . GLY A 1 398 ? -13.413 -2.450 28.739 1.00 97.44 398 GLY A C 1
ATOM 3032 O O . GLY A 1 398 ? -12.769 -2.229 29.762 1.00 97.44 398 GLY A O 1
ATOM 3033 N N . VAL A 1 399 ? -14.691 -2.838 28.754 1.00 98.69 399 VAL A N 1
ATOM 3034 C CA . VAL A 1 399 ? -15.482 -3.069 29.970 1.00 98.69 399 VAL A CA 1
ATOM 3035 C C . VAL A 1 399 ? -16.275 -4.366 29.852 1.00 98.69 399 VAL A C 1
ATOM 3037 O O . VAL A 1 399 ? -16.796 -4.682 28.785 1.00 98.69 399 VAL A O 1
ATOM 3040 N N . ALA A 1 400 ? -16.353 -5.121 30.945 1.00 98.31 400 ALA A N 1
ATOM 3041 C CA . ALA A 1 400 ? -17.090 -6.373 31.049 1.00 98.31 400 ALA A CA 1
ATOM 3042 C C . ALA A 1 400 ? -17.750 -6.492 32.428 1.00 98.31 400 ALA A C 1
ATOM 3044 O O . ALA A 1 400 ? -17.206 -6.032 33.432 1.00 98.31 400 ALA A O 1
ATOM 3045 N N . VAL A 1 401 ? -18.909 -7.143 32.484 1.00 97.44 401 VAL A N 1
ATOM 3046 C CA . VAL A 1 401 ? -19.643 -7.399 33.730 1.00 97.44 401 VAL A CA 1
ATOM 3047 C C . VAL A 1 401 ? -19.593 -8.894 34.014 1.00 97.44 401 VAL A C 1
ATOM 3049 O O . VAL A 1 401 ? -19.911 -9.699 33.139 1.00 97.44 401 VAL A O 1
ATOM 3052 N N . ALA A 1 402 ? -19.155 -9.262 35.214 1.00 95.62 402 ALA A N 1
ATOM 3053 C CA . ALA A 1 402 ? -19.125 -10.646 35.670 1.00 95.62 402 ALA A CA 1
ATOM 3054 C C . ALA A 1 402 ? -20.508 -11.100 36.173 1.00 95.62 402 ALA A C 1
ATOM 3056 O O . ALA A 1 402 ? -21.376 -10.281 36.480 1.00 95.62 402 ALA A O 1
ATOM 3057 N N . GLU A 1 403 ? -20.708 -12.414 36.312 1.00 93.25 403 GLU A N 1
ATOM 3058 C CA . GLU A 1 403 ? -21.964 -12.986 36.831 1.00 93.25 403 GLU A CA 1
ATOM 3059 C C . GLU A 1 403 ? -22.293 -12.508 38.254 1.00 93.25 403 GLU A C 1
ATOM 3061 O O . GLU A 1 403 ? -23.459 -12.315 38.596 1.00 93.25 403 GLU A O 1
ATOM 3066 N N . ASP A 1 404 ? -21.266 -12.256 39.073 1.00 93.94 404 ASP A N 1
ATOM 3067 C CA . ASP A 1 404 ? -21.405 -11.711 40.427 1.00 93.94 404 ASP A CA 1
ATOM 3068 C C . ASP A 1 404 ? -21.725 -10.205 40.454 1.00 93.94 404 ASP A C 1
ATOM 3070 O O . ASP A 1 404 ? -21.775 -9.621 41.535 1.00 93.94 404 ASP A O 1
ATOM 3074 N N . GLN A 1 405 ? -21.958 -9.587 39.287 1.00 94.31 405 GLN A N 1
ATOM 3075 C CA . GLN A 1 405 ? -22.195 -8.155 39.075 1.00 94.31 405 GLN A CA 1
ATOM 3076 C C . GLN A 1 405 ? -20.975 -7.251 39.321 1.00 94.31 405 GLN A C 1
ATOM 3078 O O . GLN A 1 405 ? -21.111 -6.026 39.281 1.00 94.31 405 GLN A O 1
ATOM 3083 N N . SER A 1 406 ? -19.781 -7.816 39.526 1.00 97.19 406 SER A N 1
ATOM 3084 C CA . SER A 1 406 ? -18.537 -7.043 39.535 1.00 97.19 406 SER A CA 1
ATOM 3085 C C . SER A 1 406 ? -18.231 -6.528 38.128 1.00 97.19 406 SER A C 1
ATOM 3087 O O . SER A 1 406 ? -18.460 -7.226 37.137 1.00 97.19 406 SER A O 1
ATOM 3089 N N . VAL A 1 407 ? -17.664 -5.327 38.028 1.00 98.50 407 VAL A N 1
ATOM 3090 C CA . VAL A 1 407 ? -17.368 -4.687 36.738 1.00 98.50 407 VAL A CA 1
ATOM 3091 C C . VAL A 1 407 ? -15.866 -4.626 36.531 1.00 98.50 407 VAL A C 1
ATOM 3093 O O . VAL A 1 407 ? -15.136 -4.150 37.395 1.00 98.50 407 VAL A O 1
ATOM 3096 N N . TYR A 1 408 ? -15.400 -5.103 35.387 1.00 98.81 408 TYR A N 1
ATOM 3097 C CA . TYR A 1 408 ? -14.000 -5.068 34.997 1.00 98.81 408 TYR A CA 1
ATOM 3098 C C . TYR A 1 408 ? -13.832 -4.042 33.891 1.00 98.81 408 TYR A C 1
ATOM 3100 O O . TYR A 1 408 ? -14.632 -4.029 32.959 1.00 98.81 408 TYR A O 1
ATOM 3108 N N . PHE A 1 409 ? -12.807 -3.201 33.970 1.00 98.81 409 PHE A N 1
ATOM 3109 C CA . PHE A 1 409 ? -12.497 -2.251 32.909 1.00 98.81 409 PHE A CA 1
ATOM 3110 C C . PHE A 1 409 ? -10.995 -2.035 32.759 1.00 98.81 409 PHE A C 1
ATOM 3112 O O . PHE A 1 409 ? -10.230 -2.212 33.707 1.00 98.81 409 PHE A O 1
ATOM 3119 N N . GLY A 1 410 ? -10.567 -1.676 31.555 1.00 98.44 410 GLY A N 1
ATOM 3120 C CA . GLY A 1 410 ? -9.169 -1.409 31.255 1.00 98.44 410 GLY A CA 1
ATOM 3121 C C . GLY A 1 410 ? -8.823 0.077 31.292 1.00 98.44 410 GLY A C 1
ATOM 3122 O O . GLY A 1 410 ? -9.578 0.906 30.782 1.00 98.44 410 GLY A O 1
ATOM 3123 N N . LEU A 1 411 ? -7.653 0.403 31.837 1.00 98.44 411 LEU A N 1
ATOM 3124 C CA . LEU A 1 411 ? -7.074 1.745 31.822 1.00 98.44 411 LEU A CA 1
ATOM 3125 C C . LEU A 1 411 ? -5.812 1.773 30.967 1.00 98.44 411 LEU A C 1
ATOM 3127 O O . LEU A 1 411 ? -4.869 1.018 31.208 1.00 98.44 411 LEU A O 1
ATOM 3131 N N . VAL A 1 412 ? -5.770 2.703 30.012 1.00 97.56 412 VAL A N 1
ATOM 3132 C CA . VAL A 1 412 ? -4.603 2.927 29.143 1.00 97.56 412 VAL A CA 1
ATOM 3133 C C . VAL A 1 412 ? -3.365 3.228 29.985 1.00 97.56 412 VAL A C 1
ATOM 3135 O O . VAL A 1 412 ? -3.453 3.847 31.056 1.00 97.56 412 VAL A O 1
ATOM 3138 N N . CYS A 1 413 ? -2.201 2.809 29.491 1.00 96.12 413 CYS A N 1
ATOM 3139 C CA . CYS A 1 413 ? -0.913 3.144 30.081 1.00 96.12 413 CYS A CA 1
ATOM 3140 C C . CYS A 1 413 ? -0.746 4.663 30.291 1.00 96.12 413 CYS A C 1
ATOM 3142 O O . CYS A 1 413 ? -1.380 5.506 29.648 1.00 96.12 413 CYS A O 1
ATOM 3144 N N . ALA A 1 414 ? 0.119 5.040 31.231 1.00 95.69 414 ALA A N 1
ATOM 3145 C CA . ALA A 1 414 ? 0.308 6.447 31.584 1.00 95.69 414 ALA A CA 1
ATOM 3146 C C . ALA A 1 414 ? 0.888 7.253 30.411 1.00 95.69 414 ALA A C 1
ATOM 3148 O O . ALA A 1 414 ? 0.442 8.368 30.129 1.00 95.69 414 ALA A O 1
ATOM 3149 N N . ASN A 1 415 ? 1.889 6.682 29.734 1.00 94.44 415 ASN A N 1
ATOM 3150 C CA . ASN A 1 415 ? 2.586 7.326 28.634 1.00 94.44 415 ASN A CA 1
ATOM 3151 C C . ASN A 1 415 ? 3.205 6.301 27.677 1.00 94.44 415 ASN A C 1
ATOM 3153 O O . ASN A 1 415 ? 4.259 5.737 27.957 1.00 94.44 415 ASN A O 1
ATOM 3157 N N . PHE A 1 416 ? 2.583 6.111 26.514 1.00 91.50 416 PHE A N 1
ATOM 3158 C CA . PHE A 1 416 ? 3.093 5.197 25.491 1.00 91.50 416 PHE A CA 1
ATOM 3159 C C . PHE A 1 416 ? 4.359 5.709 24.777 1.00 91.50 416 PHE A C 1
ATOM 3161 O O . PHE A 1 416 ? 5.078 4.912 24.185 1.00 91.50 416 PHE A O 1
ATOM 3168 N N . LEU A 1 417 ? 4.661 7.014 24.848 1.00 92.12 417 LEU A N 1
ATOM 3169 C CA . LEU A 1 417 ? 5.887 7.615 24.298 1.00 92.12 417 LEU A CA 1
ATOM 3170 C C . LEU A 1 417 ? 7.083 7.492 25.255 1.00 92.12 417 LEU A C 1
ATOM 3172 O O . LEU A 1 417 ? 8.227 7.691 24.851 1.00 92.12 417 LEU A O 1
ATOM 3176 N N . SER A 1 418 ? 6.832 7.220 26.537 1.00 93.19 418 SER A N 1
ATOM 3177 C CA . SER A 1 418 ? 7.857 7.157 27.580 1.00 93.19 418 SER A CA 1
ATOM 3178 C C . SER A 1 418 ? 7.465 6.142 28.653 1.00 93.19 418 SER A C 1
ATOM 3180 O O . SER A 1 418 ? 7.087 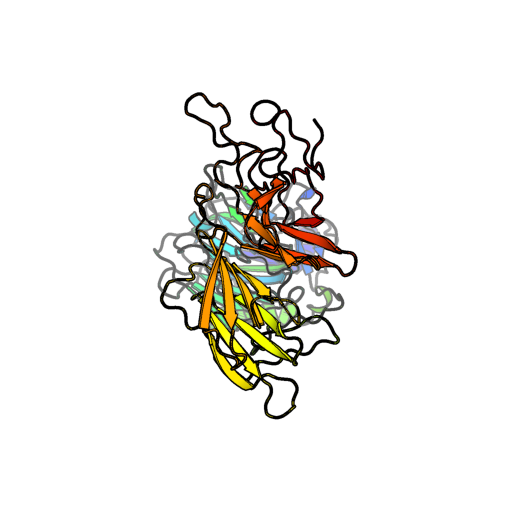6.488 29.769 1.00 93.19 418 SER A O 1
ATOM 3182 N N . ALA A 1 419 ? 7.521 4.864 28.285 1.00 93.19 419 ALA A N 1
ATOM 3183 C CA . ALA A 1 419 ? 6.838 3.800 29.015 1.00 93.19 419 ALA A CA 1
ATOM 3184 C C . ALA A 1 419 ? 7.354 3.566 30.451 1.00 93.19 419 ALA A C 1
ATOM 3186 O O . ALA A 1 419 ? 6.562 3.296 31.349 1.00 93.19 419 ALA A O 1
ATOM 3187 N N . TYR A 1 420 ? 8.658 3.748 30.695 1.00 94.88 420 TYR A N 1
ATOM 3188 C CA . TYR A 1 420 ? 9.257 3.637 32.036 1.00 94.88 420 TYR A CA 1
ATOM 3189 C C . TYR A 1 420 ? 9.157 4.923 32.874 1.00 94.88 420 TYR A C 1
ATOM 3191 O O . TYR A 1 420 ? 9.540 4.915 34.045 1.00 94.88 420 TYR A O 1
ATOM 3199 N N . LEU A 1 421 ? 8.675 6.028 32.288 1.00 95.31 421 LEU A N 1
ATOM 3200 C CA . LEU A 1 421 ? 8.558 7.342 32.932 1.00 95.31 421 LEU A CA 1
ATOM 3201 C C . LEU A 1 421 ? 9.860 7.790 33.637 1.00 95.31 421 LEU A C 1
ATOM 3203 O O . LEU A 1 421 ? 9.835 8.031 34.843 1.00 95.31 421 LEU A O 1
ATOM 3207 N N . PRO A 1 422 ? 11.016 7.857 32.949 1.00 95.19 422 PRO A N 1
ATOM 3208 C CA . PRO A 1 422 ? 12.269 8.229 33.593 1.00 95.19 422 PRO A CA 1
ATOM 3209 C C . PRO A 1 422 ? 12.215 9.662 34.140 1.00 95.19 422 PRO A C 1
ATOM 3211 O O . PRO A 1 422 ? 11.768 10.588 33.457 1.00 95.19 422 PRO A O 1
ATOM 3214 N N . ASP A 1 423 ? 12.704 9.850 35.362 1.00 95.19 423 ASP A N 1
ATOM 3215 C CA . ASP A 1 423 ? 12.961 11.175 35.922 1.00 95.19 423 ASP A CA 1
ATOM 3216 C C . ASP A 1 423 ? 14.223 11.821 35.308 1.00 95.19 423 ASP A C 1
ATOM 3218 O O . ASP A 1 423 ? 14.862 11.282 34.400 1.00 95.19 423 ASP A O 1
ATOM 3222 N N . LYS A 1 424 ? 14.596 13.009 35.800 1.00 95.06 424 LYS A N 1
ATOM 3223 C CA . LYS A 1 424 ? 15.769 13.757 35.307 1.00 95.06 424 LYS A CA 1
ATOM 3224 C C . LYS A 1 424 ? 17.100 13.038 35.545 1.00 95.06 424 LYS A C 1
ATOM 3226 O O . LYS A 1 424 ? 18.054 13.313 34.822 1.00 95.06 424 LYS A O 1
ATOM 3231 N N . ASP A 1 425 ? 17.149 12.143 36.526 1.00 94.56 425 ASP A N 1
ATOM 3232 C CA . ASP A 1 425 ? 18.328 11.350 36.876 1.00 94.56 425 ASP A CA 1
ATOM 3233 C C . ASP A 1 425 ? 18.319 9.981 36.161 1.00 94.56 425 ASP A C 1
ATOM 3235 O O . ASP A 1 425 ? 19.273 9.205 36.260 1.00 94.56 425 ASP A O 1
ATOM 3239 N N . GLY A 1 426 ? 17.263 9.693 35.390 1.00 92.69 426 GLY A N 1
ATOM 3240 C CA . GLY A 1 426 ? 17.090 8.475 34.608 1.00 92.69 426 GLY A CA 1
ATOM 3241 C C . GLY A 1 426 ? 16.530 7.291 35.397 1.00 92.69 426 GLY A C 1
ATOM 3242 O O . GLY A 1 426 ? 16.632 6.160 34.912 1.00 92.69 426 GLY A O 1
ATOM 3243 N N . ASN A 1 427 ? 15.959 7.509 36.587 1.00 94.19 427 ASN A N 1
ATOM 3244 C CA . ASN A 1 427 ? 15.274 6.453 37.337 1.00 94.19 427 ASN A CA 1
ATOM 3245 C C . ASN A 1 427 ? 13.829 6.318 36.856 1.00 94.19 427 ASN A C 1
ATOM 3247 O O . ASN A 1 427 ? 13.142 7.319 36.654 1.00 94.19 427 ASN A O 1
ATOM 3251 N N . ALA A 1 428 ? 13.363 5.081 36.688 1.00 95.62 428 ALA A N 1
ATOM 3252 C CA . ALA A 1 428 ? 11.990 4.811 36.283 1.00 95.62 428 ALA A CA 1
ATOM 3253 C C . ALA A 1 428 ? 10.992 5.236 37.366 1.00 95.62 428 ALA A C 1
ATOM 3255 O O . ALA A 1 428 ? 11.190 4.950 38.545 1.00 95.62 428 ALA A O 1
ATOM 3256 N N . GLN A 1 429 ? 9.904 5.879 36.945 1.00 95.56 429 GLN A N 1
ATOM 3257 C CA . GLN A 1 429 ? 8.770 6.240 37.803 1.00 95.56 429 GLN A CA 1
ATOM 3258 C C . GLN A 1 429 ? 7.521 5.402 37.488 1.00 95.56 429 GLN A C 1
ATOM 3260 O O . GLN A 1 429 ? 6.454 5.631 38.061 1.00 95.56 429 GLN A O 1
ATOM 3265 N N . TYR A 1 430 ? 7.628 4.430 36.574 1.00 94.62 430 TYR A N 1
ATOM 3266 C CA . TYR A 1 430 ? 6.591 3.418 36.396 1.00 94.62 430 TYR A CA 1
ATOM 3267 C C . TYR A 1 430 ? 6.393 2.636 37.704 1.00 94.62 430 TYR A C 1
ATOM 3269 O O . TYR A 1 430 ? 7.359 2.205 38.330 1.00 94.62 430 TYR A O 1
ATOM 3277 N N . SER A 1 431 ? 5.136 2.447 38.110 1.00 92.69 431 SER A N 1
ATOM 3278 C CA . SER A 1 431 ? 4.780 1.745 39.343 1.00 92.69 431 SER A CA 1
ATOM 3279 C C . SER A 1 431 ? 3.706 0.700 39.082 1.00 92.69 431 SER A C 1
ATOM 3281 O O . SER A 1 431 ? 2.653 1.021 38.533 1.00 92.69 431 SER A O 1
ATOM 3283 N N . LEU A 1 432 ? 3.931 -0.517 39.579 1.00 93.62 432 LEU A N 1
ATOM 3284 C CA . LEU A 1 432 ? 2.962 -1.620 39.547 1.00 93.62 432 LEU A CA 1
ATOM 3285 C C . LEU A 1 432 ? 1.736 -1.376 40.439 1.00 93.62 432 LEU A C 1
ATOM 3287 O O . LEU A 1 432 ? 0.740 -2.079 40.320 1.00 93.62 432 LEU A O 1
ATOM 3291 N N . THR A 1 433 ? 1.800 -0.393 41.340 1.00 94.75 433 THR A N 1
ATOM 3292 C CA . THR A 1 433 ? 0.657 0.020 42.171 1.00 94.75 433 THR A CA 1
ATOM 3293 C C . THR A 1 433 ? -0.173 1.134 41.533 1.00 94.75 433 THR A C 1
ATOM 3295 O O . THR A 1 433 ? -1.187 1.540 42.097 1.00 94.75 433 THR A O 1
ATOM 3298 N N . SER A 1 434 ? 0.248 1.650 40.375 1.00 95.62 434 SER A N 1
ATOM 3299 C CA . SER A 1 434 ? -0.543 2.591 39.585 1.00 95.62 434 SER A CA 1
ATOM 3300 C C . SER A 1 434 ? -1.637 1.850 38.825 1.00 95.62 434 SER A C 1
ATOM 3302 O O . SER A 1 434 ? -1.392 0.798 38.248 1.00 95.62 434 SER A O 1
ATOM 3304 N N . GLU A 1 435 ? -2.827 2.440 38.734 1.00 96.88 435 GLU A N 1
ATOM 3305 C CA . GLU A 1 435 ? -3.929 1.894 37.928 1.00 96.88 435 GLU A CA 1
ATOM 3306 C C . GLU A 1 435 ? -3.700 2.080 36.416 1.00 96.88 435 GLU A C 1
ATOM 3308 O O . GLU A 1 435 ? -4.499 1.642 35.594 1.00 96.88 435 GLU A O 1
ATOM 3313 N N . ARG A 1 436 ? -2.605 2.728 36.006 1.00 97.25 436 ARG A N 1
ATOM 3314 C CA . ARG A 1 436 ? -2.301 2.954 34.592 1.00 97.25 436 ARG A CA 1
ATOM 3315 C C . ARG A 1 436 ? -1.706 1.727 33.916 1.00 97.25 436 ARG A C 1
ATOM 3317 O O . ARG A 1 436 ? -0.688 1.211 34.360 1.00 97.25 436 ARG A O 1
ATOM 3324 N N . GLY A 1 437 ? -2.286 1.350 32.777 1.00 96.88 437 GLY A N 1
ATOM 3325 C CA . GLY A 1 437 ? -1.877 0.165 32.025 1.00 96.88 437 GLY A CA 1
ATOM 3326 C C . GLY A 1 437 ? -2.305 -1.126 32.714 1.00 96.88 437 GLY A C 1
ATOM 3327 O O . GLY A 1 437 ? -1.502 -2.044 32.894 1.00 96.88 437 GLY A O 1
ATOM 3328 N N . THR A 1 438 ? -3.558 -1.158 33.171 1.00 98.25 438 THR A N 1
ATOM 3329 C CA . THR A 1 438 ? -4.102 -2.243 33.994 1.00 98.25 438 THR A CA 1
ATOM 3330 C C . THR A 1 438 ? -5.503 -2.647 33.557 1.00 98.25 438 THR A C 1
ATOM 3332 O O . THR A 1 438 ? -6.210 -1.885 32.893 1.00 98.25 438 THR A O 1
ATOM 3335 N N . ILE A 1 439 ? -5.915 -3.842 33.980 1.00 98.75 439 ILE A N 1
ATOM 3336 C CA . ILE A 1 439 ? -7.331 -4.177 34.136 1.00 98.75 439 ILE A CA 1
ATOM 3337 C C . ILE A 1 439 ? -7.690 -3.989 35.610 1.00 98.75 439 ILE A C 1
ATOM 3339 O O . ILE A 1 439 ? -7.002 -4.509 36.491 1.00 98.75 439 ILE A O 1
ATOM 3343 N N . VAL A 1 440 ? -8.774 -3.267 35.874 1.00 98.69 440 VAL A N 1
ATOM 3344 C CA . VAL A 1 440 ? -9.294 -2.962 37.210 1.00 98.69 440 VAL A CA 1
ATOM 3345 C C . VAL A 1 440 ? -10.624 -3.680 37.408 1.00 98.69 440 VAL A C 1
ATOM 3347 O O . VAL A 1 440 ? -11.457 -3.703 36.504 1.00 98.69 440 VAL A O 1
ATOM 3350 N N . LYS A 1 441 ? -10.841 -4.241 38.599 1.00 98.75 441 LYS A N 1
ATOM 3351 C CA . LYS A 1 441 ? -12.124 -4.791 39.053 1.00 98.75 441 LYS A CA 1
ATOM 3352 C C . LYS A 1 441 ? -12.784 -3.815 40.016 1.00 98.75 441 LYS A C 1
ATOM 3354 O O . LYS A 1 441 ? -12.129 -3.343 40.937 1.00 98.75 441 LYS A O 1
ATOM 3359 N N . VAL A 1 442 ? -14.081 -3.584 39.860 1.00 98.69 442 VAL A N 1
ATOM 3360 C CA . VAL A 1 442 ? -14.951 -2.855 40.790 1.00 98.69 442 VAL A CA 1
ATOM 3361 C C . VAL A 1 442 ? -15.943 -3.837 41.411 1.00 98.69 442 VAL A C 1
ATOM 3363 O O . VAL A 1 442 ? -16.522 -4.666 40.705 1.00 98.69 442 VAL A O 1
ATOM 3366 N N . SER A 1 443 ? -16.135 -3.764 42.730 1.00 98.19 443 SER A N 1
ATOM 3367 C CA . SER A 1 443 ? -17.100 -4.603 43.448 1.00 98.19 443 SER A CA 1
ATOM 3368 C C . SER A 1 443 ? -18.547 -4.317 43.012 1.00 98.19 443 SER A C 1
ATOM 3370 O O . SER A 1 443 ? -18.833 -3.212 42.555 1.00 98.19 443 SER A O 1
ATOM 3372 N N . PRO A 1 444 ? -19.494 -5.260 43.184 1.00 96.56 444 PRO A N 1
ATOM 3373 C CA . PRO A 1 444 ? -20.869 -5.108 42.682 1.00 96.56 444 PRO A CA 1
ATOM 3374 C C . PRO A 1 444 ? -21.639 -3.914 43.268 1.00 96.56 444 PRO A C 1
ATOM 3376 O O . PRO A 1 444 ? -22.547 -3.362 42.651 1.00 96.56 444 PRO A O 1
ATOM 3379 N N . ASP A 1 445 ? -21.278 -3.508 44.482 1.00 96.31 445 ASP A N 1
ATOM 3380 C CA . ASP A 1 445 ? -21.831 -2.349 45.183 1.00 96.31 445 ASP A CA 1
ATOM 3381 C C . ASP A 1 445 ? -21.103 -1.030 44.858 1.00 96.31 445 ASP A C 1
ATOM 3383 O O . ASP A 1 445 ? -21.486 0.017 45.377 1.00 96.31 445 ASP A O 1
ATOM 3387 N N . PHE A 1 446 ? -20.072 -1.089 44.010 1.00 97.56 446 PHE A N 1
ATOM 3388 C CA . PHE A 1 446 ? -19.174 -0.001 43.614 1.00 97.56 446 PHE A CA 1
ATOM 3389 C C . PHE A 1 446 ? -18.336 0.602 44.752 1.00 97.56 446 PHE A C 1
ATOM 3391 O O . PHE A 1 446 ? -17.739 1.664 44.592 1.00 97.56 446 PHE A O 1
ATOM 3398 N N . SER A 1 447 ? -18.252 -0.063 45.909 1.00 97.38 447 SER A N 1
ATOM 3399 C CA . SER A 1 447 ? -17.551 0.477 47.083 1.00 97.38 447 SER A CA 1
ATOM 3400 C C . SER A 1 447 ? -16.038 0.242 47.077 1.00 97.38 447 SER A C 1
ATOM 3402 O O . SER A 1 447 ? -15.309 0.905 47.820 1.00 97.38 447 SER A O 1
ATOM 3404 N N . LYS A 1 448 ? -15.546 -0.703 46.268 1.00 97.81 448 LYS A N 1
ATOM 3405 C CA . LYS A 1 448 ? -14.131 -1.082 46.201 1.00 97.81 448 LYS A CA 1
ATOM 3406 C C . LYS A 1 448 ? -13.688 -1.282 44.764 1.00 97.81 448 LYS A C 1
ATOM 3408 O O . LYS A 1 448 ? -14.452 -1.778 43.939 1.00 97.81 448 LYS A O 1
ATOM 3413 N N . ARG A 1 449 ? -12.419 -0.975 44.500 1.00 97.38 449 ARG A N 1
ATOM 3414 C CA . ARG A 1 449 ? -11.747 -1.358 43.261 1.00 97.38 449 ARG A CA 1
ATOM 3415 C C . ARG A 1 449 ? -10.330 -1.856 43.508 1.00 97.38 449 ARG A C 1
ATOM 3417 O O . ARG A 1 449 ? -9.691 -1.420 44.465 1.00 97.38 449 ARG A O 1
ATOM 3424 N N . GLU A 1 450 ? -9.863 -2.761 42.659 1.00 98.12 450 GLU A N 1
ATOM 3425 C CA . GLU A 1 450 ? -8.537 -3.375 42.746 1.00 98.12 450 GLU A CA 1
ATOM 3426 C C . GLU A 1 450 ? -7.929 -3.627 41.361 1.00 98.12 450 GLU A C 1
ATOM 3428 O O . GLU A 1 450 ? -8.642 -3.896 40.393 1.00 98.12 450 GLU A O 1
ATOM 3433 N N . ILE A 1 451 ? -6.599 -3.553 41.276 1.00 98.62 451 ILE A N 1
ATOM 3434 C CA . ILE A 1 451 ? -5.843 -3.908 40.071 1.00 98.62 451 ILE A CA 1
ATOM 3435 C C . ILE A 1 451 ? -5.843 -5.433 39.938 1.00 98.62 451 ILE A C 1
ATOM 3437 O O . ILE A 1 451 ? -5.373 -6.138 40.829 1.00 98.62 451 ILE A O 1
ATOM 3441 N N . VAL A 1 452 ? -6.348 -5.938 38.815 1.00 98.56 452 VAL A N 1
ATOM 3442 C CA . VAL A 1 452 ? -6.362 -7.370 38.490 1.00 98.56 452 VAL A CA 1
ATOM 3443 C C . VAL A 1 452 ? -5.030 -7.776 37.882 1.00 98.56 452 VAL A C 1
ATOM 3445 O O . VAL A 1 452 ? -4.422 -8.745 38.320 1.00 98.56 452 VAL A O 1
ATOM 3448 N N . CYS A 1 453 ? -4.558 -7.033 36.886 1.00 98.25 453 CYS A N 1
ATOM 3449 C CA . CYS A 1 453 ? -3.280 -7.268 36.223 1.00 98.25 453 CYS A CA 1
ATOM 3450 C C . CYS A 1 453 ? -2.668 -5.946 35.759 1.00 98.25 453 CYS A C 1
ATOM 3452 O O . CYS A 1 453 ? -3.357 -4.930 35.655 1.00 98.25 453 CYS A O 1
ATOM 3454 N N . THR A 1 454 ? -1.376 -5.973 35.454 1.00 97.31 454 THR A N 1
ATOM 3455 C CA . THR A 1 454 ? -0.614 -4.826 34.942 1.00 97.31 454 THR A CA 1
ATOM 3456 C C . THR A 1 454 ? -0.030 -5.158 33.571 1.00 97.31 454 THR A C 1
ATOM 3458 O O . THR A 1 454 ? -0.244 -6.252 33.047 1.00 97.31 454 THR A O 1
ATOM 3461 N N . GLY A 1 455 ? 0.724 -4.236 32.981 1.00 95.25 455 GLY A N 1
ATOM 3462 C CA . GLY A 1 455 ? 1.443 -4.517 31.742 1.00 95.25 455 GLY A CA 1
ATOM 3463 C C . GLY A 1 455 ? 0.600 -4.378 30.482 1.00 95.25 455 GLY A C 1
ATOM 3464 O O . GLY A 1 455 ? 0.973 -4.941 29.466 1.00 95.25 455 GLY A O 1
ATOM 3465 N N . ILE A 1 456 ? -0.530 -3.676 30.550 1.00 95.62 456 ILE A N 1
ATOM 3466 C CA . ILE A 1 456 ? -1.434 -3.473 29.416 1.00 95.62 456 ILE A CA 1
ATOM 3467 C C . ILE A 1 456 ? -1.169 -2.097 28.800 1.00 95.62 456 ILE A C 1
ATOM 3469 O O . ILE A 1 456 ? -1.040 -1.106 29.530 1.00 95.62 456 ILE A O 1
ATOM 3473 N N . ARG A 1 457 ? -1.121 -1.979 27.472 1.00 95.06 457 ARG A N 1
ATOM 3474 C CA . ARG A 1 457 ? -0.898 -0.684 26.811 1.00 95.06 457 ARG A CA 1
ATOM 3475 C C . ARG A 1 457 ? -2.196 0.078 26.562 1.00 95.06 457 ARG A C 1
ATOM 3477 O O . ARG A 1 457 ? -2.356 1.187 27.085 1.00 95.06 457 ARG A O 1
ATOM 3484 N N . VAL A 1 458 ? -3.095 -0.487 25.760 1.00 96.12 458 VAL A N 1
ATOM 3485 C CA . VAL A 1 458 ? -4.387 0.072 25.333 1.00 96.12 458 VAL A CA 1
ATOM 3486 C C . VAL A 1 458 ? -5.436 -1.060 25.303 1.00 96.12 458 VAL A C 1
ATOM 3488 O O . VAL A 1 458 ? -5.610 -1.721 24.279 1.00 96.12 458 VAL A O 1
ATOM 3491 N N . PRO A 1 459 ? -6.177 -1.283 26.404 1.00 96.69 459 PRO A N 1
ATOM 3492 C CA . PRO A 1 459 ? -7.146 -2.380 26.511 1.00 96.69 459 PRO A CA 1
ATOM 3493 C C . PRO A 1 459 ? -8.452 -2.070 25.770 1.00 96.69 459 PRO A C 1
ATOM 3495 O O . PRO A 1 459 ? -9.383 -1.550 26.375 1.00 96.69 459 PRO A O 1
ATOM 3498 N N . VAL A 1 460 ? -8.556 -2.345 24.469 1.00 95.56 460 VAL A N 1
ATOM 3499 C CA . VAL A 1 460 ? -9.720 -1.923 23.658 1.00 95.56 460 VAL A CA 1
ATOM 3500 C C . VAL A 1 460 ? -10.971 -2.765 23.933 1.00 95.56 460 VAL A C 1
ATOM 3502 O O . VAL A 1 460 ? -12.026 -2.222 24.255 1.00 95.56 460 VAL A O 1
ATOM 3505 N N . GLY A 1 461 ? -10.874 -4.085 23.795 1.00 95.50 461 GLY A N 1
ATOM 3506 C CA . GLY A 1 461 ? -11.966 -5.030 24.012 1.00 95.50 461 GLY A CA 1
ATOM 3507 C C . GLY A 1 461 ? -11.775 -5.788 25.317 1.00 95.50 461 GLY A C 1
ATOM 3508 O O . GLY A 1 461 ? -10.652 -6.147 25.655 1.00 95.50 461 GLY A O 1
ATOM 3509 N N . LEU A 1 462 ? -12.867 -6.053 26.035 1.00 97.94 462 LEU A N 1
ATOM 3510 C CA . LEU A 1 462 ? -12.865 -6.851 27.259 1.00 97.94 462 LEU A CA 1
ATOM 3511 C C . LEU A 1 462 ? -14.145 -7.693 27.314 1.00 97.94 462 LEU A C 1
ATOM 3513 O O . LEU A 1 462 ? -15.237 -7.155 27.131 1.00 97.94 462 LEU A O 1
ATOM 3517 N N . ALA A 1 463 ? -14.031 -9.004 27.522 1.00 97.50 463 ALA A N 1
ATOM 3518 C CA . ALA A 1 463 ? -15.192 -9.893 27.570 1.00 97.50 463 ALA A CA 1
ATOM 3519 C C . ALA A 1 463 ? -14.922 -11.163 28.380 1.00 97.50 463 ALA A C 1
ATOM 3521 O O . ALA A 1 463 ? -13.837 -11.736 28.309 1.00 97.50 463 ALA A O 1
ATOM 3522 N N . PHE A 1 464 ? -15.944 -11.634 29.093 1.00 98.06 464 PHE A N 1
ATOM 3523 C CA . PHE A 1 464 ? -15.948 -12.972 29.673 1.00 98.06 464 PHE A CA 1
ATOM 3524 C C . PHE A 1 464 ? -16.384 -14.009 28.635 1.00 98.06 464 PHE A C 1
ATOM 3526 O O . PHE A 1 464 ? -17.312 -13.770 27.856 1.00 98.06 464 PHE A O 1
ATOM 3533 N N . ASN A 1 465 ? -15.747 -15.179 28.635 1.00 96.75 465 ASN A N 1
ATOM 3534 C CA . ASN A 1 465 ? -16.303 -16.357 27.972 1.00 96.75 465 ASN A CA 1
ATOM 3535 C C . ASN A 1 465 ? -17.388 -17.018 28.855 1.00 96.75 465 ASN A C 1
ATOM 3537 O O . ASN A 1 465 ? -17.653 -16.600 29.980 1.00 96.75 465 ASN A O 1
ATOM 3541 N N . LYS A 1 466 ? -18.001 -18.101 28.361 1.00 94.31 466 LYS A N 1
ATOM 3542 C CA . LYS A 1 466 ? -19.032 -18.852 29.106 1.00 94.31 466 LYS A CA 1
ATOM 3543 C C . LYS A 1 466 ? -18.497 -19.628 30.318 1.00 94.31 466 LYS A C 1
ATOM 3545 O O . LYS A 1 466 ? -19.292 -20.160 31.081 1.00 94.31 466 LYS A O 1
ATOM 3550 N N . GLN A 1 467 ? -17.181 -19.773 30.444 1.00 96.69 467 GLN A N 1
ATOM 3551 C CA . GLN A 1 467 ? -16.519 -20.449 31.560 1.00 96.69 467 GLN A CA 1
ATOM 3552 C C . GLN A 1 467 ? -16.150 -19.472 32.689 1.00 96.69 467 GLN A C 1
ATOM 3554 O O . GLN A 1 467 ? -15.749 -19.923 33.758 1.00 96.69 467 GLN A O 1
ATOM 3559 N N . GLY A 1 468 ? -16.314 -18.161 32.471 1.00 95.81 468 GLY A N 1
ATOM 3560 C CA . GLY A 1 468 ? -15.929 -17.117 33.421 1.00 95.81 468 GLY A CA 1
ATOM 3561 C C . GLY A 1 468 ? -14.490 -16.619 33.258 1.00 95.81 468 GLY A C 1
ATOM 3562 O O . GLY A 1 468 ? -14.026 -15.844 34.092 1.00 95.81 468 GLY A O 1
ATOM 3563 N N . ASP A 1 469 ? -13.791 -17.010 32.190 1.00 98.06 469 ASP A N 1
ATOM 3564 C CA . ASP A 1 469 ? -12.455 -16.501 31.872 1.00 98.06 469 ASP A CA 1
ATOM 3565 C C . ASP A 1 469 ? -12.561 -15.124 31.203 1.00 98.06 469 ASP A C 1
ATOM 3567 O O . ASP A 1 469 ? -13.356 -14.934 30.275 1.00 98.06 469 ASP A O 1
ATOM 3571 N N . LEU A 1 470 ? -11.747 -14.165 31.649 1.00 98.62 470 LEU A N 1
ATOM 3572 C CA . LEU A 1 470 ? -11.728 -12.798 31.128 1.00 98.62 470 LEU A CA 1
ATOM 3573 C C . LEU A 1 470 ? -10.686 -12.654 30.017 1.00 98.62 470 LEU A C 1
ATOM 3575 O O . LEU A 1 470 ? -9.516 -12.968 30.221 1.00 98.62 470 LEU A O 1
ATOM 3579 N N . PHE A 1 471 ? -11.082 -12.118 28.865 1.00 98.56 471 PHE A N 1
ATOM 3580 C CA . PHE A 1 471 ? -10.184 -11.837 27.746 1.00 98.56 471 PHE A CA 1
ATOM 3581 C C . PHE A 1 471 ? -10.124 -10.350 27.428 1.00 98.56 471 PHE A C 1
ATOM 3583 O O . PHE A 1 471 ? -11.157 -9.681 27.449 1.00 98.56 471 PHE A O 1
ATOM 3590 N N . CYS A 1 472 ? -8.934 -9.858 27.084 1.00 98.00 472 CYS A N 1
ATOM 3591 C CA . CYS A 1 472 ? -8.675 -8.478 26.679 1.00 98.00 472 CYS A CA 1
ATOM 3592 C C . CYS A 1 472 ? -7.993 -8.433 25.310 1.00 98.00 472 CYS A C 1
ATOM 3594 O O . CYS A 1 472 ? -7.113 -9.250 25.052 1.00 98.00 472 CYS A O 1
ATOM 3596 N N . THR A 1 473 ? -8.335 -7.465 24.460 1.00 97.00 473 THR A N 1
ATOM 3597 C CA . THR A 1 473 ? -7.503 -7.127 23.295 1.00 97.00 473 THR A CA 1
ATOM 3598 C C . THR A 1 473 ? -6.632 -5.914 23.609 1.00 97.00 473 THR A C 1
ATOM 3600 O O . THR A 1 473 ? -7.178 -4.871 23.980 1.00 97.00 473 THR A O 1
ATOM 3603 N N . ASP A 1 474 ? -5.318 -6.028 23.445 1.00 94.19 474 ASP A N 1
ATOM 3604 C CA . ASP A 1 474 ? -4.354 -4.940 23.666 1.00 94.19 474 ASP A CA 1
ATOM 3605 C C . ASP A 1 474 ? -3.775 -4.441 22.331 1.00 94.19 474 ASP A C 1
ATOM 3607 O O . ASP A 1 474 ? -3.497 -5.248 21.444 1.00 94.19 474 ASP A O 1
ATOM 3611 N N . GLN A 1 475 ? -3.634 -3.122 22.165 1.00 92.94 475 GLN A N 1
ATOM 3612 C CA . GLN A 1 475 ? -3.247 -2.488 20.899 1.00 92.94 475 GLN A CA 1
ATOM 3613 C C . GLN A 1 475 ? -1.774 -2.048 20.869 1.00 92.94 475 GLN A C 1
ATOM 3615 O O . GLN A 1 475 ? -1.309 -1.311 21.748 1.00 92.94 475 GLN A O 1
ATOM 3620 N N . GLU A 1 476 ? -1.094 -2.374 19.765 1.00 86.56 476 GLU A N 1
ATOM 3621 C CA . GLU A 1 476 ? 0.272 -2.005 19.348 1.00 86.56 476 GLU A CA 1
ATOM 3622 C C . GLU A 1 476 ? 1.395 -2.560 20.237 1.00 86.56 476 GLU A C 1
ATOM 3624 O O . GLU A 1 476 ? 2.569 -2.417 19.890 1.00 86.56 476 GLU A O 1
ATOM 3629 N N . GLY A 1 477 ? 1.065 -3.138 21.394 1.00 82.06 477 GLY A N 1
ATOM 3630 C CA . GLY A 1 477 ? 2.033 -3.630 22.367 1.00 82.06 477 GLY A CA 1
ATOM 3631 C C . GLY A 1 477 ? 3.180 -2.641 22.635 1.00 82.06 477 GLY A C 1
ATOM 3632 O O . GLY A 1 477 ? 3.082 -1.423 22.479 1.00 82.06 477 GLY A O 1
ATOM 3633 N N . ALA A 1 478 ? 4.340 -3.152 23.006 1.00 85.62 478 ALA A N 1
ATOM 3634 C CA . ALA A 1 478 ? 5.563 -2.395 23.225 1.00 85.62 478 ALA A CA 1
ATOM 3635 C C . ALA A 1 478 ? 6.398 -2.172 21.938 1.00 85.62 478 ALA A C 1
ATOM 3637 O O . ALA A 1 478 ? 7.626 -2.214 22.002 1.00 85.62 478 ALA A O 1
ATOM 3638 N N . THR A 1 479 ? 5.760 -1.875 20.790 1.00 84.44 479 THR A N 1
ATOM 3639 C CA . THR A 1 479 ? 6.388 -1.757 19.445 1.00 84.44 479 THR A CA 1
ATOM 3640 C C . THR A 1 479 ? 7.722 -1.003 19.400 1.00 84.44 479 THR A C 1
ATOM 3642 O O . THR A 1 479 ? 8.634 -1.386 18.669 1.00 84.44 479 THR A O 1
ATOM 3645 N N . TRP A 1 480 ? 7.856 0.076 20.171 1.00 85.06 480 TRP A N 1
ATOM 3646 C CA . TRP A 1 480 ? 9.011 0.983 20.107 1.00 85.06 480 TRP A CA 1
ATOM 3647 C C . TRP A 1 480 ? 10.048 0.751 21.211 1.00 85.06 480 TRP A C 1
ATOM 3649 O O . TRP A 1 480 ? 11.018 1.504 21.314 1.00 85.06 480 TRP A O 1
ATOM 3659 N N . LEU A 1 481 ? 9.839 -0.252 22.064 1.00 88.19 481 LEU A N 1
ATOM 3660 C CA . LEU A 1 481 ? 10.711 -0.545 23.194 1.00 88.19 481 LEU A CA 1
ATOM 3661 C C . LEU A 1 481 ? 11.591 -1.755 22.865 1.00 88.19 481 LEU A C 1
ATOM 3663 O O . LEU A 1 481 ? 11.087 -2.764 22.372 1.00 88.19 481 LEU A O 1
ATOM 3667 N N . PRO A 1 482 ? 12.902 -1.697 23.158 1.00 83.31 482 PRO A N 1
ATOM 3668 C CA . PRO A 1 482 ? 13.747 -2.882 23.102 1.00 83.31 482 PRO A CA 1
ATOM 3669 C C . PRO A 1 482 ? 13.134 -4.021 23.930 1.00 83.31 482 PRO A C 1
ATOM 3671 O O . PRO A 1 482 ? 12.748 -3.803 25.079 1.00 83.31 482 PRO A O 1
ATOM 3674 N N . ASN A 1 483 ? 13.051 -5.215 23.333 1.00 81.56 483 ASN A N 1
ATOM 3675 C CA . ASN A 1 483 ? 12.415 -6.428 23.882 1.00 81.56 483 ASN A CA 1
ATOM 3676 C C . ASN A 1 483 ? 10.909 -6.320 24.163 1.00 81.56 483 ASN A C 1
ATOM 3678 O O . ASN A 1 483 ? 10.355 -7.148 24.878 1.00 81.56 483 ASN A O 1
ATOM 3682 N N . GLY A 1 484 ? 10.245 -5.304 23.620 1.00 83.88 484 GLY A N 1
ATOM 3683 C CA . GLY A 1 484 ? 8.798 -5.206 23.665 1.00 83.88 484 GLY A CA 1
ATOM 3684 C C . GLY A 1 484 ? 8.122 -6.139 22.668 1.00 83.88 484 GLY A C 1
ATOM 3685 O O . GLY A 1 484 ? 8.637 -6.355 21.572 1.00 83.88 484 GLY A O 1
ATOM 3686 N N . ASN A 1 485 ? 6.938 -6.641 23.021 1.00 84.88 485 ASN A N 1
ATOM 3687 C CA . ASN A 1 485 ? 6.046 -7.292 22.069 1.00 84.88 485 ASN A CA 1
ATOM 3688 C C . ASN A 1 485 ? 5.475 -6.243 21.091 1.00 84.88 485 ASN A C 1
ATOM 3690 O O . ASN A 1 485 ? 4.752 -5.369 21.555 1.00 84.88 485 ASN A O 1
ATOM 3694 N N . PRO A 1 486 ? 5.752 -6.276 19.773 1.00 85.62 486 PRO A N 1
ATOM 3695 C CA . PRO A 1 486 ? 5.241 -5.273 18.836 1.00 85.62 486 PRO A CA 1
ATOM 3696 C C . PRO A 1 486 ? 3.845 -5.593 18.277 1.00 85.62 486 PRO A C 1
ATOM 3698 O O . PRO A 1 486 ? 3.383 -4.918 17.357 1.00 85.62 486 PRO A O 1
ATOM 3701 N N . TYR A 1 487 ? 3.203 -6.665 18.740 1.00 87.69 487 TYR A N 1
ATOM 3702 C CA . TYR A 1 487 ? 1.940 -7.136 18.181 1.00 87.69 487 TYR A CA 1
ATOM 3703 C C . TYR A 1 487 ? 0.732 -6.582 18.939 1.00 87.69 487 TYR A C 1
ATOM 3705 O O . TYR A 1 487 ? 0.804 -6.304 20.132 1.00 87.69 487 TYR A O 1
ATOM 3713 N N . ASP A 1 488 ? -0.398 -6.477 18.236 1.00 92.50 488 ASP A N 1
ATOM 3714 C CA . ASP A 1 488 ? -1.707 -6.480 18.889 1.00 92.50 488 ASP A CA 1
ATOM 3715 C C . ASP A 1 488 ? -1.940 -7.859 19.528 1.00 92.50 488 ASP A C 1
ATOM 3717 O O . ASP A 1 488 ? -1.586 -8.894 18.948 1.00 92.50 488 ASP A O 1
ATOM 3721 N N . GLU A 1 489 ? -2.554 -7.895 20.707 1.00 92.19 489 GLU A N 1
ATOM 3722 C CA . GLU A 1 489 ? -2.659 -9.114 21.511 1.00 92.19 489 GLU A CA 1
ATOM 3723 C C . GLU A 1 489 ? -4.105 -9.461 21.857 1.00 92.19 489 GLU A C 1
ATOM 3725 O O . GLU A 1 489 ? -4.930 -8.586 22.105 1.00 92.19 489 GLU A O 1
ATOM 3730 N N . LEU A 1 490 ? -4.398 -10.763 21.938 1.00 95.44 490 LEU A N 1
ATOM 3731 C CA . LEU A 1 490 ? -5.567 -11.302 22.632 1.00 95.44 490 LEU A CA 1
ATOM 3732 C C . LEU A 1 490 ? -5.081 -12.002 23.904 1.00 95.44 490 LEU A C 1
ATOM 3734 O O . LEU A 1 490 ? -4.469 -13.068 23.847 1.00 95.44 490 LEU A O 1
ATOM 3738 N N . LEU A 1 491 ? -5.370 -11.399 25.048 1.00 95.19 491 LEU A N 1
ATOM 3739 C CA . LEU A 1 491 ? -4.861 -11.791 26.352 1.00 95.19 491 LEU A CA 1
ATOM 3740 C C . LEU A 1 491 ? -5.940 -12.522 27.145 1.00 95.19 491 LEU A C 1
ATOM 3742 O O . LEU A 1 491 ? -7.038 -12.002 27.318 1.00 95.19 491 LEU A O 1
ATOM 3746 N N . HIS A 1 492 ? -5.616 -13.698 27.682 1.00 97.56 492 HIS A N 1
ATOM 3747 C CA . HIS A 1 492 ? -6.382 -14.297 28.775 1.00 97.56 492 HIS A CA 1
ATOM 3748 C C . HIS A 1 492 ? -5.914 -13.659 30.086 1.00 97.56 492 HIS A C 1
ATOM 3750 O O . HIS A 1 492 ? -4.765 -13.870 30.483 1.00 97.56 492 HIS A O 1
ATOM 3756 N N . ILE A 1 493 ? -6.779 -12.865 30.717 1.00 98.06 493 ILE A N 1
ATOM 3757 C CA . ILE A 1 493 ? -6.487 -12.074 31.912 1.00 98.06 493 ILE A CA 1
ATOM 3758 C C . ILE A 1 493 ? -6.474 -12.961 33.156 1.00 98.06 493 ILE A C 1
ATOM 3760 O O . ILE A 1 493 ? -7.502 -13.478 33.587 1.00 98.06 493 ILE A O 1
ATOM 3764 N N . THR A 1 494 ? -5.301 -13.061 33.776 1.00 97.25 494 THR A N 1
ATOM 3765 C CA . THR A 1 494 ? -5.068 -13.789 35.022 1.00 97.25 494 THR A CA 1
ATOM 3766 C C . THR A 1 494 ? -4.644 -12.800 36.108 1.00 97.25 494 THR A C 1
ATOM 3768 O O . THR A 1 494 ? -3.742 -11.989 35.866 1.00 97.25 494 THR A O 1
ATOM 3771 N N . PRO A 1 495 ? -5.236 -12.864 37.316 1.00 97.12 495 PRO A N 1
ATOM 3772 C CA . PRO A 1 495 ? -4.849 -11.994 38.418 1.00 97.12 495 PRO A CA 1
ATOM 3773 C C . PRO A 1 495 ? -3.347 -12.045 38.729 1.00 97.12 495 PRO A C 1
ATOM 3775 O O . PRO A 1 495 ? -2.754 -13.120 38.795 1.00 97.12 495 PRO A O 1
ATOM 3778 N N . GLY A 1 496 ? -2.744 -10.878 38.943 1.00 95.44 496 GLY A N 1
ATOM 3779 C CA . GLY A 1 496 ? -1.340 -10.709 39.321 1.00 95.44 496 GLY A CA 1
ATOM 3780 C C . GLY A 1 496 ? -0.334 -10.710 38.166 1.00 95.44 496 GLY A C 1
ATOM 3781 O O . GLY A 1 496 ? 0.831 -10.408 38.409 1.00 95.44 496 GLY A O 1
ATOM 3782 N N . ARG A 1 497 ? -0.750 -11.003 36.926 1.00 96.00 497 ARG A N 1
ATOM 3783 C CA . ARG A 1 497 ? 0.160 -11.005 35.768 1.00 96.00 497 ARG A CA 1
ATOM 3784 C C . ARG A 1 497 ? 0.570 -9.608 35.310 1.00 96.00 497 ARG A C 1
ATOM 3786 O O . ARG A 1 497 ? -0.153 -8.626 35.515 1.00 96.00 497 ARG A O 1
ATOM 3793 N N . HIS A 1 498 ? 1.718 -9.558 34.637 1.00 95.19 498 HIS A N 1
ATOM 3794 C CA . HIS A 1 498 ? 2.203 -8.406 33.890 1.00 95.19 498 HIS A CA 1
ATOM 3795 C C . HIS A 1 498 ? 2.306 -8.764 32.401 1.00 95.19 498 HIS A C 1
ATOM 3797 O O . HIS A 1 498 ? 3.065 -9.653 32.030 1.00 95.19 498 HIS A O 1
ATOM 3803 N N . TYR A 1 499 ? 1.541 -8.085 31.548 1.00 94.44 499 TYR A N 1
ATOM 3804 C CA . TYR A 1 499 ? 1.426 -8.410 30.118 1.00 94.44 499 TYR A CA 1
ATOM 3805 C C . TYR A 1 499 ? 2.435 -7.687 29.206 1.00 94.44 499 TYR A C 1
ATOM 3807 O O . TYR A 1 499 ? 2.302 -7.714 27.991 1.00 94.44 499 TYR A O 1
ATOM 3815 N N . GLY A 1 500 ? 3.492 -7.097 29.774 1.00 91.81 500 GLY A N 1
ATOM 3816 C CA . GLY A 1 500 ? 4.667 -6.670 29.008 1.00 91.81 500 GLY A CA 1
ATOM 3817 C C . GLY A 1 500 ? 4.678 -5.221 28.515 1.00 91.81 500 GLY A C 1
ATOM 3818 O O . GLY A 1 500 ? 5.563 -4.867 27.737 1.00 91.81 500 GLY A O 1
ATOM 3819 N N . PHE A 1 501 ? 3.756 -4.353 28.953 1.00 93.81 501 PHE A N 1
ATOM 3820 C CA . PHE A 1 501 ? 3.865 -2.903 28.742 1.00 93.81 501 PHE A CA 1
ATOM 3821 C C . PHE A 1 501 ? 3.996 -2.074 30.043 1.00 93.81 501 PHE A C 1
ATOM 3823 O O . PHE A 1 501 ? 3.014 -1.904 30.775 1.00 93.81 501 PHE A O 1
ATOM 3830 N N . PRO A 1 502 ? 5.144 -1.407 30.284 1.00 93.88 502 PRO A N 1
ATOM 3831 C CA . PRO A 1 502 ? 6.413 -1.565 29.570 1.00 93.88 502 PRO A CA 1
ATOM 3832 C C . PRO A 1 502 ? 6.999 -2.969 29.775 1.00 93.88 502 PRO A C 1
ATOM 3834 O O . PRO A 1 502 ? 6.748 -3.562 30.818 1.00 93.88 502 PRO A O 1
ATOM 3837 N N . PRO A 1 503 ? 7.820 -3.472 28.840 1.00 92.81 503 PRO A N 1
ATOM 3838 C CA . PRO A 1 503 ? 8.425 -4.784 28.984 1.00 92.81 503 PRO A CA 1
ATOM 3839 C C . PRO A 1 503 ? 9.452 -4.768 30.111 1.00 92.81 503 PRO A C 1
ATOM 3841 O O . PRO A 1 503 ? 9.947 -3.712 30.533 1.00 92.81 503 PRO A O 1
ATOM 3844 N N . ARG A 1 504 ? 9.817 -5.952 30.588 1.00 91.75 504 ARG A N 1
ATOM 3845 C CA . ARG A 1 504 ? 10.873 -6.118 31.580 1.00 91.75 504 ARG A CA 1
ATOM 3846 C C . ARG A 1 504 ? 12.161 -5.431 31.124 1.00 91.75 504 ARG A C 1
ATOM 3848 O O . ARG A 1 504 ? 12.639 -5.620 30.005 1.00 91.75 504 ARG A O 1
ATOM 3855 N N . HIS A 1 505 ? 12.790 -4.686 32.034 1.00 91.38 505 HIS A N 1
ATOM 3856 C CA . HIS A 1 505 ? 14.062 -4.018 31.761 1.00 91.38 505 HIS A CA 1
ATOM 3857 C C . HIS A 1 505 ? 15.051 -4.206 32.916 1.00 91.38 505 HIS A C 1
ATOM 3859 O O . HIS A 1 505 ? 14.745 -3.808 34.039 1.00 91.38 505 HIS A O 1
ATOM 3865 N N . PRO A 1 506 ? 16.295 -4.665 32.669 1.00 89.62 506 PRO A N 1
ATOM 3866 C CA . PRO A 1 506 ? 17.239 -5.069 33.724 1.00 89.62 506 PRO A CA 1
ATOM 3867 C C . PRO A 1 506 ? 17.616 -3.958 34.719 1.00 89.62 506 PRO A C 1
ATOM 3869 O O . PRO A 1 506 ? 18.053 -4.237 35.828 1.00 89.62 506 PRO A O 1
ATOM 3872 N N . LYS A 1 507 ? 17.473 -2.689 34.318 1.00 90.88 507 LYS A N 1
ATOM 3873 C CA . LYS A 1 507 ? 17.684 -1.509 35.178 1.00 90.88 507 LYS A CA 1
ATOM 3874 C C . LYS A 1 507 ? 16.405 -0.787 35.630 1.00 90.88 507 LYS A C 1
ATOM 3876 O O . LYS A 1 507 ? 16.335 -0.350 36.769 1.00 90.88 507 LYS A O 1
ATOM 3881 N N . LEU A 1 508 ? 15.451 -0.577 34.722 1.00 92.31 508 LEU A N 1
ATOM 3882 C CA . LEU A 1 508 ? 14.310 0.323 34.914 1.00 92.31 508 LEU A CA 1
ATOM 3883 C C . LEU A 1 508 ? 13.078 -0.405 35.460 1.00 92.31 508 LEU A C 1
ATOM 3885 O O . LEU A 1 508 ? 12.245 0.224 36.098 1.00 92.31 508 LEU A O 1
ATOM 3889 N N . LEU A 1 509 ? 12.971 -1.713 35.214 1.00 92.88 509 LEU A N 1
ATOM 3890 C CA . LEU A 1 509 ? 11.880 -2.552 35.697 1.00 92.88 509 LEU A CA 1
ATOM 3891 C C . LEU A 1 509 ? 12.369 -4.010 35.844 1.00 92.88 509 LEU A C 1
ATOM 3893 O O . LEU A 1 509 ? 11.974 -4.877 35.061 1.00 92.88 509 LEU A O 1
ATOM 3897 N N . PRO A 1 510 ? 13.313 -4.280 36.768 1.00 90.94 510 PRO A N 1
ATOM 3898 C CA . PRO A 1 510 ? 13.996 -5.577 36.840 1.00 90.94 510 PRO A CA 1
ATOM 3899 C C . PRO A 1 510 ? 13.128 -6.709 37.406 1.00 90.94 510 PRO A C 1
ATOM 3901 O O . PRO A 1 510 ? 13.367 -7.880 37.087 1.00 90.94 510 PRO A O 1
ATOM 3904 N N . ASP A 1 511 ? 12.134 -6.348 38.220 1.00 89.88 511 ASP A N 1
ATOM 3905 C CA . ASP A 1 511 ? 11.407 -7.262 39.107 1.00 89.88 511 ASP A CA 1
ATOM 3906 C C . ASP A 1 511 ? 10.081 -7.781 38.526 1.00 89.88 511 ASP A C 1
ATOM 3908 O O . ASP A 1 511 ? 9.370 -8.525 39.198 1.00 89.88 511 ASP A O 1
ATOM 3912 N N . VAL A 1 512 ? 9.736 -7.406 37.289 1.00 89.94 512 VAL A N 1
ATOM 3913 C CA . VAL A 1 512 ? 8.565 -7.958 36.587 1.00 89.94 512 VAL A CA 1
ATOM 3914 C C . VAL A 1 512 ? 8.942 -9.183 35.766 1.00 89.94 512 VAL A C 1
ATOM 3916 O O . VAL A 1 512 ? 10.088 -9.343 35.341 1.00 89.94 512 VAL A O 1
ATOM 3919 N N . VAL A 1 513 ? 7.951 -10.033 35.523 1.00 89.31 513 VAL A N 1
ATOM 3920 C CA . VAL A 1 513 ? 8.014 -11.116 34.544 1.00 89.31 513 VAL A CA 1
ATOM 3921 C C . VAL A 1 513 ? 6.911 -10.853 33.530 1.00 89.31 513 VAL A C 1
ATOM 3923 O O . VAL A 1 513 ? 5.745 -10.784 33.912 1.00 89.31 513 VAL A O 1
ATOM 3926 N N . ASP A 1 514 ? 7.292 -10.683 32.266 1.00 89.31 514 ASP A N 1
ATOM 3927 C CA . ASP A 1 514 ? 6.340 -10.509 31.172 1.00 89.31 514 ASP A CA 1
ATOM 3928 C C . ASP A 1 514 ? 5.688 -11.865 30.871 1.00 89.31 514 ASP A C 1
ATOM 3930 O O . ASP A 1 514 ? 6.376 -12.878 30.717 1.00 89.31 514 ASP A O 1
ATOM 3934 N N . GLU A 1 515 ? 4.359 -11.910 30.814 1.00 86.44 515 GLU A N 1
ATOM 3935 C CA . GLU A 1 515 ? 3.593 -13.138 30.601 1.00 86.44 515 GLU A CA 1
ATOM 3936 C C . GLU A 1 515 ? 2.558 -12.950 29.473 1.00 86.44 515 GLU A C 1
ATOM 3938 O O . GLU A 1 515 ? 1.474 -12.428 29.736 1.00 86.44 515 GLU A O 1
ATOM 3943 N N . PRO A 1 516 ? 2.830 -13.427 28.238 1.00 78.12 516 PRO A N 1
ATOM 3944 C CA . PRO A 1 516 ? 3.974 -14.250 27.837 1.00 78.12 516 PRO A CA 1
ATOM 3945 C C . PRO A 1 516 ? 5.273 -13.448 27.670 1.00 78.12 516 PRO A C 1
ATOM 3947 O O . PRO A 1 516 ? 5.273 -12.336 27.150 1.00 78.12 516 PRO A O 1
ATOM 3950 N N . SER A 1 517 ? 6.400 -14.065 28.028 1.00 75.19 517 SER A N 1
ATOM 3951 C CA . SER A 1 517 ? 7.714 -13.510 27.710 1.00 75.19 517 SER A CA 1
ATOM 3952 C C . SER A 1 517 ? 7.927 -13.590 26.201 1.00 75.19 517 SER A C 1
ATOM 3954 O O . SER A 1 517 ? 7.827 -14.665 25.604 1.00 75.19 517 SER A O 1
ATOM 3956 N N . THR A 1 518 ? 8.206 -12.450 25.570 1.00 70.06 518 THR A N 1
ATOM 3957 C CA . THR A 1 518 ? 8.631 -12.405 24.161 1.00 70.06 518 THR A CA 1
ATOM 3958 C C . THR A 1 518 ? 10.151 -12.447 24.017 1.00 70.06 518 THR A C 1
ATOM 3960 O O . THR A 1 518 ? 10.658 -12.602 22.903 1.00 70.06 518 THR A O 1
ATOM 3963 N N . PHE A 1 519 ? 10.881 -12.353 25.135 1.00 65.75 519 PHE A N 1
ATOM 3964 C CA . PHE A 1 519 ? 12.336 -12.388 25.185 1.00 65.75 519 PHE A CA 1
ATOM 3965 C C . PHE A 1 519 ? 12.828 -12.743 26.599 1.00 65.75 519 PHE A C 1
ATOM 3967 O O . PHE A 1 519 ? 12.524 -12.033 27.555 1.00 65.75 519 PHE A O 1
ATOM 3974 N N . ASP A 1 520 ? 13.639 -13.795 26.735 1.00 56.56 520 ASP A N 1
ATOM 3975 C CA . ASP A 1 520 ? 14.294 -14.146 28.002 1.00 56.56 520 ASP A CA 1
ATOM 3976 C C . ASP A 1 520 ? 15.749 -13.646 27.992 1.00 56.56 520 ASP A C 1
ATOM 3978 O O . ASP A 1 520 ? 16.494 -13.906 27.044 1.00 56.56 520 ASP A O 1
ATOM 3982 N N . TYR A 1 521 ? 16.140 -12.905 29.033 1.00 49.53 521 TYR A N 1
ATOM 3983 C CA . TYR A 1 521 ? 17.501 -12.392 29.240 1.00 49.53 521 TYR A CA 1
ATOM 3984 C C . TYR A 1 521 ? 18.445 -13.403 29.890 1.00 49.53 521 TYR A C 1
ATOM 3986 O O . TYR A 1 521 ? 18.004 -14.098 30.837 1.00 49.53 521 TYR A O 1
#

Secondary structure (DSSP, 8-state):
--TTEEEEEEGGGHHHHHHTTT----TTSB-SEE--TTSS---EE---GGGPPEEEE-SSSEEEEEESSS--EEEEEEEEEESSEEEEEEEEEEE--SS--EEEEEE-TTS-HHHHSEEEE--SS--TTTTSB---EEEETT--S--B---S-B-TTSEEEEEEEE-SEEEEEEEEETTEEEEEEEE-S-PPEEEEEEEESSEEE-SSSSPPEEE---EEEEEEEEEESSPPPHHHHHHHHHHHHHHHHTTHHHHS----PPPP-PPPSS--SS---STT------S---S-EEEEEE-TTSPEEEEETTS-EEEEE-SSSSSS--EEEEEE--SSSS-S--EEEEPPTT-TT-EEEEEEETTEEEEEEESSSSSS--EEEEEEE-PPP-SSS--EEEEEE-TTS-EEEEE--S-TTSTT-B-TTS-B---TTSSTTEEEEE-TTSS-EEEEEB--S-EEEEEE-TTS-EEEEE-STTTTSTT---S-EEEEE-TT-B-SSSPPBTTTBTT--BSS-S---

Foldseek 3Di:
DLAQWDFKFFLLCVQVVQVVVVHHADAPAFDFWGATPNPPRQIWGDPDRVQGWGWHDYNQFIFTFFAQPRHKTKGFADKDWFLWKKKKWKWAFQFFQFPFFFQKFFADPQAWSQAQNKTWTQHGHTCRQAQARPFTWIGHHQDPDTDGQADDHDHHLFIKMKMWTGHAAAFRTWIDILLHTRGTGHGHDRGIRIGRMMMGQWTQDDPDPDGTDTHNGTRITIRMMIMGSHGDDSVRVSVVSVVVCVSCVVPRVSRGDPDDDDDGDDPDPDDPPDDDPDPPDDDDDAQDDDAAWQDWDADPVRWIWTAHQLGWIWTFDDPPPPSGTHDIDTQDDDPPPFHRWFEWDWQPPPQVQATFIWTFWPFFIWTFHDRPPPSHGPDIDTLDGDADAAPDSTFKAAWEAFPQRKIKIAGAARYLPCQQCADPVGAGPDDPQGSHQFIKIAHNVSPDIDTFEHAAHAFHHWYADPVRWIWTWGPQWNCPDVQTDRDTDIDGGGGYAHQPRVHDDVGHHPPHDHVVRSDDD